Protein 9NTQ (pdb70)

Foldseek 3Di:
DPDFCCDDEDFFDAPHAWQDDNVVLVVLLVVLLVLLLVLLCVLLVVVLVLLVVVLVVVVPVCVVLLVVLLVLLVVCCVVPPVLLPPLLVVLSVVLSVLLVCLLQPHPGDLLCNLLVSQLSRQVSCLCRPLPPDPPLSVLRSVCCVVVVLVPCLSVVLSVLQCVQSVVSSSVVSVLVSVLSVVRSVDDWDVVLSSQSSLQQPRVSRVPDHPFHAELVLLLVSLCVGCVLLLVCLVLLLLLVLLVVLLVDHSSCSSNCPSVSVVVSVSNNVCSVVVVVVSVVSSVVNVVSVVSSVVSVVCSCSSVCSSVSSSVVDDHNPVQAQHRNSHDGDGHDDDYDSSVVSVVSSVVNCSCD/DWAFAKDFADEDEAQAKTKIKTFTDDVVLVCLLQWKKWKWWDAVPGDIDTAKIWGRDPVPDIDIDGDPVQPPFKDWDADSVRRMIMIIGGNDDQVRFGWMWMDTPVDIHPTGGHGHHD

InterPro domains:
  IPR001863 Glypican [PF01153] (14-577)
  IPR001863 Glypican [PTHR10822] (8-572)
  IPR019803 Glypican, conserved site [PS01207] (262-285)

Nearest PDB structures (foldseek):
  7zaw-assembly1_A  TM=8.992E-01  e=9.999E-45  Homo sapiens
  7za1-assembly1_C  TM=9.449E-01  e=6.820E-40  Homo sapiens
  7za3-assembly1_C  TM=9.247E-01  e=2.630E-40  Mus musculus
  3odn-assembly1_A  TM=6.945E-01  e=3.613E-12  Drosophila melanogaster
  4ad7-assembly3_C  TM=7.243E-01  e=3.017E-11  Homo sapiens

Structure (mmCIF, N/CA/C/O backbone):
data_9NTQ
#
_entry.id   9NTQ
#
loop_
_entity.id
_entity.type
_entity.pdbx_description
1 polymer Glypican-3
2 polymer A0226015A08
3 non-polymer 2-acetamido-2-deoxy-beta-D-glucopyranose
#
loop_
_atom_site.group_PDB
_atom_site.id
_atom_site.type_symbol
_atom_site.label_atom_id
_atom_site.label_alt_id
_atom_site.label_comp_id
_atom_site.label_asym_id
_atom_site.label_entity_id
_atom_site.label_seq_id
_atom_site.pdbx_PDB_ins_code
_atom_site.Cartn_x
_atom_site.Cartn_y
_atom_site.Cartn_z
_atom_site.occupancy
_atom_site.B_iso_or_equiv
_atom_site.auth_seq_id
_atom_site.auth_comp_id
_atom_site.auth_asym_id
_atom_site.auth_atom_id
_atom_site.pdbx_PDB_model_num
ATOM 1 N N . CYS A 1 1 ? 188.530 187.443 241.935 1.00 131.10 35 CYS A N 1
ATOM 2 C CA . CYS A 1 1 ? 188.932 187.616 240.549 1.00 141.58 35 CYS A CA 1
ATOM 3 C C . CYS A 1 1 ? 190.439 187.797 240.392 1.00 146.71 35 CYS A C 1
ATOM 4 O O . CYS A 1 1 ? 191.006 188.817 240.788 1.00 150.49 35 CYS A O 1
ATOM 7 N N . HIS A 1 2 ? 191.079 186.777 239.825 1.00 143.39 36 HIS A N 1
ATOM 8 C CA . HIS A 1 2 ? 192.469 186.851 239.391 1.00 133.13 36 HIS A CA 1
ATOM 9 C C . HIS A 1 2 ? 192.506 187.350 237.957 1.00 135.73 36 HIS A C 1
ATOM 10 O O . HIS A 1 2 ? 191.637 188.124 237.542 1.00 149.65 36 HIS A O 1
ATOM 17 N N . GLN A 1 3 ? 193.499 186.903 237.188 1.00 139.80 37 GLN A N 1
ATOM 18 C CA . GLN A 1 3 ? 193.478 187.107 235.749 1.00 146.38 37 GLN A CA 1
ATOM 19 C C . GLN A 1 3 ? 192.170 186.586 235.163 1.00 145.23 37 GLN A C 1
ATOM 20 O O . GLN A 1 3 ? 191.678 185.523 235.550 1.00 129.65 37 GLN A O 1
ATOM 26 N N . VAL A 1 4 ? 191.578 187.368 234.262 1.00 138.31 38 VAL A N 1
ATOM 27 C CA . VAL A 1 4 ? 190.400 186.950 233.514 1.00 146.62 38 VAL A CA 1
ATOM 28 C C . VAL A 1 4 ? 190.654 187.241 232.042 1.00 144.12 38 VAL A C 1
ATOM 29 O O . VAL A 1 4 ? 191.242 188.270 231.695 1.00 152.49 38 VAL A O 1
ATOM 33 N N . ARG A 1 5 ? 190.221 186.327 231.178 1.00 143.41 39 ARG A N 1
ATOM 34 C CA . ARG A 1 5 ? 190.559 186.399 229.759 1.00 142.88 39 ARG A CA 1
ATOM 35 C C . ARG A 1 5 ? 189.418 186.974 228.932 1.00 143.60 39 ARG A C 1
ATOM 36 O O . ARG A 1 5 ? 189.253 188.192 228.842 1.00 137.82 39 ARG A O 1
ATOM 38 N N . GLY A 1 25 ? 177.815 195.011 244.670 1.00 150.75 59 GLY A N 1
ATOM 39 C CA . GLY A 1 25 ? 176.454 194.676 244.306 1.00 142.47 59 GLY A CA 1
ATOM 40 C C . GLY A 1 25 ? 176.327 194.104 242.909 1.00 142.15 59 GLY A C 1
ATOM 41 O O . GLY A 1 25 ? 177.118 193.247 242.508 1.00 139.54 59 GLY A O 1
ATOM 42 N N . SER A 1 26 ? 175.332 194.592 242.165 1.00 159.72 60 SER A N 1
ATOM 43 C CA . SER A 1 26 ? 175.062 194.116 240.813 1.00 136.99 60 SER A CA 1
ATOM 44 C C . SER A 1 26 ? 173.979 194.945 240.136 1.00 139.56 60 SER A C 1
ATOM 45 O O . SER A 1 26 ? 172.880 195.100 240.677 1.00 141.68 60 SER A O 1
ATOM 48 N N . ASP A 1 27 ? 174.276 195.477 238.951 1.00 139.52 61 ASP A N 1
ATOM 49 C CA . ASP A 1 27 ? 173.256 196.119 238.130 1.00 131.71 61 ASP A CA 1
ATOM 50 C C . ASP A 1 27 ? 173.534 195.860 236.654 1.00 141.81 61 ASP A C 1
ATOM 51 O O . ASP A 1 27 ? 173.377 196.745 235.807 1.00 125.47 61 ASP A O 1
ATOM 56 N N . LEU A 1 28 ? 173.942 194.636 236.333 1.00 136.03 62 LEU A N 1
ATOM 57 C CA . LEU A 1 28 ? 174.261 194.271 234.964 1.00 132.99 62 LEU A CA 1
ATOM 58 C C . LEU A 1 28 ? 172.989 194.206 234.119 1.00 128.60 62 LEU A C 1
ATOM 59 O O . LEU A 1 28 ? 171.862 194.295 234.620 1.00 130.91 62 LEU A O 1
ATOM 64 N N . GLN A 1 29 ? 173.180 194.042 232.807 1.00 114.83 63 GLN A N 1
ATOM 65 C CA . GLN A 1 29 ? 172.066 193.968 231.871 1.00 119.54 63 GLN A CA 1
ATOM 66 C C . GLN A 1 29 ? 172.171 192.782 230.917 1.00 120.83 63 GLN A C 1
ATOM 67 O O . GLN A 1 29 ? 171.385 192.698 229.968 1.00 121.77 63 GLN A O 1
ATOM 73 N N . VAL A 1 30 ? 173.117 191.866 231.139 1.00 114.65 64 VAL A N 1
ATOM 74 C CA . VAL A 1 30 ? 173.271 190.684 230.294 1.00 116.61 64 VAL A CA 1
ATOM 75 C C . VAL A 1 30 ? 173.492 189.449 231.160 1.00 119.53 64 VAL A C 1
ATOM 76 O O . VAL A 1 30 ? 172.697 188.503 231.128 1.00 122.70 64 VAL A O 1
ATOM 80 N N . CYS A 1 31 ? 174.579 189.443 231.929 1.00 105.08 65 CYS A N 1
ATOM 81 C CA . CYS A 1 31 ? 174.918 188.293 232.761 1.00 118.86 65 CYS A CA 1
ATOM 82 C C . CYS A 1 31 ? 173.964 188.217 233.950 1.00 130.33 65 CYS A C 1
ATOM 83 O O . CYS A 1 31 ? 173.926 189.134 234.777 1.00 120.11 65 CYS A O 1
ATOM 86 N N . LEU A 1 32 ? 173.208 187.129 234.041 1.00 132.31 66 LEU A N 1
ATOM 87 C CA . LEU A 1 32 ? 172.308 186.904 235.169 1.00 128.47 66 LEU A CA 1
ATOM 88 C C . LEU A 1 32 ? 173.122 186.659 236.436 1.00 135.85 66 LEU A C 1
ATOM 89 O O . LEU A 1 32 ? 173.740 185.595 236.561 1.00 128.99 66 LEU A O 1
ATOM 94 N N . PRO A 1 33 ? 173.147 187.594 237.387 1.00 139.99 67 PRO A N 1
ATOM 95 C CA . PRO A 1 33 ? 174.051 187.463 238.543 1.00 138.79 67 PRO A CA 1
ATOM 96 C C . PRO A 1 33 ? 173.431 186.626 239.660 1.00 150.91 67 PRO A C 1
ATOM 97 O O . PRO A 1 33 ? 172.527 187.065 240.357 1.00 153.93 67 PRO A O 1
ATOM 101 N N . LYS A 1 34 ? 173.936 185.395 239.804 1.00 146.80 68 LYS A N 1
ATOM 102 C CA . LYS A 1 34 ? 173.458 184.542 240.888 1.00 155.64 68 LYS A CA 1
ATOM 103 C C . LYS A 1 34 ? 173.815 185.126 242.247 1.00 157.00 68 LYS A C 1
ATOM 104 O O . LYS A 1 34 ? 173.069 184.947 243.217 1.00 156.98 68 LYS A O 1
ATOM 110 N N . GLY A 1 35 ? 174.944 185.826 242.339 1.00 151.66 69 GLY A N 1
ATOM 111 C CA . GLY A 1 35 ? 175.346 186.497 243.555 1.00 145.47 69 GLY A CA 1
ATOM 112 C C . GLY A 1 35 ? 176.350 187.588 243.250 1.00 139.63 69 GLY A C 1
ATOM 113 O O . GLY A 1 35 ? 176.056 188.552 242.538 1.00 139.63 69 GLY A O 1
ATOM 114 N N . PRO A 1 36 ? 177.559 187.462 243.795 1.00 143.59 70 PRO A N 1
ATOM 115 C CA . PRO A 1 36 ? 178.649 188.350 243.386 1.00 143.68 70 PRO A CA 1
ATOM 116 C C . PRO A 1 36 ? 178.993 188.149 241.918 1.00 142.08 70 PRO A C 1
ATOM 117 O O . PRO A 1 36 ? 178.592 187.177 241.273 1.00 140.66 70 PRO A O 1
ATOM 121 N N . THR A 1 37 ? 179.756 189.096 241.382 1.00 136.15 71 THR A N 1
ATOM 122 C CA . THR A 1 37 ? 180.207 189.003 240.004 1.00 141.23 71 THR A CA 1
ATOM 123 C C . THR A 1 37 ? 181.573 189.659 239.887 1.00 143.07 71 THR A C 1
ATOM 124 O O . THR A 1 37 ? 181.908 190.572 240.648 1.00 140.10 71 THR A O 1
ATOM 128 N N . CYS A 1 38 ? 182.354 189.185 238.922 1.00 125.80 72 CYS A N 1
ATOM 129 C CA . CYS A 1 38 ? 183.687 189.713 238.691 1.00 126.13 72 CYS A CA 1
ATOM 130 C C . CYS A 1 38 ? 183.700 190.874 237.704 1.00 133.05 72 CYS A C 1
ATOM 131 O O . CYS A 1 38 ? 184.745 191.524 237.555 1.00 132.07 72 CYS A O 1
ATOM 134 N N . CYS A 1 39 ? 182.582 191.159 237.031 1.00 126.52 73 CYS A N 1
ATOM 135 C CA . CYS A 1 39 ? 182.585 192.121 235.938 1.00 126.04 73 CYS A CA 1
ATOM 136 C C . CYS A 1 39 ? 181.501 193.177 236.114 1.00 132.22 73 CYS A C 1
ATOM 137 O O . CYS A 1 39 ? 180.413 192.906 236.636 1.00 129.31 73 CYS A O 1
ATOM 140 N N . SER A 1 40 ? 181.820 194.386 235.657 1.00 125.05 74 SER A N 1
ATOM 141 C CA . SER A 1 40 ? 180.968 195.556 235.761 1.00 125.73 74 SER A CA 1
ATOM 142 C C . SER A 1 40 ? 180.148 195.720 234.481 1.00 127.22 74 SER A C 1
ATOM 143 O O . SER A 1 40 ? 180.204 194.892 233.565 1.00 129.38 74 SER A O 1
ATOM 146 N N . ARG A 1 41 ? 179.368 196.803 234.419 1.00 125.11 75 ARG A N 1
ATOM 147 C CA . ARG A 1 41 ? 178.584 197.103 233.226 1.00 127.70 75 ARG A CA 1
ATOM 148 C C . ARG A 1 41 ? 179.476 197.394 232.025 1.00 113.40 75 ARG A C 1
ATOM 149 O O . ARG A 1 41 ? 179.071 197.165 230.878 1.00 113.51 75 ARG A O 1
ATOM 157 N N . LYS A 1 42 ? 180.696 197.873 232.273 1.00 112.42 76 LYS A N 1
ATOM 158 C CA . LYS A 1 42 ? 181.591 198.276 231.196 1.00 117.35 76 LYS A CA 1
ATOM 159 C C . LYS A 1 42 ? 182.293 197.073 230.584 1.00 111.10 76 LYS A C 1
ATOM 160 O O . LYS A 1 42 ? 182.411 196.972 229.357 1.00 115.27 76 LYS A O 1
ATOM 166 N N . MET A 1 43 ? 182.761 196.149 231.426 1.00 114.86 77 MET A N 1
ATOM 167 C CA . MET A 1 43 ? 183.316 194.903 230.918 1.00 116.32 77 MET A CA 1
ATOM 168 C C . MET A 1 43 ? 182.237 194.042 230.272 1.00 111.96 77 MET A C 1
ATOM 169 O O . MET A 1 43 ? 182.529 193.256 229.362 1.00 107.37 77 MET A O 1
ATOM 174 N N . GLU A 1 44 ? 180.984 194.204 230.703 1.00 113.65 78 GLU A N 1
ATOM 175 C CA . GLU A 1 44 ? 179.875 193.532 230.036 1.00 106.43 78 GLU A CA 1
ATOM 176 C C . GLU A 1 44 ? 179.703 194.041 228.609 1.00 106.09 78 GLU A C 1
ATOM 177 O O . GLU A 1 44 ? 179.417 193.259 227.693 1.00 106.19 78 GLU A O 1
ATOM 183 N N . GLU A 1 45 ? 179.880 195.348 228.397 1.00 112.23 79 GLU A N 1
ATOM 184 C CA . GLU A 1 45 ? 179.772 195.905 227.050 1.00 111.29 79 GLU A CA 1
ATOM 185 C C . GLU A 1 45 ? 180.949 195.482 226.183 1.00 107.60 79 GLU A C 1
ATOM 186 O O . GLU A 1 45 ? 180.792 195.271 224.976 1.00 105.75 79 GLU A O 1
ATOM 192 N N . LYS A 1 46 ? 182.142 195.385 226.776 1.00 118.05 80 LYS A N 1
ATOM 193 C CA . LYS A 1 46 ? 183.273 194.779 226.082 1.00 114.13 80 LYS A CA 1
ATOM 194 C C . LYS A 1 46 ? 182.892 193.399 225.559 1.00 100.21 80 LYS A C 1
ATOM 195 O O . LYS A 1 46 ? 182.950 193.135 224.354 1.00 98.61 80 LYS A O 1
ATOM 197 N N . TYR A 1 47 ? 182.449 192.520 226.466 1.00 97.82 81 TYR A N 1
ATOM 198 C CA . TYR A 1 47 ? 182.066 191.163 226.086 1.00 95.62 81 TYR A CA 1
ATOM 199 C C . TYR A 1 47 ? 180.998 191.149 225.000 1.00 101.86 81 TYR A C 1
ATOM 200 O O . TYR A 1 47 ? 180.934 190.202 224.210 1.00 93.60 81 TYR A O 1
ATOM 209 N N . GLN A 1 48 ? 180.145 192.177 224.946 1.00 95.74 82 GLN A N 1
ATOM 210 C CA . GLN A 1 48 ? 179.094 192.205 223.933 1.00 97.87 82 GLN A CA 1
ATOM 211 C C . GLN A 1 48 ? 179.666 192.470 222.543 1.00 118.73 82 GLN A C 1
ATOM 212 O O . GLN A 1 48 ? 179.295 191.794 221.579 1.00 100.76 82 GLN A O 1
ATOM 218 N N . LEU A 1 49 ? 180.568 193.449 222.419 1.00 114.88 83 LEU A N 1
ATOM 219 C CA . LEU A 1 49 ? 181.135 193.767 221.110 1.00 103.05 83 LEU A CA 1
ATOM 220 C C . LEU A 1 49 ? 182.026 192.645 220.596 1.00 98.39 83 LEU A C 1
ATOM 221 O O . LEU A 1 49 ? 182.047 192.376 219.390 1.00 99.99 83 LEU A O 1
ATOM 226 N N . THR A 1 50 ? 182.778 191.985 221.483 1.00 92.37 84 THR A N 1
ATOM 227 C CA . THR A 1 50 ? 183.617 190.878 221.045 1.00 96.32 84 THR A CA 1
ATOM 228 C C . THR A 1 50 ? 182.794 189.663 220.648 1.00 89.95 84 THR A C 1
ATOM 229 O O . THR A 1 50 ? 183.269 188.844 219.855 1.00 91.80 84 THR A O 1
ATOM 233 N N . ALA A 1 51 ? 181.575 189.527 221.176 1.00 92.22 85 ALA A N 1
ATOM 234 C CA . ALA A 1 51 ? 180.660 188.512 220.670 1.00 90.46 85 ALA A CA 1
ATOM 235 C C . ALA A 1 51 ? 180.260 188.820 219.233 1.00 87.80 85 ALA A C 1
ATOM 236 O O . ALA A 1 51 ? 180.280 187.940 218.365 1.00 83.21 85 ALA A O 1
ATOM 238 N N . ARG A 1 52 ? 179.898 190.080 218.965 1.00 87.65 86 ARG A N 1
ATOM 239 C CA . ARG A 1 52 ? 179.602 190.506 217.598 1.00 90.64 86 ARG A CA 1
ATOM 240 C C . ARG A 1 52 ? 180.779 190.226 216.674 1.00 97.92 86 ARG A C 1
ATOM 241 O O . ARG A 1 52 ? 180.616 189.633 215.602 1.00 85.09 86 ARG A O 1
ATOM 249 N N . LEU A 1 53 ? 181.978 190.655 217.073 1.00 94.00 87 LEU A N 1
ATOM 250 C CA . LEU A 1 53 ? 183.162 190.409 216.260 1.00 85.08 87 LEU A CA 1
ATOM 251 C C . LEU A 1 53 ? 183.397 188.915 216.072 1.00 82.53 87 LEU A C 1
ATOM 252 O O . LEU A 1 53 ? 183.758 188.469 214.979 1.00 86.61 87 LEU A O 1
ATOM 257 N N . ASN A 1 54 ? 183.174 188.123 217.124 1.00 82.72 88 ASN A N 1
ATOM 258 C CA . ASN A 1 54 ? 183.417 186.686 217.031 1.00 81.49 88 ASN A CA 1
ATOM 259 C C . ASN A 1 54 ? 182.432 186.010 216.085 1.00 82.86 88 ASN A C 1
ATOM 260 O O . ASN A 1 54 ? 182.829 185.173 215.268 1.00 81.39 88 ASN A O 1
ATOM 265 N N . MET A 1 55 ? 181.141 186.336 216.196 1.00 82.62 89 MET A N 1
ATOM 266 C CA . MET A 1 55 ? 180.140 185.749 215.307 1.00 82.23 89 MET A CA 1
ATOM 267 C C . MET A 1 55 ? 180.452 186.064 213.854 1.00 80.42 89 MET A C 1
ATOM 268 O O . MET A 1 55 ? 180.333 185.200 212.975 1.00 78.71 89 MET A O 1
ATOM 273 N N . GLU A 1 56 ? 180.844 187.316 213.596 1.00 83.45 90 GLU A N 1
ATOM 274 C CA . GLU A 1 56 ? 181.195 187.771 212.256 1.00 81.29 90 GLU A CA 1
ATOM 275 C C . GLU A 1 56 ? 182.350 186.975 211.678 1.00 81.11 90 GLU A C 1
ATOM 276 O O . GLU A 1 56 ? 182.281 186.499 210.541 1.00 81.93 90 GLU A O 1
ATOM 282 N N . GLN A 1 57 ? 183.435 186.842 212.444 1.00 78.46 91 GLN A N 1
ATOM 283 C CA . GLN A 1 57 ? 184.580 186.066 211.980 1.00 81.82 91 GLN A CA 1
ATOM 284 C C . GLN A 1 57 ? 184.174 184.628 211.680 1.00 77.60 91 GLN A C 1
ATOM 285 O O . GLN A 1 57 ? 184.576 184.055 210.661 1.00 78.54 91 GLN A O 1
ATOM 291 N N . LEU A 1 58 ? 183.354 184.040 212.552 1.00 77.94 92 LEU A N 1
ATOM 292 C CA . LEU A 1 58 ? 182.910 182.668 212.338 1.00 81.60 92 LEU A CA 1
ATOM 293 C C . LEU A 1 58 ? 182.067 182.555 211.077 1.00 83.87 92 LEU A C 1
ATOM 294 O O . LEU A 1 58 ? 182.258 181.632 210.277 1.00 78.87 92 LEU A O 1
ATOM 299 N N . LEU A 1 59 ? 181.127 183.484 210.879 1.00 80.07 93 LEU A N 1
ATOM 300 C CA . LEU A 1 59 ? 180.334 183.495 209.652 1.00 81.85 93 LEU A CA 1
ATOM 301 C C . LEU A 1 59 ? 181.230 183.647 208.428 1.00 97.56 93 LEU A C 1
ATOM 302 O O . LEU A 1 59 ? 181.049 182.956 207.419 1.00 80.75 93 LEU A O 1
ATOM 307 N N . GLN A 1 60 ? 182.197 184.570 208.503 1.00 84.43 94 GLN A N 1
ATOM 308 C CA . GLN A 1 60 ? 183.190 184.731 207.441 1.00 82.53 94 GLN A CA 1
ATOM 309 C C . GLN A 1 60 ? 183.856 183.407 207.093 1.00 82.58 94 GLN A C 1
ATOM 310 O O . GLN A 1 60 ? 183.907 183.009 205.923 1.00 92.03 94 GLN A O 1
ATOM 316 N N . SER A 1 61 ? 184.387 182.719 208.103 1.00 79.78 95 SER A N 1
ATOM 317 C CA . SER A 1 61 ? 185.084 181.461 207.865 1.00 90.52 95 SER A CA 1
ATOM 318 C C . SER A 1 61 ? 184.150 180.416 207.270 1.00 86.27 95 SER A C 1
ATOM 319 O O . SER A 1 61 ? 184.570 179.597 206.444 1.00 96.41 95 SER A O 1
ATOM 322 N N . ALA A 1 62 ? 182.878 180.438 207.669 1.00 86.47 96 ALA A N 1
ATOM 323 C CA . ALA A 1 62 ? 181.920 179.485 207.122 1.00 93.72 96 ALA A CA 1
ATOM 324 C C . ALA A 1 62 ? 181.714 179.704 205.630 1.00 86.23 96 ALA A C 1
ATOM 325 O O . ALA A 1 62 ? 181.590 178.740 204.865 1.00 80.12 96 ALA A O 1
ATOM 327 N N . SER A 1 63 ? 181.694 180.960 205.190 1.00 84.07 97 SER A N 1
ATOM 328 C CA . SER A 1 63 ? 181.347 181.308 203.819 1.00 80.13 97 SER A CA 1
ATOM 329 C C . SER A 1 63 ? 182.551 181.504 202.906 1.00 82.75 97 SER A C 1
ATOM 330 O O . SER A 1 63 ? 182.361 181.720 201.708 1.00 79.98 97 SER A O 1
ATOM 333 N N . MET A 1 64 ? 183.779 181.423 203.429 1.00 83.75 98 MET A N 1
ATOM 334 C CA . MET A 1 64 ? 184.942 181.828 202.641 1.00 80.60 98 MET A CA 1
ATOM 335 C C . MET A 1 64 ? 185.192 180.886 201.470 1.00 83.08 98 MET A C 1
ATOM 336 O O . MET A 1 64 ? 185.388 181.333 200.336 1.00 80.28 98 MET A O 1
ATOM 341 N N . GLU A 1 65 ? 185.203 179.576 201.730 1.00 85.02 99 GLU A N 1
ATOM 342 C CA . GLU A 1 65 ? 185.559 178.621 200.687 1.00 88.88 99 GLU A CA 1
ATOM 343 C C . GLU A 1 65 ? 184.552 178.642 199.547 1.00 85.04 99 GLU A C 1
ATOM 344 O O . GLU A 1 65 ? 184.935 178.607 198.371 1.00 91.79 99 GLU A O 1
ATOM 350 N N . LEU A 1 66 ? 183.259 178.697 199.869 1.00 85.18 100 LEU A N 1
ATOM 351 C CA . LEU A 1 66 ? 182.244 178.790 198.826 1.00 82.68 100 LEU A CA 1
ATOM 352 C C . LEU A 1 66 ? 182.340 180.113 198.081 1.00 78.81 100 LEU A C 1
ATOM 353 O O . LEU A 1 66 ? 182.207 180.153 196.854 1.00 87.62 100 LEU A O 1
ATOM 358 N N . LYS A 1 67 ? 182.589 181.206 198.806 1.00 77.68 101 LYS A N 1
ATOM 359 C CA . LYS A 1 67 ? 182.691 182.513 198.169 1.00 75.61 101 LYS A CA 1
ATOM 360 C C . LYS A 1 67 ? 183.831 182.547 197.160 1.00 75.44 101 LYS A C 1
ATOM 361 O O . LYS A 1 67 ? 183.678 183.075 196.056 1.00 82.16 101 LYS A O 1
ATOM 367 N N . PHE A 1 68 ? 184.982 181.971 197.520 1.00 78.30 102 PHE A N 1
ATOM 368 C CA . PHE A 1 68 ? 186.114 181.944 196.603 1.00 79.63 102 PHE A CA 1
ATOM 369 C C . PHE A 1 68 ? 185.850 181.042 195.407 1.00 80.92 102 PHE A C 1
ATOM 370 O O . PHE A 1 68 ? 186.309 181.343 194.301 1.00 80.66 102 PHE A O 1
ATOM 378 N N . LEU A 1 69 ? 185.122 179.940 195.606 1.00 82.01 103 LEU A N 1
ATOM 379 C CA . LEU A 1 69 ? 184.805 179.046 194.499 1.00 83.83 103 LEU A CA 1
ATOM 380 C C . LEU A 1 69 ? 184.031 179.779 193.410 1.00 80.85 103 LEU A C 1
ATOM 381 O O . LEU A 1 69 ? 184.363 179.685 192.226 1.00 82.77 103 LEU A O 1
ATOM 386 N N . ILE A 1 70 ? 182.993 180.519 193.796 1.00 77.50 104 ILE A N 1
ATOM 387 C CA . ILE A 1 70 ? 182.170 181.194 192.799 1.00 74.48 104 ILE A CA 1
ATOM 388 C C . ILE A 1 70 ? 182.904 182.408 192.234 1.00 85.08 104 ILE A C 1
ATOM 389 O O . ILE A 1 70 ? 182.704 182.773 191.069 1.00 90.14 104 ILE A O 1
ATOM 394 N N . ILE A 1 71 ? 183.766 183.045 193.034 1.00 83.20 105 ILE A N 1
ATOM 395 C CA . ILE A 1 71 ? 184.581 184.147 192.524 1.00 71.12 105 ILE A CA 1
ATOM 396 C C . ILE A 1 71 ? 185.543 183.642 191.459 1.00 73.52 105 ILE A C 1
ATOM 397 O O . ILE A 1 71 ? 185.694 184.251 190.393 1.00 76.42 105 ILE A O 1
ATOM 402 N N . GLN A 1 72 ? 186.207 182.513 191.735 1.00 87.75 106 GLN A N 1
ATOM 403 C CA . GLN A 1 72 ? 187.051 181.848 190.746 1.00 85.65 106 GLN A CA 1
ATOM 404 C C . GLN A 1 72 ? 186.346 181.722 189.402 1.00 99.87 106 GLN A C 1
ATOM 405 O O . GLN A 1 72 ? 186.780 182.291 188.393 1.00 82.11 106 GLN A O 1
ATOM 411 N N . ASN A 1 73 ? 185.239 180.971 189.382 1.00 79.67 107 ASN A N 1
ATOM 412 C CA . ASN A 1 73 ? 184.614 180.581 188.124 1.00 81.87 107 ASN A CA 1
ATOM 413 C C . ASN A 1 73 ? 183.961 181.762 187.426 1.00 76.23 107 ASN A C 1
ATOM 414 O O . ASN A 1 73 ? 183.922 181.804 186.191 1.00 83.52 107 ASN A O 1
ATOM 419 N N . ALA A 1 74 ? 183.443 182.728 188.190 1.00 76.10 108 ALA A N 1
ATOM 420 C CA . ALA A 1 74 ? 182.895 183.937 187.582 1.00 74.45 108 ALA A CA 1
ATOM 421 C C . ALA A 1 74 ? 183.965 184.680 186.793 1.00 74.52 108 ALA A C 1
ATOM 422 O O . ALA A 1 74 ? 183.685 185.230 185.722 1.00 90.64 108 ALA A O 1
ATOM 424 N N . ALA A 1 75 ? 185.201 184.693 187.298 1.00 71.43 109 ALA A N 1
ATOM 425 C CA . ALA A 1 75 ? 186.285 185.368 186.596 1.00 72.70 109 ALA A CA 1
ATOM 426 C C . ALA A 1 75 ? 186.749 184.574 185.380 1.00 77.23 109 ALA A C 1
ATOM 427 O O . ALA A 1 75 ? 187.090 185.164 184.349 1.00 72.92 109 ALA A O 1
ATOM 429 N N . VAL A 1 76 ? 186.782 183.243 185.485 1.00 76.48 110 VAL A N 1
ATOM 430 C CA . VAL A 1 76 ? 187.216 182.417 184.361 1.00 75.90 110 VAL A CA 1
ATOM 431 C C . VAL A 1 76 ? 186.176 182.443 183.250 1.00 82.46 110 VAL A C 1
ATOM 432 O O . VAL A 1 76 ? 186.492 182.729 182.088 1.00 78.44 110 VAL A O 1
ATOM 436 N N . PHE A 1 77 ? 184.917 182.157 183.591 1.00 81.43 111 PHE A N 1
ATOM 437 C CA . PHE A 1 77 ? 183.874 182.058 182.577 1.00 85.91 111 PHE A CA 1
ATOM 438 C C . PHE A 1 77 ? 183.649 183.388 181.869 1.00 82.04 111 PHE A C 1
ATOM 439 O O . PHE A 1 77 ? 183.341 183.416 180.673 1.00 74.32 111 PHE A O 1
ATOM 447 N N . GLN A 1 78 ? 183.807 184.502 182.588 1.00 84.41 112 GLN A N 1
ATOM 448 C CA . GLN A 1 78 ? 183.646 185.812 181.963 1.00 83.05 112 GLN A CA 1
ATOM 449 C C . GLN A 1 78 ? 184.694 186.035 180.880 1.00 86.84 112 GLN A C 1
ATOM 450 O O . GLN A 1 78 ? 184.385 186.552 179.800 1.00 90.98 112 GLN A O 1
ATOM 456 N N . GLU A 1 79 ? 185.941 185.646 181.151 1.00 72.90 113 GLU A N 1
ATOM 457 C CA . GLU A 1 79 ? 186.992 185.800 180.151 1.00 82.54 113 GLU A CA 1
ATOM 458 C C . GLU A 1 79 ? 186.830 184.787 179.027 1.00 77.47 113 GLU A C 1
ATOM 459 O O . GLU A 1 79 ? 187.048 185.115 177.853 1.00 75.90 113 GLU A O 1
ATOM 465 N N . ALA A 1 80 ? 186.446 183.552 179.364 1.00 78.71 114 ALA A N 1
ATOM 466 C CA . ALA A 1 80 ? 186.237 182.541 178.335 1.00 78.64 114 ALA A CA 1
ATOM 467 C C . ALA A 1 80 ? 185.159 182.977 177.353 1.00 74.42 114 ALA A C 1
ATOM 468 O O . ALA A 1 80 ? 185.298 182.785 176.140 1.00 75.95 114 ALA A O 1
ATOM 470 N N . PHE A 1 81 ? 184.536 183.984 175.518 1.00 76.21 115 PHE A N 1
ATOM 471 C CA . PHE A 1 81 ? 183.626 184.325 174.428 1.00 80.54 115 PHE A CA 1
ATOM 472 C C . PHE A 1 81 ? 184.225 185.392 173.525 1.00 76.56 115 PHE A C 1
ATOM 473 O O . PHE A 1 81 ? 184.059 185.345 172.301 1.00 85.36 115 PHE A O 1
ATOM 481 N N . GLU A 1 82 ? 184.922 186.370 174.113 1.00 75.02 116 GLU A N 1
ATOM 482 C CA . GLU A 1 82 ? 185.568 187.407 173.316 1.00 69.93 116 GLU A CA 1
ATOM 483 C C . GLU A 1 82 ? 186.638 186.812 172.411 1.00 69.97 116 GLU A C 1
ATOM 484 O O . GLU A 1 82 ? 186.840 187.279 171.282 1.00 75.32 116 GLU A O 1
ATOM 490 N N . ILE A 1 83 ? 187.332 185.778 172.892 1.00 71.05 117 ILE A N 1
ATOM 491 C CA . ILE A 1 83 ? 188.315 185.082 172.071 1.00 71.91 117 ILE A CA 1
ATOM 492 C C . ILE A 1 83 ? 187.638 184.412 170.882 1.00 76.67 117 ILE A C 1
ATOM 493 O O . ILE A 1 83 ? 188.131 184.476 169.748 1.00 78.18 117 ILE A O 1
ATOM 498 N N . VAL A 1 84 ? 186.493 183.765 171.122 1.00 75.49 118 VAL A N 1
ATOM 499 C CA . VAL A 1 84 ? 185.781 183.066 170.058 1.00 71.32 118 VAL A CA 1
ATOM 500 C C . VAL A 1 84 ? 185.321 184.042 168.978 1.00 70.09 118 VAL A C 1
ATOM 501 O O . VAL A 1 84 ? 185.328 183.707 167.785 1.00 78.82 118 VAL A O 1
ATOM 505 N N . VAL A 1 85 ? 184.937 185.263 169.363 1.00 68.20 119 VAL A N 1
ATOM 506 C CA . VAL A 1 85 ? 184.486 186.243 168.379 1.00 72.01 119 VAL A CA 1
ATOM 507 C C . VAL A 1 85 ? 185.663 186.772 167.571 1.00 77.41 119 VAL A C 1
ATOM 508 O O . VAL A 1 85 ? 185.582 186.904 166.343 1.00 79.15 119 VAL A O 1
ATOM 512 N N . ARG A 1 86 ? 186.778 187.081 168.241 1.00 70.60 120 ARG A N 1
ATOM 513 C CA . ARG A 1 86 ? 187.970 187.530 167.522 1.00 90.81 120 ARG A CA 1
ATOM 514 C C . ARG A 1 86 ? 188.446 186.481 166.523 1.00 79.79 120 ARG A C 1
ATOM 515 O O . ARG A 1 86 ? 188.788 186.809 165.382 1.00 73.67 120 ARG A O 1
ATOM 523 N N . HIS A 1 87 ? 188.471 185.213 166.937 1.00 70.70 121 HIS A N 1
ATOM 524 C CA . HIS A 1 87 ? 188.923 184.146 166.052 1.00 73.75 121 HIS A CA 1
ATOM 525 C C . HIS A 1 87 ? 188.013 184.017 164.840 1.00 78.40 121 HIS A C 1
ATOM 526 O O . HIS A 1 87 ? 188.487 183.868 163.709 1.00 85.53 121 HIS A O 1
ATOM 533 N N . ALA A 1 88 ? 186.699 184.076 165.055 1.00 72.90 122 ALA A N 1
ATOM 534 C CA . ALA A 1 88 ? 185.763 183.981 163.940 1.00 70.57 122 ALA A CA 1
ATOM 535 C C . ALA A 1 88 ? 185.919 185.159 162.989 1.00 82.56 122 ALA A C 1
ATOM 536 O O . ALA A 1 88 ? 185.824 184.992 161.766 1.00 68.93 122 ALA A O 1
ATOM 538 N N . LYS A 1 89 ? 186.157 186.357 163.530 1.00 69.90 123 LYS A N 1
ATOM 539 C CA . LYS A 1 89 ? 186.312 187.537 162.682 1.00 69.69 123 LYS A CA 1
ATOM 540 C C . LYS A 1 89 ? 187.495 187.374 161.741 1.00 76.39 123 LYS A C 1
ATOM 541 O O . LYS A 1 89 ? 187.383 187.613 160.532 1.00 69.06 123 LYS A O 1
ATOM 547 N N . ASN A 1 90 ? 188.642 186.958 162.287 1.00 81.04 124 ASN A N 1
ATOM 548 C CA . ASN A 1 90 ? 189.855 186.825 161.485 1.00 76.91 124 ASN A CA 1
ATOM 549 C C . ASN A 1 90 ? 189.726 185.694 160.476 1.00 82.17 124 ASN A C 1
ATOM 550 O O . ASN A 1 90 ? 190.157 185.831 159.327 1.00 84.55 124 ASN A O 1
ATOM 555 N N . TYR A 1 91 ? 189.130 184.571 160.885 1.00 77.42 125 TYR A N 1
ATOM 556 C CA . TYR A 1 91 ? 188.873 183.489 159.942 1.00 73.66 125 TYR A CA 1
ATOM 557 C C . TYR A 1 91 ? 187.983 183.970 158.802 1.00 71.92 125 TYR A C 1
ATOM 558 O O . TYR A 1 91 ? 188.264 183.719 157.624 1.00 82.62 125 TYR A O 1
ATOM 567 N N . THR A 1 92 ? 186.901 184.676 159.141 1.00 74.69 126 THR A N 1
ATOM 568 C CA . THR A 1 92 ? 186.001 185.202 158.118 1.00 66.27 126 THR A CA 1
ATOM 569 C C . THR A 1 92 ? 186.706 186.227 157.239 1.00 70.27 126 THR A C 1
ATOM 570 O O . THR A 1 92 ? 186.507 186.244 156.018 1.00 72.70 126 THR A O 1
ATOM 574 N N . ASN A 1 93 ? 187.545 187.081 157.834 1.00 68.47 127 ASN A N 1
ATOM 575 C CA . ASN A 1 93 ? 188.324 188.028 157.043 1.00 75.94 127 ASN A CA 1
ATOM 576 C C . ASN A 1 93 ? 189.295 187.306 156.117 1.00 72.28 127 ASN A C 1
ATOM 577 O O . ASN A 1 93 ? 189.440 187.675 154.944 1.00 84.91 127 ASN A O 1
ATOM 582 N N . ALA A 1 94 ? 189.971 186.274 156.629 1.00 74.15 128 ALA A N 1
ATOM 583 C CA . ALA A 1 94 ? 190.944 185.545 155.823 1.00 94.61 128 ALA A CA 1
ATOM 584 C C . ALA A 1 94 ? 190.271 184.802 154.677 1.00 86.13 128 ALA A C 1
ATOM 585 O O . ALA A 1 94 ? 190.800 184.762 153.560 1.00 90.28 128 ALA A O 1
ATOM 587 N N . MET A 1 95 ? 189.106 184.201 154.935 1.00 74.08 129 MET A N 1
ATOM 588 C CA . MET A 1 95 ? 188.401 183.474 153.886 1.00 73.13 129 MET A CA 1
ATOM 589 C C . MET A 1 95 ? 187.980 184.408 152.758 1.00 81.05 129 MET A C 1
ATOM 590 O O . MET A 1 95 ? 188.030 184.032 151.583 1.00 79.55 129 MET A O 1
ATOM 595 N N . PHE A 1 96 ? 187.562 185.631 153.100 1.00 77.93 130 PHE A N 1
ATOM 596 C CA . PHE A 1 96 ? 187.237 186.623 152.080 1.00 68.41 130 PHE A CA 1
ATOM 597 C C . PHE A 1 96 ? 188.482 187.019 151.294 1.00 78.11 130 PHE A C 1
ATOM 598 O O . PHE A 1 96 ? 188.464 187.070 150.057 1.00 67.48 130 PHE A O 1
ATOM 606 N N . LYS A 1 97 ? 189.575 187.308 152.007 1.00 82.81 131 LYS A N 1
ATOM 607 C CA . LYS A 1 97 ? 190.825 187.676 151.350 1.00 70.59 131 LYS A CA 1
ATOM 608 C C . LYS A 1 97 ? 191.272 186.599 150.370 1.00 78.35 131 LYS A C 1
ATOM 609 O O . LYS A 1 97 ? 191.800 186.906 149.295 1.00 91.47 131 LYS A O 1
ATOM 615 N N . ASN A 1 98 ? 191.050 185.335 150.715 1.00 93.41 132 ASN A N 1
ATOM 616 C CA . ASN A 1 98 ? 191.553 184.214 149.932 1.00 89.98 132 ASN A CA 1
ATOM 617 C C . ASN A 1 98 ? 190.635 183.820 148.789 1.00 81.85 132 ASN A C 1
ATOM 618 O O . ASN A 1 98 ? 191.123 183.412 147.727 1.00 103.73 132 ASN A O 1
ATOM 623 N N . ASN A 1 99 ? 189.320 183.926 148.980 1.00 80.86 133 ASN A N 1
ATOM 624 C CA . ASN A 1 99 ? 188.354 183.471 147.994 1.00 75.79 133 ASN A CA 1
ATOM 625 C C . ASN A 1 99 ? 187.675 184.594 147.225 1.00 83.49 133 ASN A C 1
ATOM 626 O O . ASN A 1 99 ? 187.279 184.381 146.076 1.00 76.68 133 ASN A O 1
ATOM 631 N N . TYR A 1 100 ? 187.531 185.778 147.819 1.00 76.62 134 TYR A N 1
ATOM 632 C CA . TYR A 1 100 ? 186.901 186.915 147.138 1.00 81.53 134 TYR A CA 1
ATOM 633 C C . TYR A 1 100 ? 187.787 188.158 147.211 1.00 83.16 134 TYR A C 1
ATOM 634 O O . TYR A 1 100 ? 187.375 189.197 147.728 1.00 76.37 134 TYR A O 1
ATOM 643 N N . PRO A 1 101 ? 189.017 188.094 146.684 1.00 76.66 135 PRO A N 1
ATOM 644 C CA . PRO A 1 101 ? 189.906 189.265 146.783 1.00 81.89 135 PRO A CA 1
ATOM 645 C C . PRO A 1 101 ? 189.343 190.501 146.107 1.00 86.59 135 PRO A C 1
ATOM 646 O O . PRO A 1 101 ? 189.682 191.626 146.496 1.00 84.39 135 PRO A O 1
ATOM 650 N N . SER A 1 102 ? 188.485 190.320 145.100 1.00 77.02 136 SER A N 1
ATOM 651 C CA . SER A 1 102 ? 187.825 191.453 144.463 1.00 80.63 136 SER A CA 1
ATOM 652 C C . SER A 1 102 ? 186.872 192.172 145.408 1.00 76.18 136 SER A C 1
ATOM 653 O O . SER A 1 102 ? 186.506 193.320 145.142 1.00 69.04 136 SER A O 1
ATOM 656 N N . LEU A 1 103 ? 186.458 191.528 146.500 1.00 87.81 137 LEU A N 1
ATOM 657 C CA . LEU A 1 103 ? 185.573 192.158 147.468 1.00 70.48 137 LEU A CA 1
ATOM 658 C C . LEU A 1 103 ? 186.320 192.884 148.580 1.00 94.26 137 LEU A C 1
ATOM 659 O O . LEU A 1 103 ? 185.682 193.561 149.393 1.00 83.54 137 LEU A O 1
ATOM 664 N N . THR A 1 104 ? 187.660 192.762 148.643 1.00 76.58 138 THR A N 1
ATOM 665 C CA . THR A 1 104 ? 188.424 193.514 149.626 1.00 88.81 138 THR A CA 1
ATOM 666 C C . THR A 1 104 ? 188.863 194.855 149.037 1.00 91.14 138 THR A C 1
ATOM 667 O O . THR A 1 104 ? 189.025 194.979 147.818 1.00 82.44 138 THR A O 1
ATOM 671 N N . PRO A 1 105 ? 189.080 195.888 149.869 1.00 81.37 139 PRO A N 1
ATOM 672 C CA . PRO A 1 105 ? 189.038 195.881 151.336 1.00 76.90 139 PRO A CA 1
ATOM 673 C C . PRO A 1 105 ? 187.648 196.076 151.940 1.00 73.73 139 PRO A C 1
ATOM 674 O O . PRO A 1 105 ? 187.522 196.067 153.166 1.00 78.90 139 PRO A O 1
ATOM 678 N N . GLN A 1 106 ? 186.626 196.247 151.096 1.00 73.73 140 GLN A N 1
ATOM 679 C CA . GLN A 1 106 ? 185.279 196.504 151.603 1.00 73.76 140 GLN A CA 1
ATOM 680 C C . GLN A 1 106 ? 184.808 195.386 152.522 1.00 72.28 140 GLN A C 1
ATOM 681 O O . GLN A 1 106 ? 184.130 195.639 153.523 1.00 76.63 140 GLN A O 1
ATOM 687 N N . ALA A 1 107 ? 185.159 194.139 152.195 1.00 75.19 141 ALA A N 1
ATOM 688 C CA . ALA A 1 107 ? 184.760 193.018 153.038 1.00 67.24 141 ALA A CA 1
ATOM 689 C C . ALA A 1 107 ? 185.389 193.118 154.422 1.00 75.02 141 ALA A C 1
ATOM 690 O O . ALA A 1 107 ? 184.732 192.848 155.433 1.00 80.52 141 ALA A O 1
ATOM 692 N N . PHE A 1 108 ? 186.660 193.524 154.485 1.00 80.35 142 PHE A N 1
ATOM 693 C CA . PHE A 1 108 ? 187.334 193.757 155.759 1.00 76.69 142 PHE A CA 1
ATOM 694 C C . PHE A 1 108 ? 186.593 194.768 156.620 1.00 73.77 142 PHE A C 1
ATOM 695 O O . PHE A 1 108 ? 186.768 194.781 157.844 1.00 74.85 142 PHE A O 1
ATOM 703 N N . GLU A 1 109 ? 185.764 195.609 156.007 1.00 73.55 143 GLU A N 1
ATOM 704 C CA . GLU A 1 109 ? 185.025 196.622 156.748 1.00 79.28 143 GLU A CA 1
ATOM 705 C C . GLU A 1 109 ? 183.665 196.128 157.227 1.00 80.60 143 GLU A C 1
ATOM 706 O O . GLU A 1 109 ? 183.317 196.346 158.393 1.00 78.91 143 GLU A O 1
ATOM 712 N N . PHE A 1 110 ? 182.879 195.459 156.374 1.00 80.70 144 PHE A N 1
ATOM 713 C CA . PHE A 1 110 ? 181.570 195.021 156.849 1.00 80.06 144 PHE A CA 1
ATOM 714 C C . PHE A 1 110 ? 181.652 193.746 157.681 1.00 70.38 144 PHE A C 1
ATOM 715 O O . PHE A 1 110 ? 180.752 193.489 158.488 1.00 79.99 144 PHE A O 1
ATOM 723 N N . VAL A 1 111 ? 182.705 192.943 157.509 1.00 66.36 145 VAL A N 1
ATOM 724 C CA . VAL A 1 111 ? 182.936 191.839 158.438 1.00 71.70 145 VAL A CA 1
ATOM 725 C C . VAL A 1 111 ? 183.263 192.387 159.819 1.00 79.80 145 VAL A C 1
ATOM 726 O O . VAL A 1 111 ? 182.742 191.917 160.837 1.00 71.67 145 VAL A O 1
ATOM 730 N N . GLY A 1 112 ? 184.127 193.403 159.868 1.00 78.12 146 GLY A N 1
ATOM 731 C CA . GLY A 1 112 ? 184.432 194.038 161.138 1.00 78.80 146 GLY A CA 1
ATOM 732 C C . GLY A 1 112 ? 183.214 194.666 161.784 1.00 76.88 146 GLY A C 1
ATOM 733 O O . GLY A 1 112 ? 183.015 194.548 162.994 1.00 69.94 146 GLY A O 1
ATOM 734 N N . GLU A 1 113 ? 182.377 195.335 160.983 1.00 71.85 147 GLU A N 1
ATOM 735 C CA . GLU A 1 113 ? 181.149 195.921 161.516 1.00 83.30 147 GLU A CA 1
ATOM 736 C C . GLU A 1 113 ? 180.274 194.858 162.165 1.00 75.05 147 GLU A C 1
ATOM 737 O O . GLU A 1 113 ? 179.681 195.091 163.223 1.00 76.58 147 GLU A O 1
ATOM 743 N N . PHE A 1 114 ? 180.190 193.679 161.546 1.00 68.40 148 PHE A N 1
ATOM 744 C CA . PHE A 1 114 ? 179.271 192.652 162.024 1.00 69.26 148 PHE A CA 1
ATOM 745 C C . PHE A 1 114 ? 179.767 192.026 163.319 1.00 73.75 148 PHE A C 1
ATOM 746 O O . PHE A 1 114 ? 179.009 191.902 164.288 1.00 73.98 148 PHE A O 1
ATOM 754 N N . PHE A 1 115 ? 181.039 191.620 163.358 1.00 75.33 149 PHE A N 1
ATOM 755 C CA . PHE A 1 115 ? 181.558 190.963 164.553 1.00 75.28 149 PHE A CA 1
ATOM 756 C C . PHE A 1 115 ? 181.733 191.941 165.708 1.00 66.69 149 PHE A C 1
ATOM 757 O O . PHE A 1 115 ? 181.698 191.531 166.873 1.00 66.80 149 PHE A O 1
ATOM 765 N N . THR A 1 116 ? 181.935 193.227 165.409 1.00 77.03 150 THR A N 1
ATOM 766 C CA . THR A 1 116 ? 181.882 194.242 166.455 1.00 87.89 150 THR A CA 1
ATOM 767 C C . THR A 1 116 ? 180.532 194.217 167.157 1.00 83.54 150 THR A C 1
ATOM 768 O O . THR A 1 116 ? 180.456 194.178 168.389 1.00 76.80 150 THR A O 1
ATOM 772 N N . ASP A 1 117 ? 179.449 194.218 166.374 1.00 71.32 151 ASP A N 1
ATOM 773 C CA . ASP A 1 117 ? 178.109 194.143 166.949 1.00 83.86 151 ASP A CA 1
ATOM 774 C C . ASP A 1 117 ? 177.864 192.808 167.644 1.00 71.62 151 ASP A C 1
ATOM 775 O O . ASP A 1 117 ? 177.090 192.748 168.605 1.00 71.69 151 ASP A O 1
ATOM 780 N N . VAL A 1 118 ? 178.498 191.732 167.167 1.00 67.68 152 VAL A N 1
ATOM 781 C CA . VAL A 1 118 ? 178.355 190.429 167.816 1.00 68.22 152 VAL A CA 1
ATOM 782 C C . VAL A 1 118 ? 178.800 190.512 169.269 1.00 80.81 152 VAL A C 1
ATOM 783 O O . VAL A 1 118 ? 178.052 190.161 170.187 1.00 70.34 152 VAL A O 1
ATOM 787 N N . SER A 1 119 ? 180.033 190.968 169.495 1.00 68.15 153 SER A N 1
ATOM 788 C CA . SER A 1 119 ? 180.544 191.100 170.855 1.00 85.05 153 SER A CA 1
ATOM 789 C C . SER A 1 119 ? 179.693 192.066 171.669 1.00 75.50 153 SER A C 1
ATOM 790 O O . SER A 1 119 ? 179.360 191.791 172.827 1.00 69.66 153 SER A O 1
ATOM 793 N N . LEU A 1 120 ? 179.329 193.207 171.079 1.00 70.86 154 LEU A N 1
ATOM 794 C CA . LEU A 1 120 ? 178.481 194.172 171.777 1.00 74.98 154 LEU A CA 1
ATOM 795 C C . LEU A 1 120 ? 177.165 193.538 172.211 1.00 90.93 154 LEU A C 1
ATOM 796 O O . LEU A 1 120 ? 176.716 193.722 173.347 1.00 95.23 154 LEU A O 1
ATOM 801 N N . TYR A 1 121 ? 176.529 192.784 171.312 1.00 83.41 155 TYR A N 1
ATOM 802 C CA . TYR A 1 121 ? 175.269 192.130 171.652 1.00 89.62 155 TYR A CA 1
ATOM 803 C C . TYR A 1 121 ? 175.475 191.086 172.739 1.00 80.54 155 TYR A C 1
ATOM 804 O O . TYR A 1 121 ? 174.618 190.912 173.611 1.00 95.30 155 TYR A O 1
ATOM 813 N N . ILE A 1 122 ? 176.605 190.380 172.698 1.00 84.80 156 ILE A N 1
ATOM 814 C CA . ILE A 1 122 ? 176.892 189.369 173.708 1.00 84.29 156 ILE A CA 1
ATOM 815 C C . ILE A 1 122 ? 176.958 190.011 175.083 1.00 101.10 156 ILE A C 1
ATOM 816 O O . ILE A 1 122 ? 176.435 189.472 176.066 1.00 97.17 156 ILE A O 1
ATOM 821 N N . LEU A 1 123 ? 177.568 191.188 175.164 1.00 97.47 157 LEU A N 1
ATOM 822 C CA . LEU A 1 123 ? 177.856 191.842 176.428 1.00 98.98 157 LEU A CA 1
ATOM 823 C C . LEU A 1 123 ? 176.751 192.797 176.871 1.00 95.67 157 LEU A C 1
ATOM 824 O O . LEU A 1 123 ? 176.995 193.662 177.717 1.00 106.06 157 LEU A O 1
ATOM 829 N N . GLY A 1 124 ? 175.545 192.669 176.314 1.00 88.22 158 GLY A N 1
ATOM 830 C CA . GLY A 1 124 ? 174.373 193.334 176.846 1.00 90.53 158 GLY A CA 1
ATOM 831 C C . GLY A 1 124 ? 173.957 194.615 176.153 1.00 93.85 158 GLY A C 1
ATOM 832 O O . GLY A 1 124 ? 172.931 195.191 176.534 1.00 95.02 158 GLY A O 1
ATOM 833 N N . SER A 1 125 ? 174.704 195.079 175.153 1.00 93.99 159 SER A N 1
ATOM 834 C CA . SER A 1 125 ? 174.333 196.303 174.453 1.00 98.57 159 SER A CA 1
ATOM 835 C C . SER A 1 125 ? 173.022 196.114 173.690 1.00 95.91 159 SER A C 1
ATOM 836 O O . SER A 1 125 ? 172.623 194.997 173.354 1.00 104.39 159 SER A O 1
ATOM 839 N N . ASP A 1 126 ? 172.349 197.232 173.416 1.00 98.65 160 ASP A N 1
ATOM 840 C CA . ASP A 1 126 ? 171.095 197.216 172.665 1.00 100.78 160 ASP A CA 1
ATOM 841 C C . ASP A 1 126 ? 171.462 197.062 171.191 1.00 117.83 160 ASP A C 1
ATOM 842 O O . ASP A 1 126 ? 171.640 198.039 170.457 1.00 115.88 160 ASP A O 1
ATOM 847 N N . ILE A 1 127 ? 171.585 195.811 170.757 1.00 108.11 161 ILE A N 1
ATOM 848 C CA . ILE A 1 127 ? 171.914 195.474 169.377 1.00 95.17 161 ILE A CA 1
ATOM 849 C C . ILE A 1 127 ? 170.840 194.527 168.862 1.00 93.06 161 ILE A C 1
ATOM 850 O O . ILE A 1 127 ? 170.489 193.550 169.536 1.00 92.26 161 ILE A O 1
ATOM 855 N N . ASN A 1 128 ? 170.301 194.829 167.683 1.00 101.81 162 ASN A N 1
ATOM 856 C CA . ASN A 1 128 ? 169.263 194.019 167.059 1.00 102.64 162 ASN A CA 1
ATOM 857 C C . ASN A 1 128 ? 169.924 193.105 166.032 1.00 95.21 162 ASN A C 1
ATOM 858 O O . ASN A 1 128 ? 170.530 193.584 165.072 1.00 93.45 162 ASN A O 1
ATOM 863 N N . VAL A 1 129 ? 169.810 191.794 166.246 1.00 94.65 163 VAL A N 1
ATOM 864 C CA . VAL A 1 129 ? 170.537 190.828 165.420 1.00 86.48 163 VAL A CA 1
ATOM 865 C C . VAL A 1 129 ? 170.142 190.963 163.956 1.00 86.93 163 VAL A C 1
ATOM 866 O O . VAL A 1 129 ? 170.991 190.917 163.058 1.00 84.97 163 VAL A O 1
ATOM 870 N N . ASP A 1 130 ? 168.845 191.138 163.692 1.00 90.22 164 ASP A N 1
ATOM 871 C CA . ASP A 1 130 ? 168.371 191.229 162.312 1.00 88.29 164 ASP A CA 1
ATOM 872 C C . ASP A 1 130 ? 169.056 192.361 161.561 1.00 91.66 164 ASP A C 1
ATOM 873 O O . ASP A 1 130 ? 169.149 192.318 160.328 1.00 98.32 164 ASP A O 1
ATOM 878 N N . ASP A 1 131 ? 169.558 193.364 162.294 1.00 94.94 165 ASP A N 1
ATOM 879 C CA . ASP A 1 131 ? 170.334 194.438 161.680 1.00 95.23 165 ASP A CA 1
ATOM 880 C C . ASP A 1 131 ? 171.664 193.913 161.178 1.00 91.60 165 ASP A C 1
ATOM 881 O O . ASP A 1 131 ? 171.927 193.906 159.971 1.00 107.41 165 ASP A O 1
ATOM 886 N N . MET A 1 132 ? 172.520 193.480 162.113 1.00 80.72 166 MET A N 1
ATOM 887 C CA . MET A 1 132 ? 173.855 192.973 161.822 1.00 98.99 166 MET A CA 1
ATOM 888 C C . MET A 1 132 ? 173.862 192.153 160.540 1.00 77.91 166 MET A C 1
ATOM 889 O O . MET A 1 132 ? 174.658 192.397 159.627 1.00 91.42 166 MET A O 1
ATOM 894 N N . VAL A 1 133 ? 172.933 191.199 160.444 1.00 73.63 167 VAL A N 1
ATOM 895 C CA . VAL A 1 133 ? 172.755 190.434 159.215 1.00 79.41 167 VAL A CA 1
ATOM 896 C C . VAL A 1 133 ? 172.334 191.348 158.064 1.00 73.59 167 VAL A C 1
ATOM 897 O O . VAL A 1 133 ? 172.886 191.272 156.962 1.00 82.08 167 VAL A O 1
ATOM 901 N N . ASN A 1 134 ? 171.349 192.224 158.294 1.00 73.84 168 ASN A N 1
ATOM 902 C CA . ASN A 1 134 ? 170.831 193.043 157.193 1.00 78.02 168 ASN A CA 1
ATOM 903 C C . ASN A 1 134 ? 171.838 194.104 156.764 1.00 77.30 168 ASN A C 1
ATOM 904 O O . ASN A 1 134 ? 172.021 194.337 155.563 1.00 85.74 168 ASN A O 1
ATOM 909 N N . GLU A 1 135 ? 172.485 194.773 157.723 1.00 86.90 169 GLU A N 1
ATOM 910 C CA . GLU A 1 135 ? 173.566 195.692 157.378 1.00 78.67 169 GLU A CA 1
ATOM 911 C C . GLU A 1 135 ? 174.680 194.960 156.642 1.00 74.30 169 GLU A C 1
ATOM 912 O O . GLU A 1 135 ? 175.256 195.490 155.686 1.00 75.70 169 GLU A O 1
ATOM 918 N N . LEU A 1 136 ? 174.985 193.733 157.073 1.00 72.62 170 LEU A N 1
ATOM 919 C CA . LEU A 1 136 ? 176.011 192.935 156.416 1.00 68.65 170 LEU A CA 1
ATOM 920 C C . LEU A 1 136 ? 175.675 192.709 154.950 1.00 72.54 170 LEU A C 1
ATOM 921 O O . LEU A 1 136 ? 176.513 192.925 154.067 1.00 78.88 170 LEU A O 1
ATOM 926 N N . PHE A 1 137 ? 174.442 192.280 154.671 1.00 74.37 171 PHE A N 1
ATOM 927 C CA . PHE A 1 137 ? 174.038 192.020 153.298 1.00 71.62 171 PHE A CA 1
ATOM 928 C C . PHE A 1 137 ? 173.757 193.303 152.526 1.00 77.47 171 PHE A C 1
ATOM 929 O O . PHE A 1 137 ? 173.897 193.311 151.297 1.00 77.03 171 PHE A O 1
ATOM 937 N N . ASP A 1 138 ? 173.363 194.378 153.215 1.00 78.92 172 ASP A N 1
ATOM 938 C CA . ASP A 1 138 ? 173.233 195.671 152.551 1.00 90.02 172 ASP A CA 1
ATOM 939 C C . ASP A 1 138 ? 174.585 196.222 152.146 1.00 83.28 172 ASP A C 1
ATOM 940 O O . ASP A 1 138 ? 174.694 196.894 151.116 1.00 84.81 172 ASP A O 1
ATOM 945 N N . SER A 1 139 ? 175.619 195.974 152.955 1.00 80.33 173 SER A N 1
ATOM 946 C CA . SER A 1 139 ? 176.962 196.395 152.589 1.00 77.84 173 SER A CA 1
ATOM 947 C C . SER A 1 139 ? 177.580 195.444 151.578 1.00 75.93 173 SER A C 1
ATOM 948 O O . SER A 1 139 ? 178.420 195.862 150.772 1.00 80.76 173 SER A O 1
ATOM 951 N N . LEU A 1 140 ? 177.159 194.175 151.593 1.00 86.10 174 LEU A N 1
ATOM 952 C CA . LEU A 1 140 ? 177.817 193.175 150.763 1.00 70.71 174 LEU A CA 1
ATOM 953 C C . LEU A 1 140 ? 177.366 193.287 149.314 1.00 80.94 174 LEU A C 1
ATOM 954 O O . LEU A 1 140 ? 178.184 193.174 148.395 1.00 78.68 174 LEU A O 1
ATOM 959 N N . PHE A 1 141 ? 176.069 193.499 149.083 1.00 76.76 175 PHE A N 1
ATOM 960 C CA . PHE A 1 141 ? 175.557 193.405 147.718 1.00 81.98 175 PHE A CA 1
ATOM 961 C C . PHE A 1 141 ? 176.152 194.435 146.765 1.00 76.36 175 PHE A C 1
ATOM 962 O O . PHE A 1 141 ? 176.497 194.054 145.632 1.00 79.35 175 PHE A O 1
ATOM 970 N N . PRO A 1 142 ? 176.275 195.725 147.111 1.00 77.99 176 PRO A N 1
ATOM 971 C CA . PRO A 1 142 ? 176.859 196.667 146.137 1.00 83.42 176 PRO A CA 1
ATOM 972 C C . PRO A 1 142 ? 178.232 196.252 145.638 1.00 83.05 176 PRO A C 1
ATOM 973 O O . PRO A 1 142 ? 178.505 196.376 144.440 1.00 91.55 176 PRO A O 1
ATOM 977 N N . VAL A 1 143 ? 179.098 195.735 146.514 1.00 81.11 177 VAL A N 1
ATOM 978 C CA . VAL A 1 143 ? 180.440 195.379 146.063 1.00 81.40 177 VAL A CA 1
ATOM 979 C C . VAL A 1 143 ? 180.408 194.097 145.232 1.00 83.79 177 VAL A C 1
ATOM 980 O O . VAL A 1 143 ? 181.204 193.941 144.299 1.00 105.95 177 VAL A O 1
ATOM 984 N N . ILE A 1 144 ? 179.479 193.177 145.514 1.00 79.21 178 ILE A N 1
ATOM 985 C CA . ILE A 1 144 ? 179.281 192.038 144.611 1.00 76.15 178 ILE A CA 1
ATOM 986 C C . ILE A 1 144 ? 178.867 192.528 143.234 1.00 79.89 178 ILE A C 1
ATOM 987 O O . ILE A 1 144 ? 179.428 192.120 142.211 1.00 90.36 178 ILE A O 1
ATOM 992 N N . TYR A 1 145 ? 177.856 193.396 143.195 1.00 83.70 179 TYR A N 1
ATOM 993 C CA . TYR A 1 145 ? 177.347 193.897 141.924 1.00 89.55 179 TYR A CA 1
ATOM 994 C C . TYR A 1 145 ? 178.446 194.575 141.124 1.00 89.71 179 TYR A C 1
ATOM 995 O O . TYR A 1 145 ? 178.636 194.287 139.937 1.00 94.98 179 TYR A O 1
ATOM 1004 N N . THR A 1 146 ? 179.196 195.470 141.766 1.00 87.97 180 THR A N 1
ATOM 1005 C CA . THR A 1 146 ? 180.160 196.287 141.036 1.00 100.62 180 THR A CA 1
ATOM 1006 C C . THR A 1 146 ? 181.419 195.493 140.690 1.00 103.28 180 THR A C 1
ATOM 1007 O O . THR A 1 146 ? 182.002 195.687 139.619 1.00 99.40 180 THR A O 1
ATOM 1011 N N . GLN A 1 147 ? 181.856 194.598 141.581 1.00 89.76 181 GLN A N 1
ATOM 1012 C CA . GLN A 1 147 ? 183.140 193.916 141.437 1.00 88.52 181 GLN A CA 1
ATOM 1013 C C . GLN A 1 147 ? 183.052 192.495 140.893 1.00 91.81 181 GLN A C 1
ATOM 1014 O O . GLN A 1 147 ? 183.990 192.050 140.231 1.00 110.76 181 GLN A O 1
ATOM 1020 N N . LEU A 1 148 ? 181.972 191.759 141.164 1.00 94.79 182 LEU A N 1
ATOM 1021 C CA . LEU A 1 148 ? 181.859 190.365 140.740 1.00 81.77 182 LEU A CA 1
ATOM 1022 C C . LEU A 1 148 ? 180.941 190.183 139.535 1.00 106.94 182 LEU A C 1
ATOM 1023 O O . LEU A 1 148 ? 181.309 189.506 138.570 1.00 106.43 182 LEU A O 1
ATOM 1028 N N . MET A 1 149 ? 179.750 190.778 139.578 1.00 102.04 183 MET A N 1
ATOM 1029 C CA . MET A 1 149 ? 178.755 190.560 138.535 1.00 101.19 183 MET A CA 1
ATOM 1030 C C . MET A 1 149 ? 179.028 191.427 137.313 1.00 116.31 183 MET A C 1
ATOM 1031 O O . MET A 1 149 ? 179.077 190.929 136.184 1.00 130.64 183 MET A O 1
ATOM 1036 N N . ASN A 1 150 ? 179.213 192.728 137.518 1.00 104.82 184 ASN A N 1
ATOM 1037 C CA . ASN A 1 150 ? 179.358 193.688 136.425 1.00 97.94 184 ASN A CA 1
ATOM 1038 C C . ASN A 1 150 ? 180.589 194.554 136.667 1.00 108.86 184 ASN A C 1
ATOM 1039 O O . ASN A 1 150 ? 180.475 195.749 136.959 1.00 117.76 184 ASN A O 1
ATOM 1044 N N . PRO A 1 151 ? 181.789 193.981 136.539 1.00 119.63 185 PRO A N 1
ATOM 1045 C CA . PRO A 1 151 ? 183.019 194.761 136.773 1.00 104.29 185 PRO A CA 1
ATOM 1046 C C . PRO A 1 151 ? 183.178 195.852 135.724 1.00 121.07 185 PRO A C 1
ATOM 1047 O O . PRO A 1 151 ? 183.325 195.567 134.533 1.00 120.46 185 PRO A O 1
ATOM 1051 N N . GLY A 1 152 ? 183.159 197.102 136.169 1.00 118.15 186 GLY A N 1
ATOM 1052 C CA . GLY A 1 152 ? 183.259 198.235 135.268 1.00 106.59 186 GLY A CA 1
ATOM 1053 C C . GLY A 1 152 ? 181.962 198.520 134.536 1.00 116.97 186 GLY A C 1
ATOM 1054 O O . GLY A 1 152 ? 181.338 199.561 134.743 1.00 121.65 186 GLY A O 1
ATOM 1055 N N . LEU A 1 158 ? 179.850 204.438 142.693 1.00 119.23 192 LEU A N 1
ATOM 1056 C CA . LEU A 1 158 ? 180.108 205.187 143.915 1.00 144.03 192 LEU A CA 1
ATOM 1057 C C . LEU A 1 158 ? 178.927 206.080 144.268 1.00 153.36 192 LEU A C 1
ATOM 1058 O O . LEU A 1 158 ? 178.521 206.170 145.427 1.00 146.68 192 LEU A O 1
ATOM 1060 N N . ASP A 1 159 ? 178.382 206.757 143.257 1.00 154.92 193 ASP A N 1
ATOM 1061 C CA . ASP A 1 159 ? 177.164 207.528 143.472 1.00 143.31 193 ASP A CA 1
ATOM 1062 C C . ASP A 1 159 ? 175.940 206.621 143.502 1.00 143.37 193 ASP A C 1
ATOM 1063 O O . ASP A 1 159 ? 174.915 206.974 144.093 1.00 144.29 193 ASP A O 1
ATOM 1065 N N . ILE A 1 160 ? 176.046 205.442 142.899 1.00 136.85 194 ILE A N 1
ATOM 1066 C CA . ILE A 1 160 ? 174.922 204.545 142.714 1.00 118.24 194 ILE A CA 1
ATOM 1067 C C . ILE A 1 160 ? 174.846 203.524 143.858 1.00 122.23 194 ILE A C 1
ATOM 1068 O O . ILE A 1 160 ? 174.118 202.537 143.768 1.00 118.65 194 ILE A O 1
ATOM 1073 N N . ASN A 1 161 ? 175.570 203.774 144.958 1.00 130.64 195 ASN A N 1
ATOM 1074 C CA . ASN A 1 161 ? 175.632 202.808 146.057 1.00 109.57 195 ASN A CA 1
ATOM 1075 C C . ASN A 1 161 ? 174.268 202.622 146.716 1.00 104.06 195 ASN A C 1
ATOM 1076 O O . ASN A 1 161 ? 173.851 201.491 146.986 1.00 100.51 195 ASN A O 1
ATOM 1081 N N . GLU A 1 162 ? 173.549 203.721 146.964 1.00 104.05 196 GLU A N 1
ATOM 1082 C CA . GLU A 1 162 ? 172.340 203.643 147.777 1.00 110.40 196 GLU A CA 1
ATOM 1083 C C . GLU A 1 162 ? 171.201 202.939 147.050 1.00 103.20 196 GLU A C 1
ATOM 1084 O O . GLU A 1 162 ? 170.390 202.261 147.688 1.00 113.00 196 GLU A O 1
ATOM 1090 N N . CYS A 1 163 ? 171.112 203.098 145.728 1.00 98.88 197 CYS A N 1
ATOM 1091 C CA . CYS A 1 163 ? 170.139 202.347 144.939 1.00 99.26 197 CYS A CA 1
ATOM 1092 C C . CYS A 1 163 ? 170.334 200.847 145.124 1.00 111.72 197 CYS A C 1
ATOM 1093 O O . CYS A 1 163 ? 169.375 200.103 145.359 1.00 116.24 197 CYS A O 1
ATOM 1096 N N . LEU A 1 164 ? 171.585 200.389 145.032 1.00 112.18 198 LEU A N 1
ATOM 1097 C CA . LEU A 1 164 ? 171.881 198.966 145.144 1.00 94.07 198 LEU A CA 1
ATOM 1098 C C . LEU A 1 164 ? 171.607 198.451 146.552 1.00 91.26 198 LEU A C 1
ATOM 1099 O O . LEU A 1 164 ? 171.203 197.295 146.720 1.00 89.21 198 LEU A O 1
ATOM 1104 N N . ARG A 1 165 ? 171.813 199.292 147.572 1.00 88.18 199 ARG A N 1
ATOM 1105 C CA . ARG A 1 165 ? 171.469 198.903 148.935 1.00 89.27 199 ARG A CA 1
ATOM 1106 C C . ARG A 1 165 ? 169.966 198.713 149.094 1.00 106.55 199 ARG A C 1
ATOM 1107 O O . ARG A 1 165 ? 169.527 197.826 149.835 1.00 93.87 199 ARG A O 1
ATOM 1115 N N . GLY A 1 166 ? 169.168 199.530 148.411 1.00 97.65 200 GLY A N 1
ATOM 1116 C CA . GLY A 1 166 ? 167.724 199.393 148.441 1.00 99.60 200 GLY A CA 1
ATOM 1117 C C . GLY A 1 166 ? 167.225 198.255 147.575 1.00 102.13 200 GLY A C 1
ATOM 1118 O O . GLY A 1 166 ? 166.303 197.530 147.966 1.00 87.49 200 GLY A O 1
ATOM 1119 N N . ALA A 1 167 ? 167.826 198.084 146.395 1.00 92.32 201 ALA A N 1
ATOM 1120 C CA . ALA A 1 167 ? 167.438 196.988 145.514 1.00 86.05 201 ALA A CA 1
ATOM 1121 C C . ALA A 1 167 ? 167.811 195.626 146.092 1.00 91.62 201 ALA A C 1
ATOM 1122 O O . ALA A 1 167 ? 167.211 194.619 145.700 1.00 111.78 201 ALA A O 1
ATOM 1124 N N . ARG A 1 168 ? 168.785 195.575 147.006 1.00 90.92 202 ARG A N 1
ATOM 1125 C CA . ARG A 1 168 ? 169.123 194.325 147.683 1.00 86.70 202 ARG A CA 1
ATOM 1126 C C . ARG A 1 168 ? 167.886 193.705 148.318 1.00 82.51 202 ARG A C 1
ATOM 1127 O O . ARG A 1 168 ? 167.629 192.504 148.179 1.00 82.81 202 ARG A O 1
ATOM 1135 N N . ARG A 1 169 ? 167.110 194.520 149.030 1.00 83.74 203 ARG A N 1
ATOM 1136 C CA . ARG A 1 169 ? 165.945 194.053 149.768 1.00 96.87 203 ARG A CA 1
ATOM 1137 C C . ARG A 1 169 ? 164.675 194.110 148.932 1.00 100.23 203 ARG A C 1
ATOM 1138 O O . ARG A 1 169 ? 163.826 193.218 149.033 1.00 86.04 203 ARG A O 1
ATOM 1146 N N . ASP A 1 170 ? 164.530 195.143 148.098 1.00 90.08 204 ASP A N 1
ATOM 1147 C CA . ASP A 1 170 ? 163.351 195.256 147.248 1.00 98.16 204 ASP A CA 1
ATOM 1148 C C . ASP A 1 170 ? 163.283 194.129 146.226 1.00 100.63 204 ASP A C 1
ATOM 1149 O O . ASP A 1 170 ? 162.188 193.755 145.793 1.00 95.83 204 ASP A O 1
ATOM 1154 N N . LEU A 1 171 ? 164.432 193.576 145.835 1.00 87.62 205 LEU A N 1
ATOM 1155 C CA . LEU A 1 171 ? 164.479 192.513 144.843 1.00 77.20 205 LEU A CA 1
ATOM 1156 C C . LEU A 1 171 ? 164.869 191.164 145.431 1.00 74.64 205 LEU A C 1
ATOM 1157 O O . LEU A 1 171 ? 164.866 190.165 144.704 1.00 74.07 205 LEU A O 1
ATOM 1162 N N . LYS A 1 172 ? 165.206 191.111 146.724 1.00 78.18 206 LYS A N 1
ATOM 1163 C CA . LYS A 1 172 ? 165.394 189.860 147.458 1.00 72.73 206 LYS A CA 1
ATOM 1164 C C . LYS A 1 172 ? 166.508 189.028 146.819 1.00 70.81 206 LYS A C 1
ATOM 1165 O O . LYS A 1 172 ? 166.375 187.822 146.593 1.00 79.54 206 LYS A O 1
ATOM 1171 N N . VAL A 1 173 ? 167.630 189.694 146.527 1.00 70.34 207 VAL A N 1
ATOM 1172 C CA . VAL A 1 173 ? 168.659 189.071 145.695 1.00 78.06 207 VAL A CA 1
ATOM 1173 C C . VAL A 1 173 ? 169.272 187.852 146.382 1.00 70.37 207 VAL A C 1
ATOM 1174 O O . VAL A 1 173 ? 169.650 186.882 145.713 1.00 88.23 207 VAL A O 1
ATOM 1178 N N . PHE A 1 174 ? 169.346 187.853 147.713 1.00 73.30 208 PHE A N 1
ATOM 1179 C CA . PHE A 1 174 ? 169.927 186.738 148.451 1.00 70.77 208 PHE A CA 1
ATOM 1180 C C . PHE A 1 174 ? 168.900 185.690 148.875 1.00 67.42 208 PHE A C 1
ATOM 1181 O O . PHE A 1 174 ? 169.257 184.759 149.601 1.00 67.82 208 PHE A O 1
ATOM 1189 N N . GLY A 1 175 ? 167.650 185.803 148.437 1.00 69.98 209 GLY A N 1
ATOM 1190 C CA . GLY A 1 175 ? 166.655 184.811 148.823 1.00 71.01 209 GLY A CA 1
ATOM 1191 C C . GLY A 1 175 ? 166.447 184.783 150.324 1.00 74.70 209 GLY A C 1
ATOM 1192 O O . GLY A 1 175 ? 166.299 185.821 150.975 1.00 83.59 209 GLY A O 1
ATOM 1193 N N . ASN A 1 176 ? 166.442 183.584 150.897 1.00 74.76 210 ASN A N 1
ATOM 1194 C CA . ASN A 1 176 ? 166.274 183.410 152.337 1.00 71.82 210 ASN A CA 1
ATOM 1195 C C . ASN A 1 176 ? 167.589 183.141 153.061 1.00 73.38 210 ASN A C 1
ATOM 1196 O O . ASN A 1 176 ? 167.568 182.742 154.232 1.00 80.92 210 ASN A O 1
ATOM 1201 N N . PHE A 1 177 ? 168.729 183.332 152.401 1.00 68.64 211 PHE A N 1
ATOM 1202 C CA . PHE A 1 177 ? 170.001 183.238 153.112 1.00 67.52 211 PHE A CA 1
ATOM 1203 C C . PHE A 1 177 ? 170.098 184.206 154.290 1.00 67.14 211 PHE A C 1
ATOM 1204 O O . PHE A 1 177 ? 170.575 183.781 155.357 1.00 78.51 211 PHE A O 1
ATOM 1212 N N . PRO A 1 178 ? 169.682 185.479 154.186 1.00 74.91 212 PRO A N 1
ATOM 1213 C CA . PRO A 1 178 ? 169.727 186.352 155.376 1.00 66.51 212 PRO A CA 1
ATOM 1214 C C . PRO A 1 178 ? 168.878 185.853 156.532 1.00 67.49 212 PRO A C 1
ATOM 1215 O O . PRO A 1 178 ? 169.316 185.916 157.691 1.00 72.17 212 PRO A O 1
ATOM 1219 N N . LYS A 1 179 ? 167.662 185.378 156.255 1.00 68.93 213 LYS A N 1
ATOM 1220 C CA . LYS A 1 179 ? 166.817 184.839 157.314 1.00 73.19 213 LYS A CA 1
ATOM 1221 C C . LYS A 1 179 ? 167.467 183.625 157.962 1.00 70.07 213 LYS A C 1
ATOM 1222 O O . LYS A 1 179 ? 167.461 183.491 159.192 1.00 76.62 213 LYS A O 1
ATOM 1228 N N . LEU A 1 180 ? 168.042 182.739 157.144 1.00 69.54 214 LEU A N 1
ATOM 1229 C CA . LEU A 1 180 ? 168.740 181.564 157.659 1.00 69.74 214 LEU A CA 1
ATOM 1230 C C . LEU A 1 180 ? 169.840 181.961 158.636 1.00 93.37 214 LEU A C 1
ATOM 1231 O O . LEU A 1 180 ? 169.914 181.442 159.756 1.00 78.86 214 LEU A O 1
ATOM 1236 N N . ILE A 1 181 ? 170.712 182.885 158.224 1.00 76.04 215 ILE A N 1
ATOM 1237 C CA . ILE A 1 181 ? 171.767 183.368 159.108 1.00 83.30 215 ILE A CA 1
ATOM 1238 C C . ILE A 1 181 ? 171.161 184.035 160.337 1.00 75.84 215 ILE A C 1
ATOM 1239 O O . ILE A 1 181 ? 171.646 183.856 161.460 1.00 76.22 215 ILE A O 1
ATOM 1244 N N . MET A 1 182 ? 170.075 184.792 160.146 1.00 81.28 216 MET A N 1
ATOM 1245 C CA . MET A 1 182 ? 169.432 185.479 161.263 1.00 71.08 216 MET A CA 1
ATOM 1246 C C . MET A 1 182 ? 169.053 184.505 162.369 1.00 77.00 216 MET A C 1
ATOM 1247 O O . MET A 1 182 ? 169.345 184.746 163.543 1.00 94.42 216 MET A O 1
ATOM 1252 N N . THR A 1 183 ? 168.404 183.398 162.010 1.00 79.51 217 THR A N 1
ATOM 1253 C CA . THR A 1 183 ? 167.987 182.424 163.013 1.00 107.61 217 THR A CA 1
ATOM 1254 C C . THR A 1 183 ? 169.164 181.600 163.514 1.00 75.76 217 THR A C 1
ATOM 1255 O O . THR A 1 183 ? 169.219 181.262 164.702 1.00 105.55 217 THR A O 1
ATOM 1259 N N . GLN A 1 184 ? 170.109 181.268 162.627 1.00 85.15 218 GLN A N 1
ATOM 1260 C CA . GLN A 1 184 ? 171.311 180.557 163.045 1.00 87.82 218 GLN A CA 1
ATOM 1261 C C . GLN A 1 184 ? 172.027 181.299 164.166 1.00 77.31 218 GLN A C 1
ATOM 1262 O O . GLN A 1 184 ? 172.400 180.704 165.180 1.00 82.99 218 GLN A O 1
ATOM 1268 N N . VAL A 1 185 ? 172.225 182.602 163.997 1.00 89.21 219 VAL A N 1
ATOM 1269 C CA . VAL A 1 185 ? 173.044 183.356 164.939 1.00 94.87 219 VAL A CA 1
ATOM 1270 C C . VAL A 1 185 ? 172.235 183.923 166.107 1.00 97.17 219 VAL A C 1
ATOM 1271 O O . VAL A 1 185 ? 172.772 184.057 167.210 1.00 99.01 219 VAL A O 1
ATOM 1275 N N . SER A 1 186 ? 170.954 184.249 165.905 1.00 92.30 220 SER A N 1
ATOM 1276 C CA . SER A 1 186 ? 170.163 184.808 167.000 1.00 105.70 220 SER A CA 1
ATOM 1277 C C . SER A 1 186 ? 169.967 183.785 168.110 1.00 88.81 220 SER A C 1
ATOM 1278 O O . SER A 1 186 ? 169.960 184.137 169.293 1.00 84.20 220 SER A O 1
ATOM 1281 N N . LYS A 1 187 ? 169.805 182.514 167.746 1.00 77.02 221 LYS A N 1
ATOM 1282 C CA . LYS A 1 187 ? 169.634 181.469 168.751 1.00 95.92 221 LYS A CA 1
ATOM 1283 C C . LYS A 1 187 ? 170.906 181.269 169.564 1.00 82.56 221 LYS A C 1
ATOM 1284 O O . LYS A 1 187 ? 170.843 181.072 170.783 1.00 88.24 221 LYS A O 1
ATOM 1286 N N . SER A 1 188 ? 172.068 181.321 168.909 1.00 89.00 222 SER A N 1
ATOM 1287 C CA . SER A 1 188 ? 173.329 181.085 169.600 1.00 91.62 222 SER A CA 1
ATOM 1288 C C . SER A 1 188 ? 173.817 182.324 170.339 1.00 92.51 222 SER A C 1
ATOM 1289 O O . SER A 1 188 ? 174.465 182.209 171.384 1.00 87.89 222 SER A O 1
ATOM 1292 N N . LEU A 1 189 ? 173.529 183.516 169.816 1.00 77.41 223 LEU A N 1
ATOM 1293 C CA . LEU A 1 189 ? 173.992 184.721 170.495 1.00 79.46 223 LEU A CA 1
ATOM 1294 C C . LEU A 1 189 ? 173.086 185.081 171.664 1.00 96.44 223 LEU A C 1
ATOM 1295 O O . LEU A 1 189 ? 173.534 185.732 172.615 1.00 97.13 223 LEU A O 1
ATOM 1300 N N . GLN A 1 190 ? 171.822 184.653 171.619 1.00 81.52 224 GLN A N 1
ATOM 1301 C CA . GLN A 1 190 ? 170.910 184.904 172.729 1.00 88.92 224 GLN A CA 1
ATOM 1302 C C . GLN A 1 190 ? 171.286 184.080 173.955 1.00 97.40 224 GLN A C 1
ATOM 1303 O O . GLN A 1 190 ? 171.306 184.601 175.074 1.00 88.86 224 GLN A O 1
ATOM 1309 N N . VAL A 1 191 ? 171.591 182.793 173.770 1.00 89.10 225 VAL A N 1
ATOM 1310 C CA . VAL A 1 191 ? 171.939 181.955 174.917 1.00 84.59 225 VAL A CA 1
ATOM 1311 C C . VAL A 1 191 ? 173.226 182.447 175.570 1.00 92.82 225 VAL A C 1
ATOM 1312 O O . VAL A 1 191 ? 173.339 182.476 176.800 1.00 103.00 225 VAL A O 1
ATOM 1316 N N . THR A 1 192 ? 174.203 182.873 174.768 1.00 93.72 226 THR A N 1
ATOM 1317 C CA . THR A 1 192 ? 175.462 183.340 175.341 1.00 90.48 226 THR A CA 1
ATOM 1318 C C . THR A 1 192 ? 175.271 184.666 176.069 1.00 90.27 226 THR A C 1
ATOM 1319 O O . THR A 1 192 ? 175.843 184.882 177.143 1.00 86.04 226 THR A O 1
ATOM 1323 N N . ARG A 1 193 ? 174.455 185.560 175.505 1.00 76.20 227 ARG A N 1
ATOM 1324 C CA . ARG A 1 193 ? 174.160 186.823 176.177 1.00 75.72 227 ARG A CA 1
ATOM 1325 C C . ARG A 1 193 ? 173.483 186.579 177.518 1.00 80.70 227 ARG A C 1
ATOM 1326 O O . ARG A 1 193 ? 173.909 187.111 178.548 1.00 89.33 227 ARG A O 1
ATOM 1334 N N . LEU A 1 196 ? 176.021 183.883 183.960 1.00 81.36 230 LEU A N 1
ATOM 1335 C CA . LEU A 1 196 ? 176.883 184.839 184.648 1.00 79.82 230 LEU A CA 1
ATOM 1336 C C . LEU A 1 196 ? 176.116 185.589 185.727 1.00 86.27 230 LEU A C 1
ATOM 1337 O O . LEU A 1 196 ? 176.659 185.869 186.801 1.00 81.56 230 LEU A O 1
ATOM 1342 N N . GLN A 1 197 ? 174.853 185.924 185.451 1.00 81.92 231 GLN A N 1
ATOM 1343 C CA . GLN A 1 197 ? 174.014 186.582 186.447 1.00 76.06 231 GLN A CA 1
ATOM 1344 C C . GLN A 1 197 ? 173.882 185.732 187.704 1.00 88.24 231 GLN A C 1
ATOM 1345 O O . GLN A 1 197 ? 173.973 186.247 188.824 1.00 85.89 231 GLN A O 1
ATOM 1351 N N . ALA A 1 198 ? 173.678 184.421 187.534 1.00 72.11 232 ALA A N 1
ATOM 1352 C CA . ALA A 1 198 ? 173.479 183.543 188.680 1.00 91.47 232 ALA A CA 1
ATOM 1353 C C . ALA A 1 198 ? 174.766 183.368 189.478 1.00 90.69 232 ALA A C 1
ATOM 1354 O O . ALA A 1 198 ? 174.733 183.310 190.712 1.00 77.57 232 ALA A O 1
ATOM 1356 N N . LEU A 1 199 ? 175.910 183.268 188.793 1.00 80.18 233 LEU A N 1
ATOM 1357 C CA . LEU A 1 199 ? 177.188 183.184 189.495 1.00 77.44 233 LEU A CA 1
ATOM 1358 C C . LEU A 1 199 ? 177.421 184.424 190.349 1.00 81.71 233 LEU A C 1
ATOM 1359 O O . LEU A 1 199 ? 177.743 184.325 191.538 1.00 96.03 233 LEU A O 1
ATOM 1364 N N . ASN A 1 200 ? 177.247 185.608 189.754 1.00 69.90 234 ASN A N 1
ATOM 1365 C CA . ASN A 1 200 ? 177.460 186.849 190.490 1.00 75.52 234 ASN A CA 1
ATOM 1366 C C . ASN A 1 200 ? 176.445 187.028 191.611 1.00 86.11 234 ASN A C 1
ATOM 1367 O O . ASN A 1 200 ? 176.763 187.634 192.640 1.00 89.25 234 ASN A O 1
ATOM 1372 N N . LEU A 1 201 ? 175.222 186.516 191.440 1.00 86.95 235 LEU A N 1
ATOM 1373 C CA . LEU A 1 201 ? 174.226 186.654 192.497 1.00 83.18 235 LEU A CA 1
ATOM 1374 C C . LEU A 1 201 ? 174.562 185.762 193.684 1.00 83.46 235 LEU A C 1
ATOM 1375 O O . LEU A 1 201 ? 174.401 186.173 194.841 1.00 75.16 235 LEU A O 1
ATOM 1380 N N . GLY A 1 202 ? 175.022 184.534 193.421 1.00 75.06 236 GLY A N 1
ATOM 1381 C CA . GLY A 1 202 ? 175.456 183.669 194.507 1.00 74.03 236 GLY A CA 1
ATOM 1382 C C . GLY A 1 202 ? 176.571 184.294 195.327 1.00 82.43 236 GLY A C 1
ATOM 1383 O O . GLY A 1 202 ? 176.567 184.219 196.555 1.00 82.84 236 GLY A O 1
ATOM 1384 N N . ILE A 1 203 ? 177.539 184.919 194.653 1.00 71.16 237 ILE A N 1
ATOM 1385 C CA . ILE A 1 203 ? 178.564 185.691 195.348 1.00 71.08 237 ILE A CA 1
ATOM 1386 C C . ILE A 1 203 ? 177.919 186.741 196.243 1.00 78.55 237 ILE A C 1
ATOM 1387 O O . ILE A 1 203 ? 178.342 186.954 197.383 1.00 79.97 237 ILE A O 1
ATOM 1392 N N . GLU A 1 204 ? 176.870 187.398 195.746 1.00 74.81 238 GLU A N 1
ATOM 1393 C CA . GLU A 1 204 ? 176.300 188.534 196.458 1.00 74.84 238 GLU A CA 1
ATOM 1394 C C . GLU A 1 204 ? 175.496 188.102 197.676 1.00 77.81 238 GLU A C 1
ATOM 1395 O O . GLU A 1 204 ? 175.505 188.801 198.696 1.00 78.74 238 GLU A O 1
ATOM 1401 N N . VAL A 1 205 ? 174.805 186.965 197.604 1.00 74.46 239 VAL A N 1
ATOM 1402 C CA . VAL A 1 205 ? 174.055 186.498 198.767 1.00 79.65 239 VAL A CA 1
ATOM 1403 C C . VAL A 1 205 ? 174.994 185.891 199.806 1.00 81.19 239 VAL A C 1
ATOM 1404 O O . VAL A 1 205 ? 174.847 186.142 201.007 1.00 78.39 239 VAL A O 1
ATOM 1408 N N . ILE A 1 206 ? 175.987 185.114 199.363 1.00 77.50 240 ILE A N 1
ATOM 1409 C CA . ILE A 1 206 ? 176.913 184.470 200.294 1.00 77.36 240 ILE A CA 1
ATOM 1410 C C . ILE A 1 206 ? 177.763 185.516 200.998 1.00 87.39 240 ILE A C 1
ATOM 1411 O O . ILE A 1 206 ? 178.073 185.396 202.190 1.00 89.56 240 ILE A O 1
ATOM 1416 N N . ASN A 1 207 ? 178.148 186.562 200.271 1.00 78.27 241 ASN A N 1
ATOM 1417 C CA . ASN A 1 207 ? 178.890 187.656 200.883 1.00 80.05 241 ASN A CA 1
ATOM 1418 C C . ASN A 1 207 ? 178.025 188.439 201.860 1.00 81.25 241 ASN A C 1
ATOM 1419 O O . ASN A 1 207 ? 178.545 188.993 202.833 1.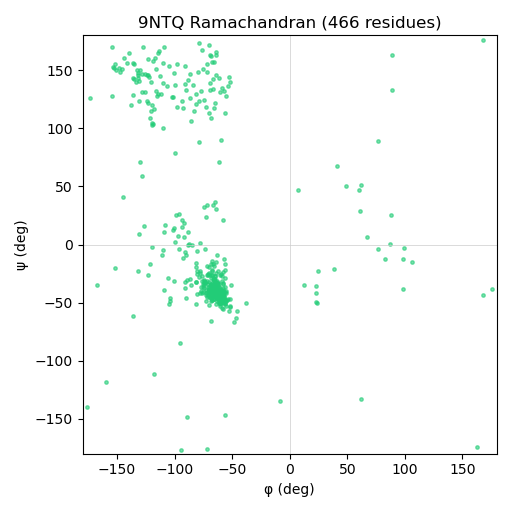00 84.74 241 ASN A O 1
ATOM 1424 N N . THR A 1 208 ? 176.708 188.486 201.633 1.00 80.67 242 THR A N 1
ATOM 1425 C CA . THR A 1 208 ? 175.800 189.104 202.593 1.00 83.08 242 THR A CA 1
ATOM 1426 C C . THR A 1 208 ? 175.739 188.331 203.909 1.00 93.17 242 THR A C 1
ATOM 1427 O O . THR A 1 208 ? 175.550 188.943 204.964 1.00 97.24 242 THR A O 1
ATOM 1431 N N . THR A 1 209 ? 175.952 187.009 203.871 1.00 90.03 243 THR A N 1
ATOM 1432 C CA . THR A 1 209 ? 175.771 186.174 205.056 1.00 94.04 243 THR A CA 1
ATOM 1433 C C . THR A 1 209 ? 176.687 186.589 206.204 1.00 99.65 243 THR A C 1
ATOM 1434 O O . THR A 1 209 ? 176.247 186.654 207.358 1.00 98.62 243 THR A O 1
ATOM 1438 N N . ASP A 1 210 ? 177.961 186.865 205.924 1.00 96.69 244 ASP A N 1
ATOM 1439 C CA . ASP A 1 210 ? 178.862 187.211 207.018 1.00 99.71 244 ASP A CA 1
ATOM 1440 C C . ASP A 1 210 ? 178.599 188.606 207.565 1.00 101.19 244 ASP A C 1
ATOM 1441 O O . ASP A 1 210 ? 179.232 188.994 208.555 1.00 94.28 244 ASP A O 1
ATOM 1446 N N . HIS A 1 211 ? 177.679 189.360 206.958 1.00 90.29 245 HIS A N 1
ATOM 1447 C CA . HIS A 1 211 ? 177.311 190.679 207.447 1.00 92.21 245 HIS A CA 1
ATOM 1448 C C . HIS A 1 211 ? 175.916 190.701 208.059 1.00 91.45 245 HIS A C 1
ATOM 1449 O O . HIS A 1 211 ? 175.388 191.783 208.328 1.00 86.84 245 HIS A O 1
ATOM 1456 N N . LEU A 1 212 ? 175.303 189.540 208.278 1.00 91.19 246 LEU A N 1
ATOM 1457 C CA . LEU A 1 212 ? 173.944 189.496 208.804 1.00 94.29 246 LEU A CA 1
ATOM 1458 C C . LEU A 1 212 ? 173.894 190.059 210.216 1.00 97.48 246 LEU A C 1
ATOM 1459 O O . LEU A 1 212 ? 174.585 189.569 211.115 1.00 95.43 246 LEU A O 1
ATOM 1464 N N . LYS A 1 213 ? 173.077 191.090 210.409 1.00 92.15 247 LYS A N 1
ATOM 1465 C CA . LYS A 1 213 ? 172.830 191.615 211.742 1.00 98.42 247 LYS A CA 1
ATOM 1466 C C . LYS A 1 213 ? 171.743 190.795 212.424 1.00 101.56 247 LYS A C 1
ATOM 1467 O O . LYS A 1 213 ? 170.732 190.436 211.807 1.00 101.88 247 LYS A O 1
ATOM 1469 N N . PHE A 1 214 ? 171.961 190.485 213.696 1.00 97.94 248 PHE A N 1
ATOM 1470 C CA . PHE A 1 214 ? 171.037 189.671 214.469 1.00 96.34 248 PHE A CA 1
ATOM 1471 C C . PHE A 1 214 ? 170.322 190.537 215.501 1.00 101.61 248 PHE A C 1
ATOM 1472 O O . PHE A 1 214 ? 170.666 191.702 215.717 1.00 103.16 248 PHE A O 1
ATOM 1480 N N . SER A 1 215 ? 169.305 189.951 216.129 1.00 102.44 249 SER A N 1
ATOM 1481 C CA . SER A 1 215 ? 168.498 190.684 217.093 1.00 107.09 249 SER A CA 1
ATOM 1482 C C . SER A 1 215 ? 169.314 190.984 218.341 1.00 106.09 249 SER A C 1
ATOM 1483 O O . SER A 1 215 ? 170.362 190.378 218.589 1.00 105.34 249 SER A O 1
ATOM 1486 N N . LYS A 1 216 ? 168.833 191.936 219.143 1.00 106.81 250 LYS A N 1
ATOM 1487 C CA . LYS A 1 216 ? 169.611 192.298 220.320 1.00 107.60 250 LYS A CA 1
ATOM 1488 C C . LYS A 1 216 ? 169.540 191.191 221.363 1.00 112.71 250 LYS A C 1
ATOM 1489 O O . LYS A 1 216 ? 170.502 190.964 222.103 1.00 113.54 250 LYS A O 1
ATOM 1495 N N . ASP A 1 217 ? 168.416 190.472 221.406 1.00 109.48 251 ASP A N 1
ATOM 1496 C CA . ASP A 1 217 ? 168.294 189.329 222.301 1.00 107.37 251 ASP A CA 1
ATOM 1497 C C . ASP A 1 217 ? 169.309 188.249 221.953 1.00 110.19 251 ASP A C 1
ATOM 1498 O O . ASP A 1 217 ? 169.926 187.654 222.843 1.00 102.94 251 ASP A O 1
ATOM 1503 N N . CYS A 1 218 ? 169.488 187.982 220.659 1.00 116.02 252 CYS A N 1
ATOM 1504 C CA . CYS A 1 218 ? 170.497 187.015 220.243 1.00 115.92 252 CYS A CA 1
ATOM 1505 C C . CYS A 1 218 ? 171.884 187.449 220.691 1.00 99.66 252 CYS A C 1
ATOM 1506 O O . CYS A 1 218 ? 172.689 186.622 221.133 1.00 97.73 252 CYS A O 1
ATOM 1509 N N . GLY A 1 219 ? 172.178 188.748 220.601 1.00 101.06 253 GLY A N 1
ATOM 1510 C CA . GLY A 1 219 ? 173.473 189.239 221.044 1.00 107.63 253 GLY A CA 1
ATOM 1511 C C . GLY A 1 219 ? 173.673 189.088 222.543 1.00 98.14 253 GLY A C 1
ATOM 1512 O O . GLY A 1 219 ? 174.768 188.749 222.998 1.00 94.14 253 GLY A O 1
ATOM 1513 N N . ARG A 1 220 ? 172.623 189.347 223.326 1.00 93.77 254 ARG A N 1
ATOM 1514 C CA . ARG A 1 220 ? 172.716 189.150 224.769 1.00 97.43 254 ARG A CA 1
ATOM 1515 C C . ARG A 1 220 ? 172.889 187.675 225.109 1.00 98.86 254 ARG A C 1
ATOM 1516 O O . ARG A 1 220 ? 173.626 187.321 226.036 1.00 94.90 254 ARG A O 1
ATOM 1524 N N . MET A 1 221 ? 172.213 186.796 224.365 1.00 99.78 255 MET A N 1
ATOM 1525 C CA . MET A 1 221 ? 172.354 185.363 224.603 1.00 97.94 255 MET A CA 1
ATOM 1526 C C . MET A 1 221 ? 173.730 184.868 224.178 1.00 95.15 255 MET A C 1
ATOM 1527 O O . MET A 1 221 ? 174.336 184.039 224.866 1.00 96.79 255 MET A O 1
ATOM 1532 N N . LEU A 1 222 ? 174.239 185.359 223.045 1.00 94.93 256 LEU A N 1
ATOM 1533 C CA . LEU A 1 222 ? 175.587 184.993 222.621 1.00 93.98 256 LEU A CA 1
ATOM 1534 C C . LEU A 1 222 ? 176.617 185.407 223.663 1.00 91.08 256 LEU A C 1
ATOM 1535 O O . LEU A 1 222 ? 177.565 184.664 223.943 1.00 87.53 256 LEU A O 1
ATOM 1540 N N . THR A 1 223 ? 176.442 186.592 224.254 1.00 90.38 257 THR A N 1
ATOM 1541 C CA . THR A 1 223 ? 177.354 187.053 225.299 1.00 93.23 257 THR A CA 1
ATOM 1542 C C . THR A 1 223 ? 177.294 186.143 226.518 1.00 92.50 257 THR A C 1
ATOM 1543 O O . THR A 1 223 ? 178.330 185.746 227.062 1.00 89.55 257 THR A O 1
ATOM 1547 N N . ARG A 1 224 ? 176.080 185.802 226.961 1.00 91.91 258 ARG A N 1
ATOM 1548 C CA . ARG A 1 224 ? 175.928 184.882 228.083 1.00 90.91 258 ARG A CA 1
ATOM 1549 C C . ARG A 1 224 ? 176.579 183.536 227.786 1.00 89.89 258 ARG A C 1
ATOM 1550 O O . ARG A 1 224 ? 177.223 182.944 228.658 1.00 89.34 258 ARG A O 1
ATOM 1558 N N . MET A 1 225 ? 176.429 183.043 226.554 1.00 88.84 259 MET A N 1
ATOM 1559 C CA . MET A 1 225 ? 176.961 181.727 226.214 1.00 99.95 259 MET A CA 1
ATOM 1560 C C . MET A 1 225 ? 178.485 181.724 226.199 1.00 87.46 259 MET A C 1
ATOM 1561 O O . MET A 1 225 ? 179.113 180.798 226.728 1.00 84.67 259 MET A O 1
ATOM 1566 N N . TRP A 1 226 ? 179.098 182.753 225.614 1.00 90.84 260 TRP A N 1
ATOM 1567 C CA . TRP A 1 226 ? 180.531 182.729 225.352 1.00 88.18 260 TRP A CA 1
ATOM 1568 C C . TRP A 1 226 ? 181.372 183.312 226.481 1.00 88.08 260 TRP A C 1
ATOM 1569 O O . TRP A 1 226 ? 182.498 182.848 226.701 1.00 86.41 260 TRP A O 1
ATOM 1580 N N . TYR A 1 227 ? 180.863 184.305 227.212 1.00 88.32 261 TYR A N 1
ATOM 1581 C CA . TYR A 1 227 ? 181.724 185.154 228.027 1.00 88.61 261 TYR A CA 1
ATOM 1582 C C . TYR A 1 227 ? 181.256 185.378 229.461 1.00 90.62 261 TYR A C 1
ATOM 1583 O O . TYR A 1 227 ? 182.093 185.720 230.303 1.00 90.78 261 TYR A O 1
ATOM 1592 N N . CYS A 1 228 ? 179.966 185.216 229.769 1.00 90.57 262 CYS A N 1
ATOM 1593 C CA . CYS A 1 228 ? 179.486 185.536 231.112 1.00 89.96 262 CYS A CA 1
ATOM 1594 C C . CYS A 1 228 ? 180.019 184.581 232.175 1.00 88.54 262 CYS A C 1
ATOM 1595 O O . CYS A 1 228 ? 179.939 184.901 233.367 1.00 95.46 262 CYS A O 1
ATOM 1598 N N . SER A 1 229 ? 180.543 183.415 231.784 1.00 88.41 263 SER A N 1
ATOM 1599 C CA . SER A 1 229 ? 181.150 182.521 232.764 1.00 90.48 263 SER A CA 1
ATOM 1600 C C . SER A 1 229 ? 182.389 183.146 233.390 1.00 95.46 263 SER A C 1
ATOM 1601 O O . SER A 1 229 ? 182.675 182.917 234.573 1.00 88.49 263 SER A O 1
ATOM 1604 N N . TYR A 1 230 ? 183.138 183.933 232.613 1.00 89.98 264 TYR A N 1
ATOM 1605 C CA . TYR A 1 230 ? 184.273 184.661 233.166 1.00 90.72 264 TYR A CA 1
ATOM 1606 C C . TYR A 1 230 ? 183.828 185.677 234.208 1.00 90.39 264 TYR A C 1
ATOM 1607 O O . TYR A 1 230 ? 184.571 185.967 235.151 1.00 98.07 264 TYR A O 1
ATOM 1616 N N . CYS A 1 231 ? 182.616 186.221 234.056 1.00 92.95 265 CYS A N 1
ATOM 1617 C CA . CYS A 1 231 ? 182.092 187.162 235.042 1.00 96.42 265 CYS A CA 1
ATOM 1618 C C . CYS A 1 231 ? 181.811 186.484 236.374 1.00 97.65 265 CYS A C 1
ATOM 1619 O O . CYS A 1 231 ? 181.822 187.146 237.417 1.00 101.47 265 CYS A O 1
ATOM 1622 N N . GLN A 1 232 ? 181.544 185.178 236.364 1.00 93.16 266 GLN A N 1
ATOM 1623 C CA . GLN A 1 232 ? 181.393 184.411 237.593 1.00 103.31 266 GLN A CA 1
ATOM 1624 C C . GLN A 1 232 ? 182.715 183.849 238.100 1.00 97.82 266 GLN A C 1
ATOM 1625 O O . GLN A 1 232 ? 182.734 183.180 239.139 1.00 94.66 266 GLN A O 1
ATOM 1631 N N . GLY A 1 233 ? 183.816 184.103 237.398 1.00 92.05 267 GLY A N 1
ATOM 1632 C CA . GLY A 1 233 ? 185.122 183.725 237.896 1.00 91.76 267 GLY A CA 1
ATOM 1633 C C . GLY A 1 233 ? 185.573 182.323 237.551 1.00 90.98 267 GLY A C 1
ATOM 1634 O O . GLY A 1 233 ? 186.384 181.746 238.281 1.00 91.77 267 GLY A O 1
ATOM 1635 N N . LEU A 1 234 ? 185.063 181.750 236.465 1.00 88.28 268 LEU A N 1
ATOM 1636 C CA . LEU A 1 234 ? 185.503 180.447 235.991 1.00 88.56 268 LEU A CA 1
ATOM 1637 C C . LEU A 1 234 ? 186.481 180.634 234.834 1.00 88.69 268 LEU A C 1
ATOM 1638 O O . LEU A 1 234 ? 186.371 181.586 234.057 1.00 93.86 268 LEU A O 1
ATOM 1643 N N . MET A 1 235 ? 187.445 179.722 234.727 1.00 88.41 269 MET A N 1
ATOM 1644 C CA . MET A 1 235 ? 188.526 179.845 233.753 1.00 92.11 269 MET A CA 1
ATOM 1645 C C . MET A 1 235 ? 188.385 178.940 232.538 1.00 87.85 269 MET A C 1
ATOM 1646 O O . MET A 1 235 ? 188.566 179.408 231.413 1.00 85.63 269 MET A O 1
ATOM 1651 N N . MET A 1 236 ? 188.064 177.655 232.717 1.00 88.55 270 MET A N 1
ATOM 1652 C CA . MET A 1 236 ? 188.064 176.711 231.604 1.00 89.63 270 MET A CA 1
ATOM 1653 C C . MET A 1 236 ? 186.682 176.219 231.195 1.00 89.82 270 MET A C 1
ATOM 1654 O O . MET A 1 236 ? 186.565 175.582 230.142 1.00 90.46 270 MET A O 1
ATOM 1659 N N . VAL A 1 237 ? 185.634 176.517 231.969 1.00 87.75 271 VAL A N 1
ATOM 1660 C CA . VAL A 1 237 ? 184.305 175.988 231.672 1.00 90.03 271 VAL A CA 1
ATOM 1661 C C . VAL A 1 237 ? 183.861 176.432 230.286 1.00 87.74 271 VAL A C 1
ATOM 1662 O O . VAL A 1 237 ? 184.008 177.602 229.914 1.00 87.69 271 VAL A O 1
ATOM 1666 N N . LYS A 1 238 ? 183.319 175.493 229.513 1.00 90.93 272 LYS A N 1
ATOM 1667 C CA . LYS A 1 238 ? 182.803 175.755 228.179 1.00 99.94 272 LYS A CA 1
ATOM 1668 C C . LYS A 1 238 ? 181.283 175.656 228.162 1.00 92.32 272 LYS A C 1
ATOM 1669 O O . LYS A 1 238 ? 180.682 174.982 229.007 1.00 92.49 272 LYS A O 1
ATOM 1675 N N . PRO A 1 239 ? 180.625 176.318 227.213 1.00 93.83 273 PRO A N 1
ATOM 1676 C CA . PRO A 1 239 ? 179.162 176.220 227.131 1.00 91.63 273 PRO A CA 1
ATOM 1677 C C . PRO A 1 239 ? 178.707 174.859 226.631 1.00 96.00 273 PRO A C 1
ATOM 1678 O O . PRO A 1 239 ? 179.383 174.202 225.836 1.00 95.67 273 PRO A O 1
ATOM 1682 N N . CYS A 1 240 ? 177.536 174.438 227.112 1.00 92.69 274 CYS A N 1
ATOM 1683 C CA . CYS A 1 240 ? 176.962 173.172 226.677 1.00 100.37 274 CYS A CA 1
ATOM 1684 C C . CYS A 1 240 ? 176.578 173.237 225.205 1.00 97.22 274 CYS A C 1
ATOM 1685 O O . CYS A 1 240 ? 176.096 174.260 224.713 1.00 90.90 274 CYS A O 1
ATOM 1688 N N . GLY A 1 241 ? 176.788 172.123 224.500 1.00 100.09 275 GLY A N 1
ATOM 1689 C CA . GLY A 1 241 ? 176.382 172.058 223.106 1.00 98.62 275 GLY A CA 1
ATOM 1690 C C . GLY A 1 241 ? 174.886 172.225 222.934 1.00 100.51 275 GLY A C 1
ATOM 1691 O O . GLY A 1 241 ? 174.427 172.928 222.031 1.00 106.29 275 GLY A O 1
ATOM 1692 N N . GLY A 1 242 ? 174.106 171.579 223.802 1.00 100.44 276 GLY A N 1
ATOM 1693 C CA . GLY A 1 242 ? 172.663 171.750 223.755 1.00 104.43 276 GLY A CA 1
ATOM 1694 C C . GLY A 1 242 ? 172.247 173.187 223.971 1.00 101.67 276 GLY A C 1
ATOM 1695 O O . GLY A 1 242 ? 171.357 173.703 223.285 1.00 115.90 276 GLY A O 1
ATOM 1696 N N . TYR A 1 243 ? 172.888 173.864 224.928 1.00 95.97 277 TYR A N 1
ATOM 1697 C CA . TYR A 1 243 ? 172.640 175.287 225.120 1.00 97.92 277 TYR A CA 1
ATOM 1698 C C . TYR A 1 243 ? 173.052 176.086 223.889 1.00 99.89 277 TYR A C 1
ATOM 1699 O O . TYR A 1 243 ? 172.417 177.089 223.546 1.00 110.47 277 TYR A O 1
ATOM 1708 N N . CYS A 1 244 ? 174.118 175.651 223.209 1.00 92.93 278 CYS A N 1
ATOM 1709 C CA . CYS A 1 244 ? 174.553 176.340 221.997 1.00 102.58 278 CYS A CA 1
ATOM 1710 C C . CYS A 1 244 ? 173.530 176.182 220.878 1.00 101.05 278 CYS A C 1
ATOM 1711 O O . CYS A 1 244 ? 173.273 177.130 220.130 1.00 101.11 278 CYS A O 1
ATOM 1714 N N . ASN A 1 245 ? 172.933 174.996 220.762 1.00 97.02 279 ASN A N 1
ATOM 1715 C CA . ASN A 1 245 ? 171.955 174.762 219.702 1.00 94.19 279 ASN A CA 1
ATOM 1716 C C . ASN A 1 245 ? 170.674 175.558 219.941 1.00 97.90 279 ASN A C 1
ATOM 1717 O O . ASN A 1 245 ? 170.147 176.178 219.012 1.00 106.91 279 ASN A O 1
ATOM 1722 N N . VAL A 1 246 ? 170.161 175.556 221.171 1.00 98.36 280 VAL A N 1
ATOM 1723 C CA . VAL A 1 246 ? 168.980 176.357 221.492 1.00 103.81 280 VAL A CA 1
ATOM 1724 C C . VAL A 1 246 ? 169.257 177.834 221.230 1.00 101.88 280 VAL A C 1
ATOM 1725 O O . VAL A 1 246 ? 168.403 178.560 220.705 1.00 100.80 280 VAL A O 1
ATOM 1729 N N . VAL A 1 247 ? 170.460 178.294 221.576 1.00 103.47 281 VAL A N 1
ATOM 1730 C CA . VAL A 1 247 ? 170.836 179.679 221.309 1.00 96.46 281 VAL A CA 1
ATOM 1731 C C . VAL A 1 247 ? 170.969 179.912 219.806 1.00 108.95 281 VAL A C 1
ATOM 1732 O O . VAL A 1 247 ? 170.429 180.882 219.260 1.00 107.99 281 VAL A O 1
ATOM 1736 N N . MET A 1 248 ? 171.678 179.013 219.115 1.00 110.67 282 MET A N 1
ATOM 1737 C CA . MET A 1 248 ? 171.938 179.223 217.695 1.00 95.62 282 MET A CA 1
ATOM 1738 C C . MET A 1 248 ? 170.665 179.076 216.872 1.00 109.86 282 MET A C 1
ATOM 1739 O O . MET A 1 248 ? 170.401 179.898 215.986 1.00 106.46 282 MET A O 1
ATOM 1744 N N . GLN A 1 249 ? 169.849 178.057 217.157 1.00 101.22 283 GLN A N 1
ATOM 1745 C CA . GLN A 1 249 ? 168.574 177.936 216.457 1.00 103.99 283 GLN A CA 1
ATOM 1746 C C . GLN A 1 249 ? 167.705 179.166 216.677 1.00 110.71 283 GLN A C 1
ATOM 1747 O O . GLN A 1 249 ? 166.925 179.539 215.793 1.00 121.39 283 GLN A O 1
ATOM 1753 N N . GLY A 1 250 ? 167.829 179.813 217.838 1.00 105.50 284 GLY A N 1
ATOM 1754 C CA . GLY A 1 250 ? 167.108 181.052 218.065 1.00 104.97 284 GLY A CA 1
ATOM 1755 C C . GLY A 1 250 ? 167.700 182.230 217.320 1.00 105.04 284 GLY A C 1
ATOM 1756 O O . GLY A 1 250 ? 166.969 183.128 216.890 1.00 118.98 284 GLY A O 1
ATOM 1757 N N . CYS A 1 251 ? 169.024 182.249 217.148 1.00 104.24 285 CYS A N 1
ATOM 1758 C CA . CYS A 1 251 ? 169.668 183.347 216.437 1.00 116.67 285 CYS A CA 1
ATOM 1759 C C . CYS A 1 251 ? 169.463 183.243 214.931 1.00 103.66 285 CYS A C 1
ATOM 1760 O O . CYS A 1 251 ? 169.220 184.252 214.263 1.00 101.03 285 CYS A O 1
ATOM 1763 N N . MET A 1 252 ? 169.553 182.032 214.383 1.00 95.99 286 MET A N 1
ATOM 1764 C CA . MET A 1 252 ? 169.507 181.809 212.945 1.00 99.31 286 MET A CA 1
ATOM 1765 C C . MET A 1 252 ? 168.112 181.433 212.455 1.00 97.93 286 MET A C 1
ATOM 1766 O O . MET A 1 252 ? 167.986 180.777 211.417 1.00 95.77 286 MET A O 1
ATOM 1771 N N . ALA A 1 253 ? 167.063 181.845 213.175 1.00 98.07 287 ALA A N 1
ATOM 1772 C CA . ALA A 1 253 ? 165.707 181.408 212.854 1.00 100.53 287 ALA A CA 1
ATOM 1773 C C . ALA A 1 253 ? 165.285 181.863 211.461 1.00 102.16 287 ALA A C 1
ATOM 1774 O O . ALA A 1 253 ? 164.710 181.089 210.689 1.00 115.86 287 ALA A O 1
ATOM 1776 N N . GLY A 1 254 ? 165.549 183.127 211.127 1.00 109.39 288 GLY A N 1
ATOM 1777 C CA . GLY A 1 254 ? 165.251 183.588 209.783 1.00 109.08 288 GLY A CA 1
ATOM 1778 C C . GLY A 1 254 ? 166.236 183.056 208.758 1.00 98.91 288 GLY A C 1
ATOM 1779 O O . GLY A 1 254 ? 165.877 182.799 207.608 1.00 123.69 288 GLY A O 1
ATOM 1780 N N . VAL A 1 255 ? 167.488 182.860 209.174 1.00 95.49 289 VAL A N 1
ATOM 1781 C CA . VAL A 1 255 ? 168.544 182.466 208.245 1.00 99.05 289 VAL A CA 1
ATOM 1782 C C . VAL A 1 255 ? 168.292 181.065 207.700 1.00 95.72 289 VAL A C 1
ATOM 1783 O O . VAL A 1 255 ? 168.594 180.775 206.537 1.00 96.76 289 VAL A O 1
ATOM 1787 N N . VAL A 1 256 ? 167.730 180.172 208.520 1.00 99.52 290 VAL A N 1
ATOM 1788 C CA . VAL A 1 256 ? 167.558 178.795 208.064 1.00 96.87 290 VAL A CA 1
ATOM 1789 C C . VAL A 1 256 ? 166.475 178.711 206.994 1.00 100.41 290 VAL A C 1
ATOM 1790 O O . VAL A 1 256 ? 166.498 177.804 206.152 1.00 109.57 290 VAL A O 1
ATOM 1794 N N . GLU A 1 257 ? 165.521 179.650 206.991 1.00 99.05 291 GLU A N 1
ATOM 1795 C CA . GLU A 1 257 ? 164.487 179.670 205.959 1.00 102.48 291 GLU A CA 1
ATOM 1796 C C . GLU A 1 257 ? 165.077 179.817 204.562 1.00 100.51 291 GLU A C 1
ATOM 1797 O O . GLU A 1 257 ? 164.453 179.387 203.586 1.00 101.59 291 GLU A O 1
ATOM 1803 N N . ILE A 1 258 ? 166.272 180.401 204.455 1.00 94.64 292 ILE A N 1
ATOM 1804 C CA . ILE A 1 258 ? 166.951 180.563 203.175 1.00 91.43 292 ILE A CA 1
ATOM 1805 C C . ILE A 1 258 ? 167.381 179.234 202.564 1.00 90.22 292 ILE A C 1
ATOM 1806 O O . ILE A 1 258 ? 167.655 179.177 201.359 1.00 99.66 292 ILE A O 1
ATOM 1811 N N . ASP A 1 259 ? 167.420 178.158 203.359 1.00 89.67 293 ASP A N 1
ATOM 1812 C CA . ASP A 1 259 ? 167.960 176.887 202.881 1.00 101.97 293 ASP A CA 1
ATOM 1813 C C . ASP A 1 259 ? 167.212 176.385 201.651 1.00 96.72 293 ASP A C 1
ATOM 1814 O O . ASP A 1 259 ? 167.829 176.027 200.643 1.00 97.64 293 ASP A O 1
ATOM 1819 N N . LYS A 1 260 ? 165.877 176.348 201.715 1.00 94.33 294 LYS A N 1
ATOM 1820 C CA . LYS A 1 260 ? 165.106 175.796 200.604 1.00 107.63 294 LYS A CA 1
ATOM 1821 C C . LYS A 1 260 ? 165.332 176.587 199.321 1.00 105.70 294 LYS A C 1
ATOM 1822 O O . LYS A 1 260 ? 165.396 176.008 198.232 1.00 105.39 294 LYS A O 1
ATOM 1828 N N . TYR A 1 261 ? 165.486 177.909 199.432 1.00 93.09 295 TYR A N 1
ATOM 1829 C CA . TYR A 1 261 ? 165.728 178.715 198.239 1.00 94.06 295 TYR A CA 1
ATOM 1830 C C . TYR A 1 261 ? 167.147 178.532 197.722 1.00 98.75 295 TYR A C 1
ATOM 1831 O O . TYR A 1 261 ? 167.376 178.597 196.509 1.00 103.57 295 TYR A O 1
ATOM 1840 N N . TRP A 1 262 ? 168.110 178.319 198.621 1.00 89.55 296 TRP A N 1
ATOM 1841 C CA . TRP A 1 262 ? 169.480 178.074 198.187 1.00 88.74 296 TRP A CA 1
ATOM 1842 C C . TRP A 1 262 ? 169.608 176.715 197.510 1.00 83.41 296 TRP A C 1
ATOM 1843 O O . TRP A 1 262 ? 170.339 176.576 196.522 1.00 81.79 296 TRP A O 1
ATOM 1854 N N . ARG A 1 263 ? 168.898 175.705 198.020 1.00 85.15 297 ARG A N 1
ATOM 1855 C CA . ARG A 1 263 ? 168.934 174.390 197.392 1.00 99.24 297 ARG A CA 1
ATOM 1856 C C . ARG A 1 263 ? 168.325 174.436 195.996 1.00 101.04 297 ARG A C 1
ATOM 1857 O O . ARG A 1 263 ? 168.848 173.814 195.063 1.00 87.47 297 ARG A O 1
ATOM 1865 N N . GLU A 1 264 ? 167.227 175.178 195.830 1.00 94.00 298 GLU A N 1
ATOM 1866 C CA . GLU A 1 264 ? 166.625 175.317 194.508 1.00 111.17 298 GLU A CA 1
ATOM 1867 C C . GLU A 1 264 ? 167.531 176.092 193.560 1.00 105.19 298 GLU A C 1
ATOM 1868 O O . GLU A 1 264 ? 167.526 175.833 192.354 1.00 97.20 298 GLU A O 1
ATOM 1874 N N . ILE A 1 266 ? 170.881 175.973 193.608 1.00 92.40 300 ILE A N 1
ATOM 1875 C CA . ILE A 1 266 ? 171.877 174.983 193.193 1.00 87.82 300 ILE A CA 1
ATOM 1876 C C . ILE A 1 266 ? 171.291 174.053 192.133 1.00 101.64 300 ILE A C 1
ATOM 1877 O O . ILE A 1 266 ? 171.890 173.831 191.076 1.00 102.24 300 ILE A O 1
ATOM 1882 N N . LEU A 1 267 ? 170.109 173.492 192.409 1.00 101.41 301 LEU A N 1
ATOM 1883 C CA . LEU A 1 267 ? 169.510 172.521 191.497 1.00 103.75 301 LEU A CA 1
ATOM 1884 C C . LEU A 1 267 ? 169.128 173.167 190.172 1.00 107.98 301 LEU A C 1
ATOM 1885 O O . LEU A 1 267 ? 169.329 172.575 189.106 1.00 110.13 301 LEU A O 1
ATOM 1890 N N . SER A 1 268 ? 168.566 174.379 190.221 1.00 105.98 302 SER A N 1
ATOM 1891 C CA . SER A 1 268 ? 168.257 175.100 188.989 1.00 108.76 302 SER A CA 1
ATOM 1892 C C . SER A 1 268 ? 169.519 175.379 188.187 1.00 106.17 302 SER A C 1
ATOM 1893 O O . SER A 1 268 ? 169.514 175.287 186.955 1.00 121.88 302 SER A O 1
ATOM 1896 N N . LEU A 1 269 ? 170.615 175.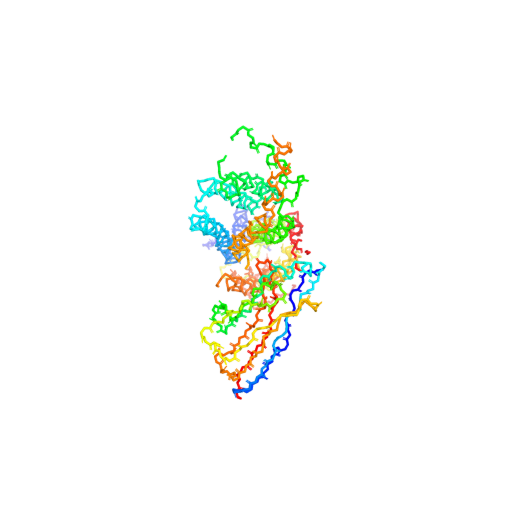723 188.869 1.00 113.06 303 LEU A N 1
ATOM 1897 C CA . LEU A 1 269 ? 171.892 175.892 188.180 1.00 107.19 303 LEU A CA 1
ATOM 1898 C C . LEU A 1 269 ? 172.335 174.583 187.541 1.00 103.42 303 LEU A C 1
ATOM 1899 O O . LEU A 1 269 ? 172.758 174.553 186.381 1.00 108.10 303 LEU A O 1
ATOM 1904 N N . GLU A 1 270 ? 172.237 173.481 188.291 1.00 106.79 304 GLU A N 1
ATOM 1905 C CA . GLU A 1 270 ? 172.608 172.171 187.761 1.00 114.33 304 GLU A CA 1
ATOM 1906 C C . GLU A 1 270 ? 171.729 171.786 186.582 1.00 124.44 304 GLU A C 1
ATOM 1907 O O . GLU A 1 270 ? 172.171 171.080 185.665 1.00 115.42 304 GLU A O 1
ATOM 1913 N N . GLU A 1 271 ? 170.469 172.226 186.591 1.00 120.29 305 GLU A N 1
ATOM 1914 C CA . GLU A 1 271 ? 169.618 171.994 185.432 1.00 121.83 305 GLU A CA 1
ATOM 1915 C C . GLU A 1 271 ? 170.168 172.709 184.207 1.00 122.66 305 GLU A C 1
ATOM 1916 O O . GLU A 1 271 ? 170.299 172.111 183.133 1.00 138.47 305 GLU A O 1
ATOM 1922 N N . LEU A 1 272 ? 170.507 173.995 184.353 1.00 123.27 306 LEU A N 1
ATOM 1923 C CA . LEU A 1 272 ? 171.010 174.758 183.216 1.00 123.92 306 LEU A CA 1
ATOM 1924 C C . LEU A 1 272 ? 172.257 174.116 182.625 1.00 133.35 306 LEU A C 1
ATOM 1925 O O . LEU A 1 272 ? 172.373 173.991 181.404 1.00 141.84 306 LEU A O 1
ATOM 1930 N N . VAL A 1 273 ? 173.189 173.671 183.472 1.00 133.54 307 VAL A N 1
ATOM 1931 C CA . VAL A 1 273 ? 174.453 173.158 182.954 1.00 124.84 307 VAL A CA 1
ATOM 1932 C C . VAL A 1 273 ? 174.260 171.804 182.278 1.00 124.42 307 VAL A C 1
ATOM 1933 O O . VAL A 1 273 ? 174.813 171.550 181.203 1.00 123.14 307 VAL A O 1
ATOM 1937 N N . GLY A 1 275 ? 171.835 170.863 180.717 1.00 135.24 309 GLY A N 1
ATOM 1938 C CA . GLY A 1 275 ? 171.136 171.084 179.463 1.00 124.63 309 GLY A CA 1
ATOM 1939 C C . GLY A 1 275 ? 171.991 171.627 178.339 1.00 137.27 309 GLY A C 1
ATOM 1940 O O . GLY A 1 275 ? 171.625 171.469 177.172 1.00 146.40 309 GLY A O 1
ATOM 1941 N N . MET A 1 276 ? 173.108 172.277 178.654 1.00 134.92 310 MET A N 1
ATOM 1942 C CA . MET A 1 276 ? 174.019 172.757 177.613 1.00 128.23 310 MET A CA 1
ATOM 1943 C C . MET A 1 276 ? 174.845 171.618 177.016 1.00 132.45 310 MET A C 1
ATOM 1944 O O . MET A 1 276 ? 174.643 171.231 175.863 1.00 113.56 310 MET A O 1
ATOM 1949 N N . ASP A 1 281 ? 179.112 174.949 169.088 1.00 109.24 315 ASP A N 1
ATOM 1950 C CA . ASP A 1 281 ? 178.364 175.962 169.825 1.00 99.89 315 ASP A CA 1
ATOM 1951 C C . ASP A 1 281 ? 178.387 177.291 169.078 1.00 97.72 315 ASP A C 1
ATOM 1952 O O . ASP A 1 281 ? 178.265 177.330 167.854 1.00 90.38 315 ASP A O 1
ATOM 1957 N N . MET A 1 282 ? 178.536 178.381 169.833 1.00 95.64 316 MET A N 1
ATOM 1958 C CA . MET A 1 282 ? 178.707 179.698 169.231 1.00 84.83 316 MET A CA 1
ATOM 1959 C C . MET A 1 282 ? 179.929 179.759 168.326 1.00 84.25 316 MET A C 1
ATOM 1960 O O . MET A 1 282 ? 179.953 180.554 167.379 1.00 82.25 316 MET A O 1
ATOM 1965 N N . GLU A 1 283 ? 180.937 178.925 168.584 1.00 85.00 317 GLU A N 1
ATOM 1966 C CA . GLU A 1 283 ? 182.105 178.885 167.713 1.00 86.68 317 GLU A CA 1
ATOM 1967 C C . GLU A 1 283 ? 181.749 178.331 166.339 1.00 98.18 317 GLU A C 1
ATOM 1968 O O . GLU A 1 283 ? 182.115 178.921 165.318 1.00 90.48 317 GLU A O 1
ATOM 1974 N N . ASN A 1 284 ? 181.026 177.205 166.301 1.00 97.13 318 ASN A N 1
ATOM 1975 C CA . ASN A 1 284 ? 180.664 176.587 165.028 1.00 91.41 318 ASN A CA 1
ATOM 1976 C C . ASN A 1 284 ? 179.785 177.511 164.192 1.00 87.26 318 ASN A C 1
ATOM 1977 O O . ASN A 1 284 ? 179.984 177.632 162.978 1.00 86.35 318 ASN A O 1
ATOM 1982 N N . VAL A 1 285 ? 178.802 178.156 164.824 1.00 81.71 319 VAL A N 1
ATOM 1983 C CA . VAL A 1 285 ? 177.912 179.068 164.105 1.00 79.75 319 VAL A CA 1
ATOM 1984 C C . VAL A 1 285 ? 178.711 180.214 163.495 1.00 77.62 319 VAL A C 1
ATOM 1985 O O . VAL A 1 285 ? 178.618 180.489 162.293 1.00 82.09 319 VAL A O 1
ATOM 1989 N N . LEU A 1 286 ? 179.515 180.891 164.318 1.00 81.63 320 LEU A N 1
ATOM 1990 C CA . LEU A 1 286 ? 180.285 182.025 163.826 1.00 73.38 320 LEU A CA 1
ATOM 1991 C C . LEU A 1 286 ? 181.376 181.592 162.857 1.00 74.16 320 LEU A C 1
ATOM 1992 O O . LEU A 1 286 ? 181.664 182.309 161.893 1.00 77.12 320 LEU A O 1
ATOM 1997 N N . LEU A 1 287 ? 181.985 180.424 163.084 1.00 76.46 321 LEU A N 1
ATOM 1998 C CA . LEU A 1 287 ? 182.955 179.915 162.120 1.00 79.84 321 LEU A CA 1
ATOM 1999 C C . LEU A 1 287 ? 182.283 179.514 160.814 1.00 80.14 321 LEU A C 1
ATOM 2000 O O . LEU A 1 287 ? 182.883 179.660 159.742 1.00 89.75 321 LEU A O 1
ATOM 2005 N N . GLY A 1 288 ? 181.053 179.013 160.877 1.00 80.18 322 GLY A N 1
ATOM 2006 C CA . GLY A 1 288 ? 180.326 178.615 159.690 1.00 75.38 322 GLY A CA 1
ATOM 2007 C C . GLY A 1 288 ? 179.719 179.736 158.882 1.00 76.99 322 GLY A C 1
ATOM 2008 O O . GLY A 1 288 ? 179.080 179.467 157.859 1.00 76.20 322 GLY A O 1
ATOM 2009 N N . LEU A 1 289 ? 179.908 180.995 159.290 1.00 73.06 323 LEU A N 1
ATOM 2010 C CA . LEU A 1 289 ? 179.230 182.097 158.614 1.00 70.69 323 LEU A CA 1
ATOM 2011 C C . LEU A 1 289 ? 179.735 182.282 157.189 1.00 71.20 323 LEU A C 1
ATOM 2012 O O . LEU A 1 289 ? 178.939 182.524 156.276 1.00 82.19 323 LEU A O 1
ATOM 2017 N N . PHE A 1 290 ? 181.050 182.191 156.977 1.00 81.24 324 PHE A N 1
ATOM 2018 C CA . PHE A 1 290 ? 181.573 182.433 155.635 1.00 72.69 324 PHE A CA 1
ATOM 2019 C C . PHE A 1 290 ? 181.038 181.412 154.644 1.00 71.99 324 PHE A C 1
ATOM 2020 O O . PHE A 1 290 ? 180.712 181.759 153.503 1.00 73.87 324 PHE A O 1
ATOM 2028 N N . SER A 1 291 ? 180.964 180.140 155.052 1.00 86.17 325 SER A N 1
ATOM 2029 C CA . SER A 1 291 ? 180.431 179.109 154.172 1.00 75.46 325 SER A CA 1
ATOM 2030 C C . SER A 1 291 ? 179.025 179.466 153.707 1.00 75.15 325 SER A C 1
ATOM 2031 O O . SER A 1 291 ? 178.722 179.421 152.512 1.00 78.93 325 SER A O 1
ATOM 2034 N N . THR A 1 292 ? 178.158 179.850 154.649 1.00 72.30 326 THR A N 1
ATOM 2035 C CA . THR A 1 292 ? 176.790 180.226 154.302 1.00 73.53 326 THR A CA 1
ATOM 2036 C C . THR A 1 292 ? 176.765 181.480 153.437 1.00 73.87 326 THR A C 1
ATOM 2037 O O . THR A 1 292 ? 175.987 181.568 152.477 1.00 72.53 326 THR A O 1
ATOM 2041 N N . ILE A 1 293 ? 177.610 182.462 153.760 1.00 71.19 327 ILE A N 1
ATOM 2042 C CA . ILE A 1 293 ? 177.687 183.678 152.955 1.00 68.93 327 ILE A CA 1
ATOM 2043 C C . ILE A 1 293 ? 178.175 183.354 151.549 1.00 68.64 327 ILE A C 1
ATOM 2044 O O . ILE A 1 293 ? 177.640 183.868 150.560 1.00 69.90 327 ILE A O 1
ATOM 2049 N N . HIS A 1 294 ? 179.191 182.494 151.437 1.00 71.66 328 HIS A N 1
ATOM 2050 C CA . HIS A 1 294 ? 179.724 182.131 150.126 1.00 71.97 328 HIS A CA 1
ATOM 2051 C C . HIS A 1 294 ? 178.643 181.499 149.255 1.00 81.93 328 HIS A C 1
ATOM 2052 O O . HIS A 1 294 ? 178.503 181.842 148.076 1.00 81.80 328 HIS A O 1
ATOM 2059 N N . ASP A 1 295 ? 177.860 180.574 149.826 1.00 78.46 329 ASP A N 1
ATOM 2060 C CA . ASP A 1 295 ? 176.749 179.993 149.074 1.00 87.34 329 ASP A CA 1
ATOM 2061 C C . ASP A 1 295 ? 175.691 181.034 148.749 1.00 86.53 329 ASP A C 1
ATOM 2062 O O . ASP A 1 295 ? 174.994 180.907 147.733 1.00 82.98 329 ASP A O 1
ATOM 2067 N N . ILE A 1 297 ? 176.457 184.135 147.980 1.00 71.64 331 ILE A N 1
ATOM 2068 C CA . ILE A 1 297 ? 177.030 184.821 146.824 1.00 72.21 331 ILE A CA 1
ATOM 2069 C C . ILE A 1 297 ? 176.816 183.995 145.562 1.00 76.43 331 ILE A C 1
ATOM 2070 O O . ILE A 1 297 ? 176.481 184.534 144.500 1.00 90.02 331 ILE A O 1
ATOM 2075 N N . GLN A 1 298 ? 176.997 182.676 145.660 1.00 78.47 332 GLN A N 1
ATOM 2076 C CA . GLN A 1 298 ? 176.773 181.798 144.514 1.00 80.73 332 GLN A CA 1
ATOM 2077 C C . GLN A 1 298 ? 175.324 181.864 144.048 1.00 92.69 332 GLN A C 1
ATOM 2078 O O . GLN A 1 298 ? 175.054 181.900 142.839 1.00 102.15 332 GLN A O 1
ATOM 2084 N N . TYR A 1 299 ? 174.377 181.882 144.991 1.00 80.47 333 TYR A N 1
ATOM 2085 C CA . TYR A 1 299 ? 172.965 182.014 144.639 1.00 80.47 333 TYR A CA 1
ATOM 2086 C C . TYR A 1 299 ? 172.730 183.271 143.810 1.00 79.31 333 TYR A C 1
ATOM 2087 O O . TYR A 1 299 ? 172.065 183.226 142.768 1.00 94.81 333 TYR A O 1
ATOM 2096 N N . VAL A 1 300 ? 173.270 184.404 144.265 1.00 87.79 334 VAL A N 1
ATOM 2097 C CA . VAL A 1 300 ? 173.038 185.677 143.586 1.00 75.67 334 VAL A CA 1
ATOM 2098 C C . VAL A 1 300 ? 173.561 185.621 142.157 1.00 96.34 334 VAL A C 1
ATOM 2099 O O . VAL A 1 300 ? 172.874 186.023 141.210 1.00 95.76 334 VAL A O 1
ATOM 2103 N N . GLN A 1 301 ? 174.778 185.106 141.979 1.00 96.26 335 GLN A N 1
ATOM 2104 C CA . GLN A 1 301 ? 175.396 185.093 140.661 1.00 88.76 335 GLN A CA 1
ATOM 2105 C C . GLN A 1 301 ? 174.720 184.111 139.714 1.00 89.01 335 GLN A C 1
ATOM 2106 O O . GLN A 1 301 ? 174.867 184.249 138.494 1.00 84.68 335 GLN A O 1
ATOM 2112 N N . LYS A 1 302 ? 173.969 183.140 140.237 1.00 84.84 336 LYS A N 1
ATOM 2113 C CA . LYS A 1 302 ? 173.156 182.287 139.378 1.00 87.53 336 LYS A CA 1
ATOM 2114 C C . LYS A 1 302 ? 172.083 183.072 138.636 1.00 115.17 336 LYS A C 1
ATOM 2115 O O . LYS A 1 302 ? 171.440 182.516 137.737 1.00 112.04 336 LYS A O 1
ATOM 2117 N N . ASN A 1 303 ? 171.885 184.350 138.976 1.00 108.52 337 ASN A N 1
ATOM 2118 C CA . ASN A 1 303 ? 170.862 185.185 138.359 1.00 102.59 337 ASN A CA 1
ATOM 2119 C C . ASN A 1 303 ? 171.445 186.487 137.820 1.00 96.49 337 ASN A C 1
ATOM 2120 O O . ASN A 1 303 ? 170.688 187.414 137.525 1.00 106.91 337 ASN A O 1
ATOM 2125 N N . ALA A 1 304 ? 172.772 186.560 137.666 1.00 88.29 338 ALA A N 1
ATOM 2126 C CA . ALA A 1 304 ? 173.421 187.809 137.269 1.00 106.97 338 ALA A CA 1
ATOM 2127 C C . ALA A 1 304 ? 172.879 188.330 135.943 1.00 110.65 338 ALA A C 1
ATOM 2128 O O . ALA A 1 304 ? 172.658 189.537 135.789 1.00 104.57 338 ALA A O 1
ATOM 2130 N N . GLY A 1 305 ? 172.666 187.439 134.976 1.00 112.07 339 GLY A N 1
ATOM 2131 C CA . GLY A 1 305 ? 172.140 187.808 133.672 1.00 93.43 339 GLY A CA 1
ATOM 2132 C C . GLY A 1 305 ? 170.914 188.692 133.727 1.00 108.10 339 GLY A C 1
ATOM 2133 O O . GLY A 1 305 ? 170.976 189.859 133.335 1.00 119.06 339 GLY A O 1
ATOM 2134 N N . LYS A 1 306 ? 169.793 188.160 134.218 1.00 93.51 340 LYS A N 1
ATOM 2135 C CA . LYS A 1 306 ? 168.577 188.966 134.266 1.00 105.14 340 LYS A CA 1
ATOM 2136 C C . LYS A 1 306 ? 168.647 190.027 135.359 1.00 108.04 340 LYS A C 1
ATOM 2137 O O . LYS A 1 306 ? 168.105 191.123 135.180 1.00 127.38 340 LYS A O 1
ATOM 2143 N N . LEU A 1 307 ? 169.333 189.744 136.474 1.00 108.81 341 LEU A N 1
ATOM 2144 C CA . LEU A 1 307 ? 169.343 190.678 137.599 1.00 100.95 341 LEU A CA 1
ATOM 2145 C C . LEU A 1 307 ? 170.048 191.980 137.239 1.00 103.48 341 LEU A C 1
ATOM 2146 O O . LEU A 1 307 ? 169.619 193.058 137.664 1.00 99.10 341 LEU A O 1
ATOM 2151 N N . THR A 1 308 ? 171.135 191.900 136.468 1.00 108.08 342 THR A N 1
ATOM 2152 C CA . THR A 1 308 ? 171.811 193.111 136.009 1.00 98.62 342 THR A CA 1
ATOM 2153 C C . THR A 1 308 ? 170.858 194.008 135.234 1.00 113.30 342 THR A C 1
ATOM 2154 O O . THR A 1 308 ? 170.780 195.216 135.484 1.00 117.00 342 THR A O 1
ATOM 2158 N N . THR A 1 309 ? 170.099 193.422 134.304 1.00 105.87 343 THR A N 1
ATOM 2159 C CA . THR A 1 309 ? 169.230 194.207 133.435 1.00 119.79 343 THR A CA 1
ATOM 2160 C C . THR A 1 309 ? 168.173 194.963 134.235 1.00 113.41 343 THR A C 1
ATOM 2161 O O . THR A 1 309 ? 167.961 196.160 134.016 1.00 124.56 343 THR A O 1
ATOM 2165 N N . THR A 1 310 ? 167.495 194.285 135.166 1.00 111.76 344 THR A N 1
ATOM 2166 C CA . THR A 1 310 ? 166.460 194.969 135.938 1.00 113.98 344 THR A CA 1
ATOM 2167 C C . THR A 1 310 ? 167.062 196.052 136.825 1.00 113.74 344 THR A C 1
ATOM 2168 O O . THR A 1 310 ? 166.496 197.142 136.949 1.00 116.34 344 THR A O 1
ATOM 2172 N N . ILE A 1 311 ? 168.209 195.771 137.454 1.00 111.34 345 ILE A N 1
ATOM 2173 C CA . ILE A 1 311 ? 168.879 196.799 138.244 1.00 113.96 345 ILE A CA 1
ATOM 2174 C C . ILE A 1 311 ? 169.328 197.942 137.345 1.00 117.73 345 ILE A C 1
ATOM 2175 O O . ILE A 1 311 ? 169.292 199.113 137.739 1.00 112.08 345 ILE A O 1
ATOM 2180 N N . GLY A 1 312 ? 169.744 197.622 136.120 1.00 115.87 346 GLY A N 1
ATOM 2181 C CA . GLY A 1 312 ? 170.024 198.638 135.125 1.00 126.95 346 GLY A CA 1
ATOM 2182 C C . GLY A 1 312 ? 168.863 199.599 134.967 1.00 127.19 346 GLY A C 1
ATOM 2183 O O . GLY A 1 312 ? 169.033 200.817 135.101 1.00 128.63 346 GLY A O 1
ATOM 2184 N N . LYS A 1 313 ? 167.670 199.057 134.706 1.00 123.21 347 LYS A N 1
ATOM 2185 C CA . LYS A 1 313 ? 166.472 199.887 134.631 1.00 111.61 347 LYS A CA 1
ATOM 2186 C C . LYS A 1 313 ? 166.202 200.580 135.965 1.00 117.51 347 LYS A C 1
ATOM 2187 O O . LYS A 1 313 ? 166.007 201.799 136.017 1.00 123.30 347 LYS A O 1
ATOM 2189 N N . LEU A 1 314 ? 166.193 199.810 137.059 1.00 115.26 348 LEU A N 1
ATOM 2190 C CA . LEU A 1 314 ? 165.893 200.375 138.372 1.00 125.66 348 LEU A CA 1
ATOM 2191 C C . LEU A 1 314 ? 166.863 201.492 138.734 1.00 126.46 348 LEU A C 1
ATOM 2192 O O . LEU A 1 314 ? 166.467 202.506 139.318 1.00 132.88 348 LEU A O 1
ATOM 2197 N N . CYS A 1 315 ? 168.137 201.327 138.394 1.00 122.29 349 CYS A N 1
ATOM 2198 C CA . CYS A 1 315 ? 169.139 202.323 138.740 1.00 123.11 349 CYS A CA 1
ATOM 2199 C C . CYS A 1 315 ? 169.759 202.913 137.473 1.00 131.76 349 CYS A C 1
ATOM 2200 O O . CYS A 1 315 ? 170.136 204.083 137.435 1.00 129.84 349 CYS A O 1
ATOM 2203 N N . THR A 1 349 ? 186.836 171.139 177.333 1.00 125.62 383 THR A N 1
ATOM 2204 C CA . THR A 1 349 ? 187.307 171.478 178.671 1.00 135.30 383 THR A CA 1
ATOM 2205 C C . THR A 1 349 ? 186.485 172.628 179.244 1.00 134.11 383 THR A C 1
ATOM 2206 O O . THR A 1 349 ? 186.434 172.820 180.458 1.00 131.03 383 THR A O 1
ATOM 2210 N N . LEU A 1 350 ? 185.841 173.393 178.359 1.00 125.56 384 LEU A N 1
ATOM 2211 C CA . LEU A 1 350 ? 184.868 174.383 178.803 1.00 129.38 384 LEU A CA 1
ATOM 2212 C C . LEU A 1 350 ? 183.691 173.700 179.483 1.00 137.11 384 LEU A C 1
ATOM 2213 O O . LEU A 1 350 ? 183.303 174.063 180.600 1.00 137.03 384 LEU A O 1
ATOM 2218 N N . SER A 1 351 ? 183.110 172.696 178.817 1.00 135.23 385 SER A N 1
ATOM 2219 C CA . SER A 1 351 ? 182.062 171.896 179.440 1.00 134.41 385 SER A CA 1
ATOM 2220 C C . SER A 1 351 ? 182.583 171.148 180.659 1.00 132.56 385 SER A C 1
ATOM 2221 O O . SER A 1 351 ? 181.840 170.937 181.623 1.00 145.83 385 SER A O 1
ATOM 2224 N N . SER A 1 352 ? 183.857 170.740 180.636 1.00 121.80 386 SER A N 1
ATOM 2225 C CA . SER A 1 352 ? 184.445 170.081 181.796 1.00 124.80 386 SER A CA 1
ATOM 2226 C C . SER A 1 352 ? 184.518 171.017 182.995 1.00 141.34 386 SER A C 1
ATOM 2227 O O . SER A 1 352 ? 184.372 170.572 184.140 1.00 144.51 386 SER A O 1
ATOM 2230 N N . ARG A 1 353 ? 184.748 172.312 182.755 1.00 135.64 387 ARG A N 1
ATOM 2231 C CA . ARG A 1 353 ? 184.767 173.273 183.855 1.00 136.34 387 ARG A CA 1
ATOM 2232 C C . ARG A 1 353 ? 183.384 173.427 184.471 1.00 127.84 387 ARG A C 1
ATOM 2233 O O . ARG A 1 353 ? 183.250 173.514 185.697 1.00 130.12 387 ARG A O 1
ATOM 2241 N N . ARG A 1 354 ? 182.346 173.473 183.633 1.00 133.88 388 ARG A N 1
ATOM 2242 C CA . ARG A 1 354 ? 180.976 173.530 184.131 1.00 135.05 388 ARG A CA 1
ATOM 2243 C C . ARG A 1 354 ? 180.678 172.350 185.044 1.00 134.39 388 ARG A C 1
ATOM 2244 O O . ARG A 1 354 ? 180.095 172.511 186.122 1.00 135.88 388 ARG A O 1
ATOM 2252 N N . ARG A 1 355 ? 181.076 171.149 184.622 1.00 126.93 389 ARG A N 1
ATOM 2253 C CA . ARG A 1 355 ? 180.838 169.954 185.426 1.00 128.57 389 ARG A CA 1
ATOM 2254 C C . ARG A 1 355 ? 181.531 170.059 186.778 1.00 123.30 389 ARG A C 1
ATOM 2255 O O . ARG A 1 355 ? 180.905 169.860 187.825 1.00 124.16 389 ARG A O 1
ATOM 2257 N N . GLU A 1 356 ? 182.827 170.389 186.775 1.00 119.69 390 GLU A N 1
ATOM 2258 C CA . GLU A 1 356 ? 183.573 170.468 188.026 1.00 136.47 390 GLU A CA 1
ATOM 2259 C C . GLU A 1 356 ? 183.003 171.531 188.956 1.00 124.26 390 GLU A C 1
ATOM 2260 O O . GLU A 1 356 ? 183.020 171.357 190.180 1.00 115.94 390 GLU A O 1
ATOM 2266 N N . LEU A 1 357 ? 182.491 172.632 188.402 1.00 113.00 391 LEU A N 1
ATOM 2267 C CA . LEU A 1 357 ? 181.874 173.658 189.237 1.00 120.78 391 LEU A CA 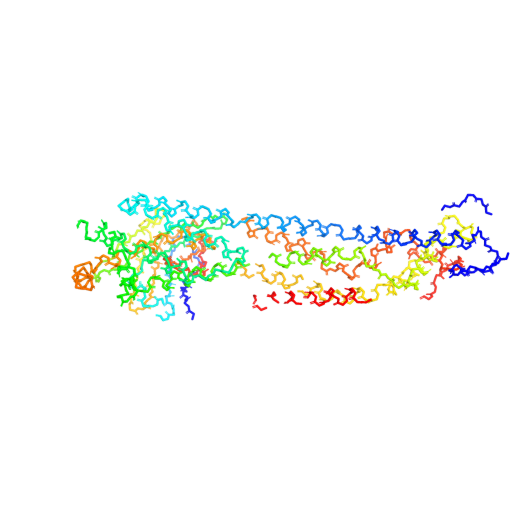1
ATOM 2268 C C . LEU A 1 357 ? 180.614 173.126 189.909 1.00 111.68 391 LEU A C 1
ATOM 2269 O O . LEU A 1 357 ? 180.399 173.338 191.107 1.00 115.14 391 LEU A O 1
ATOM 2274 N N . ILE A 1 358 ? 179.774 172.423 189.147 1.00 116.93 392 ILE A N 1
ATOM 2275 C CA . ILE A 1 358 ? 178.536 171.883 189.702 1.00 116.37 392 ILE A CA 1
ATOM 2276 C C . ILE A 1 358 ? 178.840 170.822 190.751 1.00 116.80 392 ILE A C 1
ATOM 2277 O O . ILE A 1 358 ? 178.150 170.718 191.771 1.00 117.69 392 ILE A O 1
ATOM 2282 N N . GLN A 1 359 ? 179.887 170.027 190.520 1.00 121.51 393 GLN A N 1
ATOM 2283 C CA . GLN A 1 359 ? 180.308 169.037 191.505 1.00 123.06 393 GLN A CA 1
ATOM 2284 C C . GLN A 1 359 ? 180.664 169.712 192.826 1.00 110.65 393 GLN A C 1
ATOM 2285 O O . GLN A 1 359 ? 180.120 169.370 193.881 1.00 110.36 393 GLN A O 1
ATOM 2291 N N . LYS A 1 360 ? 181.572 170.692 192.780 1.00 114.28 394 LYS A N 1
ATOM 2292 C CA . LYS A 1 360 ? 181.965 171.400 193.992 1.00 116.41 394 LYS A CA 1
ATOM 2293 C C . LYS A 1 360 ? 180.790 172.162 194.597 1.00 105.82 394 LYS A C 1
ATOM 2294 O O . LYS A 1 360 ? 180.694 172.278 195.823 1.00 101.05 394 LYS A O 1
ATOM 2300 N N . LEU A 1 361 ? 179.884 172.669 193.757 1.00 108.41 395 LEU A N 1
ATOM 2301 C CA . LEU A 1 361 ? 178.764 173.460 194.261 1.00 104.78 395 LEU A CA 1
ATOM 2302 C C . LEU A 1 361 ? 177.767 172.603 195.032 1.00 104.00 395 LEU A C 1
ATOM 2303 O O . LEU A 1 361 ? 177.196 173.066 196.023 1.00 101.57 395 LEU A O 1
ATOM 2308 N N . LYS A 1 362 ? 177.546 171.360 194.596 1.00 115.62 396 LYS A N 1
ATOM 2309 C CA . LYS A 1 362 ? 176.590 170.494 195.279 1.00 105.93 396 LYS A CA 1
ATOM 2310 C C . LYS A 1 362 ? 177.065 170.126 196.679 1.00 104.06 396 LYS A C 1
ATOM 2311 O O . LYS A 1 362 ? 176.238 169.896 197.567 1.00 102.47 396 LYS A O 1
ATOM 2317 N N . SER A 1 363 ? 178.380 170.070 196.895 1.00 117.98 397 SER A N 1
ATOM 2318 C CA . SER A 1 363 ? 178.910 169.812 198.227 1.00 103.98 397 SER A CA 1
ATOM 2319 C C . SER A 1 363 ? 178.561 170.914 199.221 1.00 102.18 397 SER A C 1
ATOM 2320 O O . SER A 1 363 ? 178.696 170.699 200.431 1.00 120.31 397 SER A O 1
ATOM 2323 N N . PHE A 1 364 ? 178.116 172.076 198.741 1.00 99.81 398 PHE A N 1
ATOM 2324 C CA . PHE A 1 364 ? 177.729 173.190 199.594 1.00 92.04 398 PHE A CA 1
ATOM 2325 C C . PHE A 1 364 ? 176.218 173.415 199.604 1.00 94.08 398 PHE A C 1
ATOM 2326 O O . PHE A 1 364 ? 175.758 174.483 200.020 1.00 91.93 398 PHE A O 1
ATOM 2334 N N . ILE A 1 365 ? 175.438 172.428 199.156 1.00 107.07 399 ILE A N 1
ATOM 2335 C CA . ILE A 1 365 ? 173.997 172.615 199.019 1.00 97.14 399 ILE A CA 1
ATOM 2336 C C . ILE A 1 365 ? 173.313 172.776 200.371 1.00 99.21 399 ILE A C 1
ATOM 2337 O O . ILE A 1 365 ? 172.226 173.361 200.448 1.00 107.24 399 ILE A O 1
ATOM 2342 N N . SER A 1 366 ? 173.927 172.281 201.449 1.00 93.49 400 SER A N 1
ATOM 2343 C CA . SER A 1 366 ? 173.375 172.400 202.793 1.00 90.19 400 SER A CA 1
ATOM 2344 C C . SER A 1 366 ? 173.998 173.549 203.575 1.00 92.73 400 SER A C 1
ATOM 2345 O O . SER A 1 366 ? 174.010 173.516 204.811 1.00 100.88 400 SER A O 1
ATOM 2348 N N . PHE A 1 367 ? 174.504 174.569 202.877 1.00 90.06 401 PHE A N 1
ATOM 2349 C CA . PHE A 1 367 ? 175.260 175.637 203.530 1.00 88.73 401 PHE A CA 1
ATOM 2350 C C . PHE A 1 367 ? 174.445 176.312 204.630 1.00 86.77 401 PHE A C 1
ATOM 2351 O O . PHE A 1 367 ? 174.921 176.478 205.758 1.00 90.45 401 PHE A O 1
ATOM 2359 N N . TYR A 1 368 ? 173.205 176.700 204.323 1.00 89.40 402 TYR A N 1
ATOM 2360 C CA . TYR A 1 368 ? 172.388 177.434 205.283 1.00 97.97 402 TYR A CA 1
ATOM 2361 C C . TYR A 1 368 ? 171.787 176.538 206.360 1.00 94.43 402 TYR A C 1
ATOM 2362 O O . TYR A 1 368 ? 171.482 177.031 207.452 1.00 92.95 402 TYR A O 1
ATOM 2371 N N . SER A 1 369 ? 171.619 175.242 206.085 1.00 94.25 403 SER A N 1
ATOM 2372 C CA . SER A 1 369 ? 171.103 174.327 207.096 1.00 113.83 403 SER A CA 1
ATOM 2373 C C . SER A 1 369 ? 172.192 173.865 208.054 1.00 114.00 403 SER A C 1
ATOM 2374 O O . SER A 1 369 ? 171.910 173.616 209.233 1.00 89.15 403 SER A O 1
ATOM 2377 N N . ALA A 1 370 ? 173.429 173.747 207.580 1.00 91.60 404 ALA A N 1
ATOM 2378 C CA . ALA A 1 370 ? 174.553 173.346 208.414 1.00 95.17 404 ALA A CA 1
ATOM 2379 C C . ALA A 1 370 ? 175.220 174.525 209.109 1.00 94.49 404 ALA A C 1
ATOM 2380 O O . ALA A 1 370 ? 176.178 174.324 209.862 1.00 93.76 404 ALA A O 1
ATOM 2382 N N . LEU A 1 371 ? 174.726 175.751 208.894 1.00 91.23 405 LEU A N 1
ATOM 2383 C CA . LEU A 1 371 ? 175.405 176.921 209.424 1.00 89.33 405 LEU A CA 1
ATOM 2384 C C . LEU A 1 371 ? 175.349 177.010 210.950 1.00 91.32 405 LEU A C 1
ATOM 2385 O O . LEU A 1 371 ? 176.389 177.291 211.569 1.00 89.26 405 LEU A O 1
ATOM 2390 N N . PRO A 1 372 ? 174.202 176.801 211.617 1.00 95.42 406 PRO A N 1
ATOM 2391 C CA . PRO A 1 372 ? 174.226 176.870 213.093 1.00 97.96 406 PRO A CA 1
ATOM 2392 C C . PRO A 1 372 ? 175.125 175.824 213.724 1.00 92.35 406 PRO A C 1
ATOM 2393 O O . PRO A 1 372 ? 175.789 176.105 214.729 1.00 93.81 406 PRO A O 1
ATOM 2397 N N . GLY A 1 373 ? 175.158 174.619 213.155 1.00 89.61 407 GLY A N 1
ATOM 2398 C CA . GLY A 1 373 ? 176.090 173.618 213.639 1.00 91.79 407 GLY A CA 1
ATOM 2399 C C . GLY A 1 373 ? 177.532 174.035 213.435 1.00 100.77 407 GLY A C 1
ATOM 2400 O O . GLY A 1 373 ? 178.403 173.721 214.253 1.00 97.23 407 GLY A O 1
ATOM 2401 N N . TYR A 1 374 ? 177.805 174.771 212.352 1.00 92.65 408 TYR A N 1
ATOM 2402 C CA . TYR A 1 374 ? 179.160 175.253 212.120 1.00 93.28 408 TYR A CA 1
ATOM 2403 C C . TYR A 1 374 ? 179.605 176.206 213.223 1.00 96.39 408 TYR A C 1
ATOM 2404 O O . TYR A 1 374 ? 180.735 176.105 213.716 1.00 103.01 408 TYR A O 1
ATOM 2413 N N . ILE A 1 375 ? 178.741 177.149 213.614 1.00 89.08 409 ILE A N 1
ATOM 2414 C CA . ILE A 1 375 ? 179.124 178.115 214.644 1.00 95.05 409 ILE A CA 1
ATOM 2415 C C . ILE A 1 375 ? 179.370 177.396 215.963 1.00 100.08 409 ILE A C 1
ATOM 2416 O O . ILE A 1 375 ? 180.333 177.693 216.682 1.00 114.18 409 ILE A O 1
ATOM 2421 N N . CYS A 1 376 ? 178.519 176.424 216.289 1.00 92.98 410 CYS A N 1
ATOM 2422 C CA . CYS A 1 376 ? 178.664 175.704 217.548 1.00 94.28 410 CYS A CA 1
ATOM 2423 C C . CYS A 1 376 ? 179.899 174.809 217.532 1.00 95.98 410 CYS A C 1
ATOM 2424 O O . CYS A 1 376 ? 180.628 174.735 218.526 1.00 110.67 410 CYS A O 1
ATOM 2427 N N . SER A 1 377 ? 180.165 174.138 216.409 1.00 96.25 411 SER A N 1
ATOM 2428 C CA . SER A 1 377 ? 181.286 173.204 216.372 1.00 96.75 411 SER A CA 1
ATOM 2429 C C . SER A 1 377 ? 182.631 173.913 216.2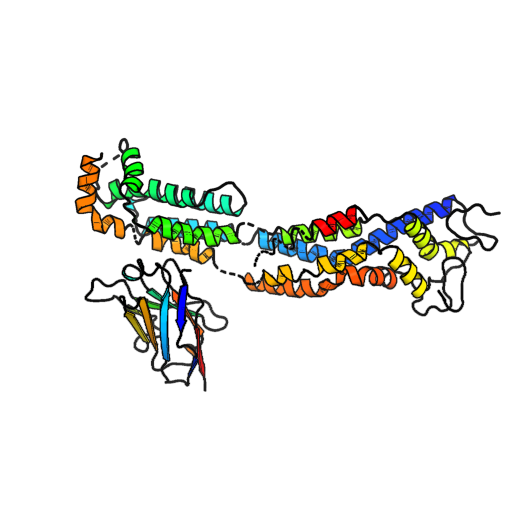65 1.00 97.20 411 SER A C 1
ATOM 2430 O O . SER A 1 377 ? 183.633 173.405 216.784 1.00 127.90 411 SER A O 1
ATOM 2433 N N . HIS A 1 378 ? 182.683 175.070 215.607 1.00 100.70 412 HIS A N 1
ATOM 2434 C CA . HIS A 1 378 ? 183.924 175.815 215.450 1.00 107.18 412 HIS A CA 1
ATOM 2435 C C . HIS A 1 378 ? 184.111 176.873 216.533 1.00 98.98 412 HIS A C 1
ATOM 2436 O O . HIS A 1 378 ? 184.865 177.830 216.331 1.00 116.44 412 HIS A O 1
ATOM 2443 N N . SER A 1 379 ? 183.438 176.723 217.669 1.00 93.55 413 SER A N 1
ATOM 2444 C CA . SER A 1 379 ? 183.683 177.465 218.881 1.00 98.82 413 SER A CA 1
ATOM 2445 C C . SER A 1 379 ? 183.794 176.484 220.056 1.00 103.17 413 SER A C 1
ATOM 2446 O O . SER A 1 379 ? 183.198 175.401 220.001 1.00 117.38 413 SER A O 1
ATOM 2449 N N . PRO A 1 380 ? 184.567 176.819 221.066 1.00 96.95 414 PRO A N 1
ATOM 2450 C CA . PRO A 1 380 ? 184.705 175.937 222.242 1.00 103.55 414 PRO A CA 1
ATOM 2451 C C . PRO A 1 380 ? 183.344 175.628 222.863 1.00 99.09 414 PRO A C 1
ATOM 2452 O O . PRO A 1 380 ? 182.687 176.517 223.398 1.00 96.14 414 PRO A O 1
ATOM 2456 N N . VAL A 1 381 ? 182.923 174.364 222.784 1.00 98.52 415 VAL A N 1
ATOM 2457 C CA . VAL A 1 381 ? 181.692 173.911 223.428 1.00 109.09 415 VAL A CA 1
ATOM 2458 C C . VAL A 1 381 ? 181.923 172.576 224.123 1.00 99.44 415 VAL A C 1
ATOM 2459 O O . VAL A 1 381 ? 182.825 171.812 223.769 1.00 99.67 415 VAL A O 1
ATOM 2463 N N . ALA A 1 382 ? 181.080 172.304 225.121 1.00 109.68 416 ALA A N 1
ATOM 2464 C CA . ALA A 1 382 ? 180.999 170.981 225.736 1.00 117.72 416 ALA A CA 1
ATOM 2465 C C . ALA A 1 382 ? 179.792 170.273 225.129 1.00 124.30 416 ALA A C 1
ATOM 2466 O O . ALA A 1 382 ? 178.714 170.192 225.720 1.00 125.19 416 ALA A O 1
ATOM 2468 N N . GLU A 1 383 ? 179.989 169.757 223.910 1.00 132.17 417 GLU A N 1
ATOM 2469 C CA . GLU A 1 383 ? 178.951 168.983 223.234 1.00 138.90 417 GLU A CA 1
ATOM 2470 C C . GLU A 1 383 ? 178.490 167.798 224.070 1.00 132.05 417 GLU A C 1
ATOM 2471 O O . GLU A 1 383 ? 177.424 167.231 223.799 1.00 131.71 417 GLU A O 1
ATOM 2477 N N . ASN A 1 384 ? 179.275 167.421 225.082 1.00 132.04 418 ASN A N 1
ATOM 2478 C CA . ASN A 1 384 ? 178.907 166.349 225.996 1.00 135.69 418 ASN A CA 1
ATOM 2479 C C . ASN A 1 384 ? 177.777 166.760 226.935 1.00 133.89 418 ASN A C 1
ATOM 2480 O O . ASN A 1 384 ? 177.111 165.886 227.500 1.00 115.94 418 ASN A O 1
ATOM 2485 N N . ASP A 1 385 ? 177.542 168.067 227.090 1.00 132.97 419 ASP A N 1
ATOM 2486 C CA . ASP A 1 385 ? 176.520 168.618 227.988 1.00 128.28 419 ASP A CA 1
ATOM 2487 C C . ASP A 1 385 ? 176.762 168.233 229.443 1.00 125.40 419 ASP A C 1
ATOM 2488 O O . ASP A 1 385 ? 175.822 168.118 230.233 1.00 117.89 419 ASP A O 1
ATOM 2493 N N . THR A 1 386 ? 178.022 168.032 229.808 1.00 120.37 420 THR A N 1
ATOM 2494 C CA . THR A 1 386 ? 178.411 167.801 231.191 1.00 110.93 420 THR A CA 1
ATOM 2495 C C . THR A 1 386 ? 179.441 168.831 231.628 1.00 105.23 420 THR A C 1
ATOM 2496 O O . THR A 1 386 ? 180.305 169.240 230.846 1.00 101.95 420 THR A O 1
ATOM 2500 N N . LEU A 1 387 ? 179.356 169.206 232.910 1.00 103.75 421 LEU A N 1
ATOM 2501 C CA . LEU A 1 387 ? 180.183 170.241 233.521 1.00 112.20 421 LEU A CA 1
ATOM 2502 C C . LEU A 1 387 ? 180.341 171.406 232.559 1.00 106.12 421 LEU A C 1
ATOM 2503 O O . LEU A 1 387 ? 181.436 171.658 232.049 1.00 117.56 421 LEU A O 1
ATOM 2508 N N . CYS A 1 388 ? 179.242 172.107 232.296 1.00 99.91 422 CYS A N 1
ATOM 2509 C CA . CYS A 1 388 ? 179.202 173.081 231.222 1.00 95.99 422 CYS A CA 1
ATOM 2510 C C . CYS A 1 388 ? 178.433 174.312 231.672 1.00 93.21 422 CYS A C 1
ATOM 2511 O O . CYS A 1 388 ? 177.701 174.288 232.664 1.00 95.10 422 CYS A O 1
ATOM 2514 N N . TRP A 1 389 ? 178.601 175.389 230.910 1.00 92.55 423 TRP A N 1
ATOM 2515 C CA . TRP A 1 389 ? 177.976 176.668 231.214 1.00 91.45 423 TRP A CA 1
ATOM 2516 C C . TRP A 1 389 ? 176.646 176.774 230.471 1.00 91.64 423 TRP A C 1
ATOM 2517 O O . TRP A 1 389 ? 176.604 176.650 229.241 1.00 93.80 423 TRP A O 1
ATOM 2528 N N . ASN A 1 390 ? 175.564 177.008 231.213 1.00 90.15 424 ASN A N 1
ATOM 2529 C CA . ASN A 1 390 ? 174.223 177.079 230.643 1.00 93.67 424 ASN A CA 1
ATOM 2530 C C . ASN A 1 390 ? 173.776 178.509 230.362 1.00 90.22 424 ASN A C 1
ATOM 2531 O O . ASN A 1 390 ? 172.616 178.728 230.000 1.00 92.84 424 ASN A O 1
ATOM 2536 N N . GLY A 1 391 ? 174.665 179.485 230.516 1.00 96.20 425 GLY A N 1
ATOM 2537 C CA . GLY A 1 391 ? 174.319 180.882 230.346 1.00 93.78 425 GLY A CA 1
ATOM 2538 C C . GLY A 1 391 ? 174.229 181.663 231.636 1.00 90.90 425 GLY A C 1
ATOM 2539 O O . GLY A 1 391 ? 174.222 182.898 231.589 1.00 91.64 425 GLY A O 1
ATOM 2540 N N . GLN A 1 392 ? 174.169 180.991 232.787 1.00 90.25 426 GLN A N 1
ATOM 2541 C CA . GLN A 1 392 ? 174.056 181.693 234.062 1.00 98.76 426 GLN A CA 1
ATOM 2542 C C . GLN A 1 392 ? 174.672 180.911 235.217 1.00 98.15 426 GLN A C 1
ATOM 2543 O O . GLN A 1 392 ? 174.985 181.494 236.261 1.00 98.50 426 GLN A O 1
ATOM 2549 N N . GLU A 1 393 ? 174.850 179.603 235.055 1.00 94.11 427 GLU A N 1
ATOM 2550 C CA . GLU A 1 393 ? 175.497 178.816 236.095 1.00 94.98 427 GLU A CA 1
ATOM 2551 C C . GLU A 1 393 ? 176.163 177.592 235.482 1.00 96.99 427 GLU A C 1
ATOM 2552 O O . GLU A 1 393 ? 175.758 177.094 234.427 1.00 92.94 427 GLU A O 1
ATOM 2558 N N . LEU A 1 394 ? 177.207 177.121 236.161 1.00 104.00 428 LEU A N 1
ATOM 2559 C CA . LEU A 1 394 ? 177.841 175.858 235.814 1.00 104.08 428 LEU A CA 1
ATOM 2560 C C . LEU A 1 394 ? 176.950 174.702 236.256 1.00 95.37 428 LEU A C 1
ATOM 2561 O O . LEU A 1 394 ? 176.571 174.613 237.428 1.00 95.55 428 LEU A O 1
ATOM 2566 N N . VAL A 1 395 ? 176.601 173.818 235.319 1.00 101.05 429 VAL A N 1
ATOM 2567 C CA . VAL A 1 395 ? 175.682 172.721 235.596 1.00 101.05 429 VAL A CA 1
ATOM 2568 C C . VAL A 1 395 ? 176.335 171.388 235.263 1.00 104.12 429 VAL A C 1
ATOM 2569 O O . VAL A 1 395 ? 177.296 171.306 234.493 1.00 104.11 429 VAL A O 1
ATOM 2573 N N . GLU A 1 396 ? 175.776 170.332 235.853 1.00 108.33 430 GLU A N 1
ATOM 2574 C CA . GLU A 1 396 ? 176.299 168.981 235.718 1.00 109.37 430 GLU A CA 1
ATOM 2575 C C . GLU A 1 396 ? 175.757 168.280 234.478 1.00 117.34 430 GLU A C 1
ATOM 2576 O O . GLU A 1 396 ? 176.442 167.423 233.905 1.00 114.82 430 GLU A O 1
ATOM 2582 N N . ARG A 1 397 ? 174.541 168.628 234.058 1.00 131.68 431 ARG A N 1
ATOM 2583 C CA . ARG A 1 397 ? 173.945 168.125 232.827 1.00 113.35 431 ARG A CA 1
ATOM 2584 C C . ARG A 1 397 ? 172.928 169.154 232.367 1.00 121.97 431 ARG A C 1
ATOM 2585 O O . ARG A 1 397 ? 172.073 169.570 233.154 1.00 117.78 431 ARG A O 1
ATOM 2587 N N . TYR A 1 398 ? 173.035 169.579 231.112 1.00 130.69 432 TYR A N 1
ATOM 2588 C CA . TYR A 1 398 ? 172.142 170.604 230.593 1.00 121.44 432 TYR A CA 1
ATOM 2589 C C . TYR A 1 398 ? 170.778 169.999 230.283 1.00 129.26 432 TYR A C 1
ATOM 2590 O O . TYR A 1 398 ? 170.684 168.947 229.643 1.00 129.97 432 TYR A O 1
ATOM 2599 N N . SER A 1 399 ? 169.720 170.671 230.738 1.00 133.94 433 SER A N 1
ATOM 2600 C CA . SER A 1 399 ? 168.361 170.167 230.570 1.00 158.23 433 SER A CA 1
ATOM 2601 C C . SER A 1 399 ? 167.687 170.765 229.341 1.00 151.01 433 SER A C 1
ATOM 2602 O O . SER A 1 399 ? 167.694 170.157 228.266 1.00 156.37 433 SER A O 1
ATOM 2605 N N . GLN A 1 400 ? 167.105 171.952 229.495 1.00 149.13 434 GLN A N 1
ATOM 2606 C CA . GLN A 1 400 ? 166.294 172.575 228.449 1.00 153.00 434 GLN A CA 1
ATOM 2607 C C . GLN A 1 400 ? 167.033 172.742 227.124 1.00 141.17 434 GLN A C 1
ATOM 2608 O O . GLN A 1 400 ? 166.412 172.789 226.062 1.00 132.30 434 GLN A O 1
ATOM 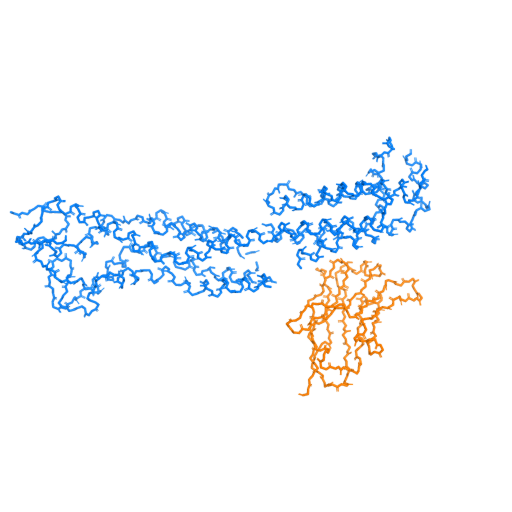2614 N N . GLU A 1 422 ? 165.283 190.349 209.879 1.00 114.88 456 GLU A N 1
ATOM 2615 C CA . GLU A 1 422 ? 164.600 189.664 208.787 1.00 114.21 456 GLU A CA 1
ATOM 2616 C C . GLU A 1 422 ? 164.596 190.402 207.428 1.00 114.45 456 GLU A C 1
ATOM 2617 O O . GLU A 1 422 ? 164.653 189.734 206.396 1.00 122.91 456 GLU A O 1
ATOM 2623 N N . PRO A 1 423 ? 164.512 191.773 207.402 1.00 119.03 457 PRO A N 1
ATOM 2624 C CA . PRO A 1 423 ? 164.543 192.466 206.101 1.00 118.31 457 PRO A CA 1
ATOM 2625 C C . PRO A 1 423 ? 165.631 191.957 205.173 1.00 118.48 457 PRO A C 1
ATOM 2626 O O . PRO A 1 423 ? 165.335 191.497 204.067 1.00 125.57 457 PRO A O 1
ATOM 2630 N N . VAL A 1 424 ? 166.887 192.009 205.626 1.00 109.74 458 VAL A N 1
ATOM 2631 C CA . VAL A 1 424 ? 168.002 191.540 204.807 1.00 103.68 458 VAL A CA 1
ATOM 2632 C C . VAL A 1 424 ? 167.779 190.093 204.380 1.00 104.81 458 VAL A C 1
ATOM 2633 O O . VAL A 1 424 ? 168.026 189.726 203.225 1.00 102.65 458 VAL A O 1
ATOM 2637 N N . VAL A 1 425 ? 167.275 189.258 205.292 1.00 115.08 459 VAL A N 1
ATOM 2638 C CA . VAL A 1 425 ? 166.996 187.861 204.968 1.00 109.93 459 VAL A CA 1
ATOM 2639 C C . VAL A 1 425 ? 165.972 187.772 203.844 1.00 98.55 459 VAL A C 1
ATOM 2640 O O . VAL A 1 425 ? 166.141 187.008 202.887 1.00 97.22 459 VAL A O 1
ATOM 2644 N N . SER A 1 426 ? 164.900 188.564 203.936 1.00 99.84 460 SER A N 1
ATOM 2645 C CA . SER A 1 426 ? 163.856 188.524 202.917 1.00 117.08 460 SER A CA 1
ATOM 2646 C C . SER A 1 426 ? 164.359 189.021 201.568 1.00 112.10 460 SER A C 1
ATOM 2647 O O . SER A 1 426 ? 163.860 188.582 200.525 1.00 121.77 460 SER A O 1
ATOM 2650 N N . GLN A 1 427 ? 165.332 189.936 201.559 1.00 96.76 461 GLN A N 1
ATOM 2651 C CA . GLN A 1 427 ? 165.930 190.346 200.290 1.00 103.07 461 GLN A CA 1
ATOM 2652 C C . GLN A 1 427 ? 166.715 189.206 199.658 1.00 102.08 461 GLN A C 1
ATOM 2653 O O . GLN A 1 427 ? 166.704 189.047 198.431 1.00 92.36 461 GLN A O 1
ATOM 2659 N N . ILE A 1 428 ? 167.408 188.403 200.472 1.00 96.03 462 ILE A N 1
ATOM 2660 C CA . ILE A 1 428 ? 168.106 187.238 199.936 1.00 93.69 462 ILE A CA 1
ATOM 2661 C C . ILE A 1 428 ? 167.101 186.264 199.332 1.00 93.76 462 ILE A C 1
ATOM 2662 O O . ILE A 1 428 ? 167.306 185.728 198.237 1.00 90.05 462 ILE A O 1
ATOM 2667 N N . ILE A 1 429 ? 165.990 186.039 200.042 1.00 91.46 463 ILE A N 1
ATOM 2668 C CA . ILE A 1 429 ? 164.918 185.184 19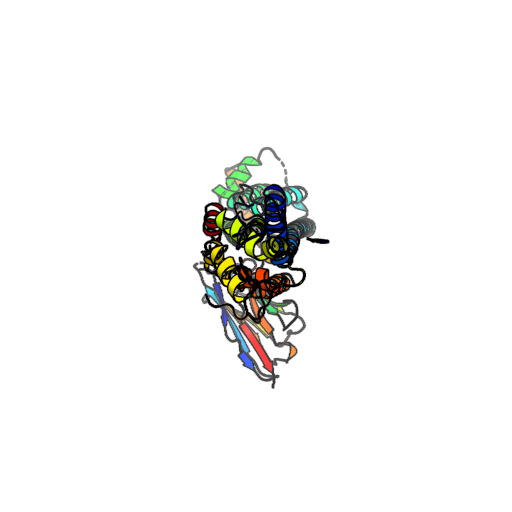9.536 1.00 95.71 463 ILE A CA 1
ATOM 2669 C C . ILE A 1 429 ? 164.444 185.685 198.182 1.00 94.33 463 ILE A C 1
ATOM 2670 O O . ILE A 1 429 ? 164.385 184.933 197.201 1.00 90.98 463 ILE A O 1
ATOM 2675 N N . ASP A 1 430 ? 164.094 186.973 198.118 1.00 91.80 464 ASP A N 1
ATOM 2676 C CA . ASP A 1 430 ? 163.553 187.557 196.897 1.00 104.19 464 ASP A CA 1
ATOM 2677 C C . ASP A 1 430 ? 164.523 187.411 195.734 1.00 89.81 464 ASP A C 1
ATOM 2678 O O . ASP A 1 430 ? 164.120 187.054 194.624 1.00 105.67 464 ASP A O 1
ATOM 2683 N N . LYS A 1 431 ? 165.807 187.689 195.972 1.00 90.43 465 LYS A N 1
ATOM 2684 C CA . LYS A 1 431 ? 166.804 187.555 194.915 1.00 95.98 465 LYS A CA 1
ATOM 2685 C C . LYS A 1 431 ? 166.927 186.110 194.457 1.00 88.80 465 LYS A C 1
ATOM 2686 O O . LYS A 1 431 ? 167.011 185.838 193.254 1.00 84.71 465 LYS A O 1
ATOM 2692 N N . LEU A 1 432 ? 166.938 185.169 195.403 1.00 85.63 466 LEU A N 1
ATOM 2693 C CA . LEU A 1 432 ? 166.996 183.759 195.035 1.00 90.54 466 LEU A CA 1
ATOM 2694 C C . LEU A 1 432 ? 165.746 183.340 194.273 1.00 110.13 466 LEU A C 1
ATOM 2695 O O . LEU A 1 432 ? 165.836 182.588 193.297 1.00 103.65 466 LEU A O 1
ATOM 2700 N N . HIS A 1 434 ? 163.945 185.262 192.337 1.00 93.78 468 HIS A N 1
ATOM 2701 C CA . HIS A 1 434 ? 163.999 185.866 191.007 1.00 105.77 468 HIS A CA 1
ATOM 2702 C C . HIS A 1 434 ? 164.935 185.093 190.088 1.00 99.67 468 HIS A C 1
ATOM 2703 O O . HIS A 1 434 ? 164.568 184.745 188.962 1.00 113.27 468 HIS A O 1
ATOM 2710 N N . ILE A 1 435 ? 166.153 184.814 190.555 1.00 90.54 469 ILE A N 1
ATOM 2711 C CA . ILE A 1 435 ? 167.107 184.100 189.715 1.00 95.16 469 ILE A CA 1
ATOM 2712 C C . ILE A 1 435 ? 166.670 182.655 189.500 1.00 88.87 469 ILE A C 1
ATOM 2713 O O . ILE A 1 435 ? 167.013 182.045 188.482 1.00 91.29 469 ILE A O 1
ATOM 2718 N N . ASN A 1 436 ? 165.896 182.086 190.426 1.00 86.61 470 ASN A N 1
ATOM 2719 C CA . ASN A 1 436 ? 165.461 180.702 190.264 1.00 103.11 470 ASN A CA 1
ATOM 2720 C C . ASN A 1 436 ? 164.366 180.588 189.213 1.00 108.10 470 ASN A C 1
ATOM 2721 O O . ASN A 1 436 ? 164.288 179.579 188.500 1.00 104.82 470 ASN A O 1
ATOM 2726 N N . LEU A 1 438 ? 164.285 182.672 186.569 1.00 106.50 472 LEU A N 1
ATOM 2727 C CA . LEU A 1 438 ? 165.053 182.855 185.341 1.00 97.55 472 LEU A CA 1
ATOM 2728 C C . LEU A 1 438 ? 165.784 181.580 184.944 1.00 92.11 472 LEU A C 1
ATOM 2729 O O . LEU A 1 438 ? 165.919 181.278 183.753 1.00 106.26 472 LEU A O 1
ATOM 2734 N N . LEU A 1 439 ? 166.263 180.818 185.927 1.00 110.25 473 LEU A N 1
ATOM 2735 C CA . LEU A 1 439 ? 166.964 179.572 185.629 1.00 108.03 473 LEU A CA 1
ATOM 2736 C C . LEU A 1 439 ? 165.988 178.502 185.155 1.00 118.39 473 LEU A C 1
ATOM 2737 O O . LEU A 1 439 ? 166.256 177.792 184.179 1.00 118.09 473 LEU A O 1
ATOM 2742 N N . THR A 1 441 ? 162.846 178.779 183.706 1.00 121.99 475 THR A N 1
ATOM 2743 C CA . THR A 1 441 ? 162.269 179.072 182.397 1.00 127.15 475 THR A CA 1
ATOM 2744 C C . THR A 1 441 ? 163.303 179.161 181.283 1.00 115.71 475 THR A C 1
ATOM 2745 O O . THR A 1 441 ? 162.923 179.451 180.142 1.00 119.69 475 THR A O 1
ATOM 2749 N N . SER A 1 443 ? 165.981 176.440 181.001 1.00 132.17 477 SER A N 1
ATOM 2750 C CA . SER A 1 443 ? 166.141 175.023 180.699 1.00 127.26 477 SER A CA 1
ATOM 2751 C C . SER A 1 443 ? 165.002 174.202 181.287 1.00 122.60 477 SER A C 1
ATOM 2752 O O . SER A 1 443 ? 163.941 174.061 180.675 1.00 140.25 477 SER A O 1
ATOM 2755 N N . ASP B 2 1 ? 159.544 173.183 164.398 1.00 56.79 1 ASP B N 1
ATOM 2756 C CA . ASP B 2 1 ? 160.961 173.074 164.764 1.00 56.79 1 ASP B CA 1
ATOM 2757 C C . ASP B 2 1 ? 161.739 172.548 163.563 1.00 56.79 1 ASP B C 1
ATOM 2758 O O . ASP B 2 1 ? 161.177 171.754 162.813 1.00 56.79 1 ASP B O 1
ATOM 2769 N N . VAL B 2 2 ? 162.941 173.061 163.305 1.00 58.80 2 VAL B N 1
ATOM 2770 C CA . VAL B 2 2 ? 163.828 172.550 162.245 1.00 58.80 2 VAL B CA 1
ATOM 2771 C C . VAL B 2 2 ? 164.737 171.529 162.897 1.00 58.80 2 VAL B C 1
ATOM 2772 O O . VAL B 2 2 ? 165.511 171.894 163.774 1.00 58.80 2 VAL B O 1
ATOM 2785 N N . GLN B 2 3 ? 164.661 170.270 162.480 1.00 80.51 3 GLN B N 1
ATOM 2786 C CA . GLN B 2 3 ? 165.543 169.245 163.029 1.00 80.51 3 GLN B CA 1
ATOM 2787 C C . GLN B 2 3 ? 166.095 168.362 161.919 1.00 80.51 3 GLN B C 1
ATOM 2788 O O . GLN B 2 3 ? 165.351 167.831 161.091 1.00 80.51 3 GLN B O 1
ATOM 2802 N N . LEU B 2 4 ? 167.414 168.217 161.925 1.00 91.31 4 LEU B N 1
ATOM 2803 C CA . LEU B 2 4 ? 168.101 167.087 161.328 1.00 91.31 4 LEU B CA 1
ATOM 2804 C C . LEU B 2 4 ? 168.041 165.947 162.345 1.00 91.31 4 LEU B C 1
ATOM 2805 O O . LEU B 2 4 ? 168.478 166.125 163.479 1.00 91.31 4 LEU B O 1
ATOM 2821 N N . VAL B 2 5 ? 167.445 164.824 161.962 1.00 94.44 5 VAL B N 1
ATOM 2822 C CA . VAL B 2 5 ? 167.213 163.704 162.883 1.00 94.44 5 VAL B CA 1
ATOM 2823 C C . VAL B 2 5 ? 167.901 162.457 162.356 1.00 94.44 5 VAL B C 1
ATOM 2824 O O . VAL B 2 5 ? 167.468 161.888 161.354 1.00 94.44 5 VAL B O 1
ATOM 2837 N N . GLU B 2 6 ? 168.971 162.048 163.031 1.00 97.02 6 GLU B N 1
ATOM 2838 C CA . GLU B 2 6 ? 169.718 160.829 162.743 1.00 97.02 6 GLU B CA 1
ATOM 2839 C C . GLU B 2 6 ? 169.054 159.571 163.313 1.00 97.02 6 GLU B C 1
ATOM 2840 O O . GLU B 2 6 ? 168.432 159.571 164.373 1.00 97.02 6 GLU B O 1
ATOM 2852 N N . SER B 2 7 ? 169.243 158.455 162.618 1.00 97.84 7 SER B N 1
ATOM 2853 C CA . SER B 2 7 ? 168.756 157.129 162.993 1.00 97.84 7 SER B CA 1
ATOM 2854 C C . SER B 2 7 ? 169.638 156.041 162.373 1.00 97.84 7 SER B C 1
ATOM 2855 O O . SER B 2 7 ? 170.488 156.331 161.529 1.00 97.84 7 SER B O 1
ATOM 2863 N N . GLY B 2 8 ? 169.444 154.786 162.791 1.00 97.58 8 GLY B N 1
ATOM 2864 C CA . GLY B 2 8 ? 170.170 153.625 162.257 1.00 97.58 8 GLY B CA 1
ATOM 2865 C C . GLY B 2 8 ? 171.513 153.328 162.934 1.00 97.58 8 GLY B C 1
ATOM 2866 O O . GLY B 2 8 ? 172.179 152.365 162.559 1.00 97.58 8 GLY B O 1
ATOM 2870 N N . GLY B 2 9 ? 171.903 154.122 163.937 1.00 97.67 9 GLY B N 1
ATOM 2871 C CA . GLY B 2 9 ? 173.006 153.779 164.831 1.00 97.67 9 GLY B CA 1
ATOM 2872 C C . GLY B 2 9 ? 172.709 152.521 165.651 1.00 97.67 9 GLY B C 1
ATOM 2873 O O . GLY B 2 9 ? 171.563 152.080 165.767 1.00 97.67 9 GLY B O 1
ATOM 2877 N N . GLY B 2 10 ? 173.752 151.933 166.227 1.00 97.85 10 GLY B N 1
ATOM 2878 C CA . GLY B 2 10 ? 173.646 150.711 167.010 1.00 97.85 10 GLY B CA 1
ATOM 2879 C C . GLY B 2 10 ? 174.981 150.004 167.207 1.00 97.85 10 GLY B C 1
ATOM 2880 O O . GLY B 2 10 ? 176.043 150.510 166.833 1.00 97.85 10 GLY B O 1
ATOM 2884 N N . LEU B 2 11 ? 174.894 148.821 167.813 1.00 98.25 11 LEU B N 1
ATOM 2885 C CA . LEU B 2 11 ? 176.013 147.909 168.019 1.00 98.25 11 LEU B CA 1
ATOM 2886 C C . LEU B 2 11 ? 176.141 146.956 166.828 1.00 98.25 11 LEU B C 1
ATOM 2887 O O . LEU B 2 11 ? 175.158 146.347 166.406 1.00 98.25 11 LEU B O 1
ATOM 2903 N N . VAL B 2 12 ? 177.356 146.791 166.321 1.00 98.00 12 VAL B N 1
ATOM 2904 C CA . VAL B 2 12 ? 177.668 145.861 165.236 1.00 98.00 12 VAL B CA 1
ATOM 2905 C C . VAL B 2 12 ? 179.058 145.265 165.423 1.00 98.00 12 VAL B C 1
ATOM 2906 O O . VAL B 2 12 ? 179.951 145.880 166.000 1.00 98.00 12 VAL B O 1
ATOM 2919 N N . GLN B 2 13 ? 179.241 144.050 164.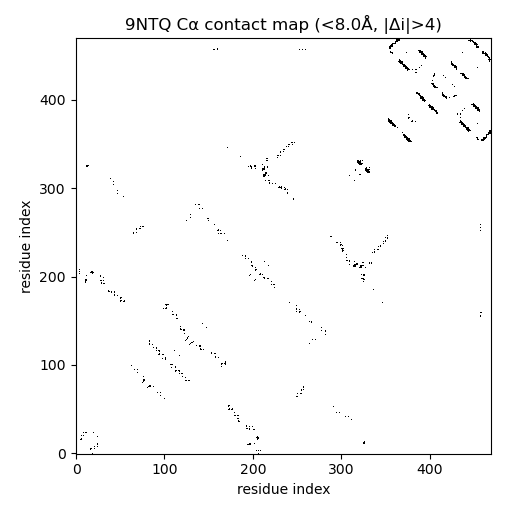925 1.00 97.96 13 GLN B N 1
ATOM 2920 C CA . GLN B 2 13 ? 180.530 143.369 164.942 1.00 97.96 13 GLN B CA 1
ATOM 2921 C C . GLN B 2 13 ? 181.479 143.955 163.879 1.00 97.96 13 GLN B C 1
ATOM 2922 O O . GLN B 2 13 ? 181.011 144.421 162.829 1.00 97.96 13 GLN B O 1
ATOM 2936 N N . PRO B 2 14 ? 182.809 143.915 164.091 1.00 98.45 14 PRO B N 1
ATOM 2937 C CA . PRO B 2 14 ? 183.782 144.258 163.058 1.00 98.45 14 PRO B CA 1
ATOM 2938 C C . PRO B 2 14 ? 183.540 143.481 161.755 1.00 98.45 14 PRO B C 1
ATOM 2939 O O . PRO B 2 14 ? 183.209 142.300 161.768 1.00 98.45 14 PRO B O 1
ATOM 2950 N N . GLY B 2 15 ? 183.692 144.153 160.616 1.00 98.09 15 GLY B N 1
ATOM 2951 C CA . GLY B 2 15 ? 183.372 143.621 159.289 1.00 98.09 15 GLY B CA 1
ATOM 2952 C C . GLY B 2 15 ? 181.893 143.725 158.903 1.00 98.09 15 GLY B C 1
ATOM 2953 O O . GLY B 2 15 ? 181.576 143.578 157.725 1.00 98.09 15 GLY B O 1
ATOM 2957 N N . GLY B 2 16 ? 181.002 144.028 159.852 1.00 97.84 16 GLY B N 1
ATOM 2958 C CA . GLY B 2 16 ? 179.586 144.257 159.583 1.00 97.84 16 GLY B CA 1
ATOM 2959 C C . GLY B 2 16 ? 179.298 145.575 158.859 1.00 97.84 16 GLY B C 1
ATOM 2960 O O . GLY B 2 16 ? 180.201 146.342 158.503 1.00 97.84 16 GLY B O 1
ATOM 2964 N N . SER B 2 17 ? 178.005 145.842 158.680 1.00 98.43 17 SER B N 1
ATOM 2965 C CA . SER B 2 17 ? 177.499 147.040 158.011 1.00 98.43 17 SER B CA 1
ATOM 2966 C C . SER B 2 17 ? 176.376 147.696 158.807 1.00 98.43 17 SER B C 1
ATOM 2967 O O . SER B 2 17 ? 175.591 147.019 159.467 1.00 98.43 17 SER B O 1
ATOM 2975 N N . LEU B 2 18 ? 176.265 149.017 158.681 1.00 98.29 18 LEU B N 1
ATOM 2976 C CA . LEU B 2 18 ? 175.144 149.812 159.176 1.00 98.29 18 LEU B CA 1
ATOM 2977 C C . LEU B 2 18 ? 174.714 150.814 158.110 1.00 98.29 18 LEU B C 1
ATOM 2978 O O . LEU B 2 18 ? 175.503 151.215 157.255 1.00 98.29 18 LEU B O 1
ATOM 2994 N N . ARG B 2 19 ? 173.456 151.242 158.183 1.00 98.62 19 ARG B N 1
ATOM 2995 C CA . ARG B 2 19 ? 172.950 152.365 157.399 1.00 98.62 19 ARG B CA 1
ATOM 2996 C C . ARG B 2 19 ? 172.449 153.424 158.356 1.00 98.62 19 ARG B C 1
ATOM 2997 O O . ARG B 2 19 ? 171.468 153.196 159.058 1.00 98.62 19 ARG B O 1
ATOM 3018 N N . LEU B 2 20 ? 173.109 154.573 158.347 1.00 98.72 20 LEU B N 1
ATOM 3019 C CA . LEU B 2 20 ? 172.607 155.744 159.044 1.00 98.72 20 LEU B CA 1
ATOM 3020 C C . LEU B 2 20 ? 171.698 156.528 158.110 1.00 98.72 20 LEU B C 1
ATOM 3021 O O . LEU B 2 20 ? 171.998 156.670 156.922 1.00 98.72 20 LEU B O 1
ATOM 3037 N N . SER B 2 21 ? 170.620 157.060 158.663 1.00 98.30 21 SER B N 1
ATOM 3038 C CA . SER B 2 21 ? 169.671 157.900 157.946 1.00 98.30 21 SER B CA 1
ATOM 3039 C C . SER B 2 21 ? 169.443 159.182 158.713 1.00 98.30 21 SER B C 1
ATOM 3040 O O . SER B 2 21 ? 169.181 159.148 159.913 1.00 98.30 21 SER B O 1
ATOM 3048 N N . CYS B 2 22 ? 169.528 160.310 158.016 1.00 96.54 22 CYS B N 1
ATOM 3049 C CA . CYS B 2 22 ? 169.245 161.620 158.570 1.00 96.54 22 CYS B CA 1
ATOM 3050 C C . CYS B 2 22 ? 168.096 162.270 157.810 1.00 96.54 22 CYS B C 1
ATOM 3051 O O . CYS B 2 22 ? 168.184 162.484 156.600 1.00 96.54 22 CYS B O 1
ATOM 3058 N N . VAL B 2 23 ? 167.020 162.582 158.529 1.00 93.97 23 VAL B N 1
ATOM 3059 C CA . VAL B 2 23 ? 165.824 163.211 157.967 1.00 93.97 23 VAL B CA 1
ATOM 3060 C C . VAL B 2 23 ? 165.833 164.696 158.286 1.00 93.97 23 VAL B C 1
ATOM 3061 O O . VAL B 2 23 ? 165.931 165.099 159.443 1.00 93.97 23 VAL B O 1
ATOM 3074 N N . ALA B 2 24 ? 165.692 165.512 157.249 1.00 90.32 24 ALA B N 1
ATOM 3075 C CA . ALA B 2 24 ? 165.482 166.941 157.359 1.00 90.32 24 ALA B CA 1
ATOM 3076 C C . ALA B 2 24 ? 163.995 167.236 157.597 1.00 90.32 24 ALA B C 1
ATOM 3077 O O . ALA B 2 24 ? 163.143 167.001 156.736 1.00 90.32 24 ALA B O 1
ATOM 3084 N N . SER B 2 25 ? 163.688 167.783 158.769 1.00 84.17 25 SER B N 1
ATOM 3085 C CA . SER B 2 25 ? 162.342 168.188 159.172 1.00 84.17 25 SER B CA 1
ATOM 3086 C C . SER B 2 25 ? 162.234 169.707 159.357 1.00 84.17 25 SER B C 1
ATOM 3087 O O . SER B 2 25 ? 163.233 170.425 159.430 1.00 84.17 25 SER B O 1
ATOM 3095 N N . GLY B 2 26 ? 160.998 170.206 159.407 1.00 80.83 26 GLY B N 1
ATOM 3096 C CA . GLY B 2 26 ? 160.691 171.636 159.475 1.00 80.83 26 GLY B CA 1
ATOM 3097 C C . GLY B 2 26 ? 160.568 172.279 158.093 1.00 80.83 26 GLY B C 1
ATOM 3098 O O . GLY B 2 26 ? 161.403 172.084 157.210 1.00 80.83 26 GLY B O 1
ATOM 3102 N N . SER B 2 27 ? 159.509 173.068 157.899 1.00 78.00 27 SER B N 1
ATOM 3103 C CA . SER B 2 27 ? 159.099 173.582 156.584 1.00 78.00 27 SER B CA 1
ATOM 3104 C C . SER B 2 27 ? 160.181 174.407 155.881 1.00 78.00 27 SER B C 1
ATOM 3105 O O . SER B 2 27 ? 160.383 174.254 154.680 1.00 78.00 27 SER B O 1
ATOM 3113 N N . PHE B 2 29 ? 163.608 174.291 156.519 1.00 72.68 29 PHE B N 1
ATOM 3114 C CA . PHE B 2 29 ? 164.791 173.503 156.191 1.00 72.68 29 PHE B CA 1
ATOM 3115 C C . PHE B 2 29 ? 164.523 172.530 155.037 1.00 72.68 29 PHE B C 1
ATOM 3116 O O . PHE B 2 29 ? 165.354 172.353 154.149 1.00 72.68 29 PHE B O 1
ATOM 3133 N N . ARG B 2 30 ? 163.301 171.993 154.966 1.00 75.01 30 ARG B N 1
ATOM 3134 C CA . ARG B 2 30 ? 162.816 171.202 153.829 1.00 75.01 30 ARG B CA 1
ATOM 3135 C C . ARG B 2 30 ? 162.872 171.968 152.502 1.00 75.01 30 ARG B C 1
ATOM 3136 O O . ARG B 2 30 ? 163.134 171.332 151.479 1.00 75.01 30 ARG B O 1
ATOM 3157 N N . SER B 2 31 ? 162.654 173.287 152.489 1.00 76.46 31 SER B N 1
ATOM 3158 C CA . SER B 2 31 ? 162.725 174.078 151.252 1.00 76.46 31 SER B CA 1
ATOM 3159 C C . SER B 2 31 ? 164.162 174.328 150.783 1.00 76.46 31 SER B C 1
ATOM 3160 O O . SER B 2 31 ? 164.406 174.304 149.580 1.00 76.46 31 SER B O 1
ATOM 3168 N N . VAL B 2 32 ? 165.123 174.483 151.702 1.00 82.01 32 VAL B N 1
ATOM 3169 C CA . VAL B 2 32 ? 166.543 174.725 151.363 1.00 82.01 32 VAL B CA 1
ATOM 3170 C C . VAL B 2 32 ? 167.396 173.458 151.274 1.00 82.01 32 VAL B C 1
ATOM 3171 O O . VAL B 2 32 ? 168.519 173.510 150.783 1.00 82.01 32 VAL B O 1
ATOM 3184 N N . PHE B 2 33 ? 166.894 172.301 151.715 1.00 83.79 33 PHE B N 1
ATOM 3185 C CA . PHE B 2 33 ? 167.641 171.038 151.699 1.00 83.79 33 PHE B CA 1
ATOM 3186 C C . PHE B 2 33 ? 168.229 170.727 150.318 1.00 83.79 33 PHE B C 1
ATOM 3187 O O . PHE B 2 33 ? 169.411 170.409 150.200 1.00 83.79 33 PHE B O 1
ATOM 3204 N N . SER B 2 34 ? 167.420 170.862 149.262 1.00 84.85 34 SER B N 1
ATOM 3205 C CA . SER B 2 34 ? 167.819 170.549 147.881 1.00 84.85 34 SER B CA 1
ATOM 3206 C C . SER B 2 34 ? 168.939 171.444 147.349 1.00 84.85 34 SER B C 1
ATOM 3207 O O . SER B 2 34 ? 169.694 171.010 146.491 1.00 84.85 34 SER B O 1
ATOM 3215 N N . SER B 2 35 ? 169.102 172.653 147.892 1.00 85.68 35 SER B N 1
ATOM 3216 C CA . SER B 2 35 ? 170.203 173.567 147.564 1.00 85.68 35 SER B CA 1
ATOM 3217 C C . SER B 2 35 ? 171.340 173.548 148.595 1.00 85.68 35 SER B C 1
ATOM 3218 O O . SER B 2 35 ? 172.321 174.274 148.443 1.00 85.68 35 SER B O 1
ATOM 3226 N N . SER B 2 36 ? 171.250 172.703 149.627 1.00 88.40 36 SER B N 1
ATOM 3227 C CA . SER B 2 36 ? 172.239 172.609 150.703 1.00 88.40 36 SER B CA 1
ATOM 3228 C C . SER B 2 36 ? 173.202 171.445 150.495 1.00 88.40 36 SER B C 1
ATOM 3229 O O . SER B 2 36 ? 172.805 170.334 150.140 1.00 88.40 36 SER B O 1
ATOM 3237 N N . THR B 2 37 ? 174.488 171.691 150.747 1.00 92.19 37 THR B N 1
ATOM 3238 C CA . THR B 2 37 ? 175.449 170.602 150.953 1.00 92.19 37 THR B CA 1
ATOM 3239 C C . THR B 2 37 ? 175.083 169.878 152.244 1.00 92.19 37 THR B C 1
ATOM 3240 O O . THR B 2 37 ? 174.867 170.529 153.267 1.00 92.19 37 THR B O 1
ATOM 3251 N N . MET B 2 38 ? 175.064 168.548 152.190 1.00 94.76 38 MET B N 1
ATOM 3252 C CA . MET B 2 38 ? 174.845 167.699 153.354 1.00 94.76 38 MET B CA 1
ATOM 3253 C C . MET B 2 38 ? 176.125 166.960 153.719 1.00 94.76 38 MET B C 1
ATOM 3254 O O . MET B 2 38 ? 176.854 166.475 152.851 1.00 94.76 38 MET B O 1
ATOM 3268 N N . GLU B 2 39 ? 176.394 166.876 155.012 1.00 96.75 39 GLU B N 1
ATOM 3269 C CA . GLU B 2 39 ? 177.633 166.330 155.550 1.00 96.75 39 GLU B CA 1
ATOM 3270 C C . GLU B 2 39 ? 177.325 165.336 156.663 1.00 96.75 39 GLU B C 1
ATOM 3271 O O . GLU B 2 39 ? 176.377 165.506 157.426 1.00 96.75 39 GLU B O 1
ATOM 3283 N N . TRP B 2 40 ? 178.151 164.299 156.755 1.00 98.41 40 TRP B N 1
ATOM 3284 C CA . TRP B 2 40 ? 178.214 163.395 157.890 1.00 98.41 40 TRP B CA 1
ATOM 3285 C C . TRP B 2 40 ? 179.546 163.591 158.595 1.00 98.41 40 TRP B C 1
ATOM 3286 O O . TRP B 2 40 ? 180.612 163.539 157.977 1.00 98.41 40 TRP B O 1
ATOM 3307 N N . TYR B 2 41 ? 179.475 163.770 159.902 1.00 98.52 41 TYR B N 1
ATOM 3308 C CA . TYR B 2 41 ? 180.605 163.880 160.805 1.00 98.52 41 TYR B CA 1
ATOM 3309 C C . TYR B 2 41 ? 180.600 162.717 161.788 1.00 98.52 41 TYR B C 1
ATOM 3310 O O . TYR B 2 41 ? 179.541 162.227 162.166 1.00 98.52 41 TYR B O 1
ATOM 3328 N N . ARG B 2 42 ? 181.781 162.323 162.259 1.00 98.53 42 ARG B N 1
ATOM 3329 C CA . ARG B 2 42 ? 181.964 161.357 163.345 1.00 98.53 42 ARG B CA 1
ATOM 3330 C C . ARG B 2 42 ? 182.716 162.016 164.481 1.00 98.53 42 ARG B C 1
ATOM 3331 O O . ARG B 2 42 ? 183.673 162.744 164.255 1.00 98.53 42 ARG B O 1
ATOM 3352 N N . GLN B 2 43 ? 182.324 161.730 165.710 1.00 98.45 43 GLN B N 1
ATOM 3353 C CA . GLN B 2 43 ? 183.090 162.064 166.899 1.00 98.45 43 GLN B CA 1
ATOM 3354 C C . GLN B 2 43 ? 183.429 160.775 167.651 1.00 98.45 43 GLN B C 1
ATOM 3355 O O . GLN B 2 43 ? 182.555 160.212 168.318 1.00 98.45 43 GLN B O 1
ATOM 3369 N N . PRO B 2 44 ? 184.675 160.286 167.545 1.00 97.74 44 PRO B N 1
ATOM 3370 C CA . PRO B 2 44 ? 185.112 159.144 168.334 1.00 97.74 44 PRO B CA 1
ATOM 3371 C C . PRO B 2 44 ? 185.185 159.492 169.834 1.00 97.74 44 PRO B C 1
ATOM 3372 O O . PRO B 2 44 ? 185.367 160.666 170.185 1.00 97.74 44 PRO B O 1
ATOM 3383 N N . PRO B 2 45 ? 185.106 158.497 170.736 1.00 95.72 45 PRO B N 1
ATOM 3384 C CA . PRO B 2 45 ? 185.207 158.720 172.177 1.00 95.72 45 PRO B CA 1
ATOM 3385 C C . PRO B 2 45 ? 186.502 159.448 172.558 1.00 95.72 45 PRO B C 1
ATOM 3386 O O . PRO B 2 45 ? 187.593 159.052 172.148 1.00 95.72 45 PRO B O 1
ATOM 3397 N N . GLY B 2 46 ? 186.383 160.538 173.320 1.00 95.74 46 GLY B N 1
ATOM 3398 C CA . GLY B 2 46 ? 187.526 161.348 173.762 1.00 95.74 46 GLY B CA 1
ATOM 3399 C C . GLY B 2 46 ? 188.267 162.098 172.648 1.00 95.74 46 GLY B C 1
ATOM 3400 O O . GLY B 2 46 ? 189.308 162.696 172.909 1.00 95.74 46 GLY B O 1
ATOM 3404 N N . LYS B 2 47 ? 187.760 162.085 171.408 1.00 96.44 47 LYS B N 1
ATOM 3405 C CA . LYS B 2 47 ? 188.378 162.757 170.260 1.00 96.44 47 LYS B CA 1
ATOM 3406 C C . LYS B 2 47 ? 187.516 163.904 169.746 1.00 96.44 47 LYS B C 1
ATOM 3407 O O . LYS B 2 47 ? 186.347 164.071 170.097 1.00 96.44 47 LYS B O 1
ATOM 3426 N N . LYS B 2 48 ? 188.136 164.720 168.895 1.00 96.20 48 LYS B N 1
ATOM 3427 C CA . LYS B 2 48 ? 187.455 165.787 168.163 1.00 96.20 48 LYS B CA 1
ATOM 3428 C C . LYS B 2 48 ? 186.560 165.187 167.081 1.00 96.20 48 LYS B C 1
ATOM 3429 O O . LYS B 2 48 ? 186.803 164.087 166.592 1.00 96.20 48 LYS B O 1
ATOM 3448 N N . ARG B 2 49 ? 185.537 165.948 166.710 1.00 96.65 49 ARG B N 1
ATOM 3449 C CA . ARG B 2 49 ? 184.666 165.637 165.581 1.00 96.65 49 ARG B CA 1
ATOM 3450 C C . ARG B 2 49 ? 185.426 165.803 164.262 1.00 96.65 49 ARG B C 1
ATOM 3451 O O . ARG B 2 49 ? 186.162 166.774 164.101 1.00 96.65 49 ARG B O 1
ATOM 3472 N N . GLU B 2 50 ? 185.221 164.887 163.326 1.00 97.08 50 GLU B N 1
ATOM 3473 C CA . GLU B 2 50 ? 185.863 164.854 162.012 1.00 97.08 50 GLU B CA 1
ATOM 3474 C C . GLU B 2 50 ? 184.834 164.630 160.898 1.00 97.08 50 GLU B C 1
ATOM 3475 O O . GLU B 2 50 ? 183.809 163.976 161.109 1.00 97.08 50 GLU B O 1
ATOM 3487 N N . LEU B 2 51 ? 185.090 165.202 159.719 1.00 97.89 51 LEU B N 1
ATOM 3488 C CA . LEU B 2 51 ? 184.257 164.989 158.535 1.00 97.89 51 LEU B CA 1
ATOM 3489 C C . LEU B 2 51 ? 184.433 163.544 158.054 1.00 97.89 51 LEU B C 1
ATOM 3490 O O . LEU B 2 51 ? 185.559 163.072 157.930 1.00 97.89 51 LEU B O 1
ATOM 3506 N N . VAL B 2 52 ? 183.331 162.858 157.758 1.00 98.41 52 VAL B N 1
ATOM 3507 C CA . VAL B 2 52 ? 183.317 161.480 157.237 1.00 98.41 52 VAL B CA 1
ATOM 3508 C C . VAL B 2 52 ? 182.990 161.475 155.755 1.00 98.41 52 VAL B C 1
ATOM 3509 O O . VAL B 2 52 ? 183.702 160.863 154.959 1.00 98.41 52 VAL B O 1
ATOM 3522 N N . ALA B 2 53 ? 181.904 162.147 155.387 1.00 98.22 53 ALA B N 1
ATOM 3523 C CA . ALA B 2 53 ? 181.448 162.231 154.014 1.00 98.22 53 ALA B CA 1
ATOM 3524 C C . ALA B 2 53 ? 180.666 163.521 153.781 1.00 98.22 53 ALA B C 1
ATOM 3525 O O . ALA B 2 53 ? 180.024 164.050 154.686 1.00 98.22 53 ALA B O 1
ATOM 3532 N N . ARG B 2 54 ? 180.694 164.004 152.545 1.00 95.79 54 ARG B N 1
ATOM 3533 C CA . ARG B 2 54 ? 179.958 165.181 152.089 1.00 95.79 54 ARG B CA 1
ATOM 3534 C C . ARG B 2 54 ? 179.304 164.868 150.760 1.00 95.79 54 ARG B C 1
ATOM 3535 O O . ARG B 2 54 ? 179.920 164.225 149.915 1.00 95.79 54 ARG B O 1
ATOM 3556 N N . ILE B 2 55 ? 178.099 165.382 150.556 1.00 94.42 55 ILE B N 1
ATOM 3557 C CA . ILE B 2 55 ? 177.395 165.332 149.281 1.00 94.42 55 ILE B CA 1
ATOM 3558 C C . ILE B 2 55 ? 176.870 166.725 148.923 1.00 94.42 55 ILE B C 1
ATOM 3559 O O . ILE B 2 55 ? 176.170 167.378 149.703 1.00 94.42 55 ILE B O 1
ATOM 3575 N N . ALA B 2 56 ? 177.267 167.213 147.751 1.00 91.03 56 ALA B N 1
ATOM 3576 C CA . ALA B 2 56 ? 176.808 168.495 147.231 1.00 91.03 56 ALA B CA 1
ATOM 3577 C C . ALA B 2 56 ? 175.305 168.449 146.868 1.00 91.03 56 ALA B C 1
ATOM 3578 O O . ALA B 2 56 ? 174.735 167.365 146.724 1.00 91.03 56 ALA B O 1
ATOM 3585 N N . PRO B 2 57 ? 174.641 169.609 146.719 1.00 87.45 57 PRO B N 1
ATOM 3586 C CA . PRO B 2 57 ? 173.407 169.716 145.943 1.00 87.45 57 PRO B CA 1
ATOM 3587 C C . PRO B 2 57 ? 173.610 169.138 144.541 1.00 87.45 57 PRO B C 1
ATOM 3588 O O . PRO B 2 57 ? 174.698 169.266 143.978 1.00 87.45 57 PRO B O 1
ATOM 3599 N N . GLY B 2 58 ? 172.583 168.502 143.992 1.00 76.40 58 GLY B N 1
ATOM 3600 C CA . GLY B 2 58 ? 172.621 167.974 142.630 1.00 76.40 58 GLY B CA 1
ATOM 3601 C C . GLY B 2 58 ? 171.957 168.935 141.657 1.00 76.40 58 GLY B C 1
ATOM 3602 O O . GLY B 2 58 ? 171.067 169.690 142.037 1.00 76.40 58 GLY B O 1
ATOM 3606 N N . ASP B 2 59 ? 172.347 168.857 140.392 1.00 66.93 59 ASP B N 1
ATOM 3607 C CA . ASP B 2 59 ? 171.650 169.497 139.266 1.00 66.93 59 ASP B CA 1
ATOM 3608 C C . ASP B 2 59 ? 170.546 168.606 138.659 1.00 66.93 59 ASP B C 1
ATOM 3609 O O . ASP B 2 59 ? 170.002 168.902 137.598 1.00 66.93 59 ASP B O 1
ATOM 3618 N N . GLY B 2 60 ? 170.213 167.501 139.331 1.00 60.85 60 GLY B N 1
ATOM 3619 C CA . GLY B 2 60 ? 169.275 166.483 138.858 1.00 60.85 60 GLY B CA 1
ATOM 3620 C C . GLY B 2 60 ? 169.941 165.263 138.218 1.00 60.85 60 GLY B C 1
ATOM 3621 O O . GLY B 2 60 ? 169.265 164.250 138.060 1.00 60.85 60 GLY B O 1
ATOM 3625 N N . THR B 2 61 ? 171.244 165.304 137.905 1.00 56.69 61 THR B N 1
ATOM 3626 C CA . THR B 2 61 ? 171.929 164.174 137.240 1.00 56.69 61 THR B CA 1
ATOM 3627 C C . THR B 2 61 ? 173.128 163.619 137.991 1.00 56.69 61 THR B C 1
ATOM 3628 O O . THR B 2 61 ? 173.424 162.433 137.853 1.00 56.69 61 THR B O 1
ATOM 3639 N N . ASN B 2 62 ? 173.804 164.419 138.820 1.00 63.02 62 ASN B N 1
ATOM 3640 C CA . ASN B 2 62 ? 174.924 163.930 139.619 1.00 63.02 62 ASN B CA 1
ATOM 3641 C C . ASN B 2 62 ? 175.086 164.697 140.931 1.00 63.02 62 ASN B C 1
ATOM 3642 O O . ASN B 2 62 ? 174.799 165.889 141.020 1.00 63.02 62 ASN B O 1
ATOM 3653 N N . TYR B 2 63 ? 175.610 164.007 141.943 1.00 72.92 63 TYR B N 1
ATOM 3654 C CA . TYR B 2 63 ? 176.059 164.630 143.182 1.00 72.92 63 TYR B CA 1
ATOM 3655 C C . TYR B 2 63 ? 177.571 164.466 143.314 1.00 72.92 63 TYR B C 1
ATOM 3656 O O . TYR B 2 63 ? 178.095 163.356 143.223 1.00 72.92 63 TYR B O 1
ATOM 3674 N N . GLY B 2 64 ? 178.281 165.560 143.588 1.00 84.48 64 GLY B N 1
ATOM 3675 C CA . GLY B 2 64 ? 179.671 165.475 144.022 1.00 84.48 64 GLY B CA 1
ATOM 3676 C C . GLY B 2 64 ? 179.732 164.904 145.438 1.00 84.48 64 GLY B C 1
ATOM 3677 O O . GLY B 2 64 ? 179.269 165.559 146.373 1.00 84.48 64 GLY B O 1
ATOM 3681 N N . ALA B 2 65 ? 180.291 163.703 145.593 1.00 93.34 65 ALA B N 1
ATOM 3682 C CA . ALA B 2 65 ? 180.538 163.089 146.894 1.00 93.34 65 ALA B CA 1
ATOM 3683 C C . ALA B 2 65 ? 182.032 163.110 147.237 1.00 93.34 65 ALA B C 1
ATOM 3684 O O . ALA B 2 65 ? 182.877 162.786 146.404 1.00 93.34 65 ALA B O 1
ATOM 3691 N N . LEU B 2 66 ? 182.347 163.461 148.482 1.00 95.47 66 LEU B N 1
ATOM 3692 C CA . LEU B 2 66 ? 183.695 163.394 149.043 1.00 95.47 66 LEU B CA 1
ATOM 3693 C C . LEU B 2 66 ? 183.674 162.545 150.307 1.00 95.47 66 LEU B C 1
ATOM 3694 O O . LEU B 2 66 ? 182.703 162.569 151.061 1.00 95.47 66 LEU B O 1
ATOM 3710 N N . TYR B 2 67 ? 184.764 161.822 150.542 1.00 98.10 67 TYR B N 1
ATOM 3711 C CA . TYR B 2 67 ? 184.925 160.910 151.668 1.00 98.10 67 TYR B CA 1
ATOM 3712 C C . TYR B 2 67 ? 186.256 161.177 152.349 1.00 98.10 67 TYR B C 1
ATOM 3713 O O . TYR B 2 67 ? 187.252 161.437 151.672 1.00 98.10 67 TYR B O 1
ATOM 3731 N N . ALA B 2 68 ? 186.283 161.062 153.673 1.00 97.94 68 ALA B N 1
ATOM 3732 C CA . ALA B 2 68 ? 187.537 161.011 154.402 1.00 97.94 68 ALA B CA 1
ATOM 3733 C C . ALA B 2 68 ? 188.332 159.759 154.013 1.00 97.94 68 ALA B C 1
ATOM 3734 O O . ALA B 2 68 ? 187.764 158.685 153.781 1.00 97.94 68 ALA B O 1
ATOM 3741 N N . ASP B 2 69 ? 189.658 159.878 153.994 1.00 97.29 69 ASP B N 1
ATOM 3742 C CA . ASP B 2 69 ? 190.546 158.784 153.590 1.00 97.29 69 ASP B CA 1
ATOM 3743 C C . ASP B 2 69 ? 190.350 157.524 154.441 1.00 97.29 69 ASP B C 1
ATOM 3744 O O . ASP B 2 69 ? 190.407 156.407 153.928 1.00 97.29 69 ASP B O 1
ATOM 3753 N N . SER B 2 70 ? 190.021 157.690 155.725 1.00 96.12 70 SER B N 1
ATOM 3754 C CA . SER B 2 70 ? 189.777 156.587 156.660 1.00 96.12 70 SER B CA 1
ATOM 3755 C C . SER B 2 70 ? 188.583 155.699 156.278 1.00 96.12 70 SER B C 1
ATOM 3756 O O . SER B 2 70 ? 188.533 154.535 156.687 1.00 96.12 70 SER B O 1
ATOM 3764 N N . VAL B 2 71 ? 187.633 156.203 155.483 1.00 98.01 71 VAL B N 1
ATOM 3765 C CA . VAL B 2 71 ? 186.391 155.502 155.101 1.00 98.01 71 VAL B CA 1
ATOM 3766 C C . VAL B 2 71 ? 186.244 155.291 153.593 1.00 98.01 71 VAL B C 1
ATOM 3767 O O . VAL B 2 71 ? 185.273 154.675 153.138 1.00 98.01 71 VAL B O 1
ATOM 3780 N N . LYS B 2 72 ? 187.201 155.784 152.801 1.00 95.82 72 LYS B N 1
ATOM 3781 C CA . LYS B 2 72 ? 187.180 155.710 151.340 1.00 95.82 72 LYS B CA 1
ATOM 3782 C C . LYS B 2 72 ? 187.074 154.259 150.864 1.00 95.82 72 LYS B C 1
ATOM 3783 O O . LYS B 2 72 ? 187.781 153.377 151.345 1.00 95.82 72 LYS B O 1
ATOM 3802 N N . GLY B 2 73 ? 186.152 154.010 149.934 1.00 96.44 73 GLY B N 1
ATOM 3803 C CA . GLY B 2 73 ? 185.866 152.671 149.403 1.00 96.44 73 GLY B CA 1
ATOM 3804 C C . GLY B 2 73 ? 185.048 151.764 150.331 1.00 96.44 73 GLY B C 1
ATOM 3805 O O . GLY B 2 73 ? 184.686 150.666 149.923 1.00 96.44 73 GLY B O 1
ATOM 3809 N N . ARG B 2 74 ? 184.729 152.205 151.554 1.00 98.27 74 ARG B N 1
ATOM 3810 C CA . ARG B 2 74 ? 183.908 151.447 152.512 1.00 98.27 74 ARG B CA 1
ATOM 3811 C C . ARG B 2 74 ? 182.535 152.066 152.709 1.00 98.27 74 ARG B C 1
ATOM 3812 O O . ARG B 2 74 ? 181.549 151.346 152.875 1.00 98.27 74 ARG B O 1
ATOM 3833 N N . PHE B 2 75 ? 182.475 153.395 152.744 1.00 98.57 75 PHE B N 1
ATOM 3834 C CA . PHE B 2 75 ? 181.242 154.126 153.004 1.00 98.57 75 PHE B CA 1
ATOM 3835 C C . PHE B 2 75 ? 180.691 154.741 151.721 1.00 98.57 75 PHE B C 1
ATOM 3836 O O . PHE B 2 75 ? 181.428 155.037 150.779 1.00 98.57 75 P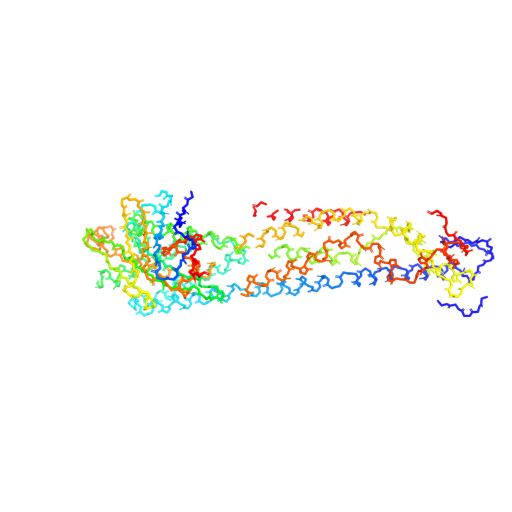HE B O 1
ATOM 3853 N N . THR B 2 76 ? 179.380 154.945 151.688 1.00 98.21 76 THR B N 1
ATOM 3854 C CA . THR B 2 76 ? 178.680 155.579 150.574 1.00 98.21 76 THR B CA 1
ATOM 3855 C C . THR B 2 76 ? 177.637 156.538 151.121 1.00 98.21 76 THR B C 1
ATOM 3856 O O . THR B 2 76 ? 176.735 156.130 151.848 1.00 98.21 76 THR B O 1
ATOM 3867 N N . ILE B 2 77 ? 177.771 157.818 150.780 1.00 97.70 77 ILE B N 1
ATOM 3868 C CA . ILE B 2 77 ? 176.770 158.835 151.091 1.00 97.70 77 ILE B CA 1
ATOM 3869 C C . ILE B 2 77 ? 175.788 158.937 149.928 1.00 97.70 77 ILE B C 1
ATOM 3870 O O . ILE B 2 77 ? 176.180 158.910 148.762 1.00 97.70 77 ILE B O 1
ATOM 3886 N N . SER B 2 78 ? 174.506 159.055 150.245 1.00 95.38 78 SER B N 1
ATOM 3887 C CA . SER B 2 78 ? 173.442 159.253 149.263 1.00 95.38 78 SER B CA 1
ATOM 3888 C C . SER B 2 78 ? 172.405 160.221 149.815 1.00 95.38 78 SER B C 1
ATOM 3889 O O . SER B 2 78 ? 172.298 160.397 151.027 1.00 95.38 78 SER B O 1
ATOM 3897 N N . ARG B 2 79 ? 171.654 160.880 148.935 1.00 92.52 79 ARG B N 1
ATOM 3898 C CA . ARG B 2 79 ? 170.579 161.792 149.331 1.00 92.52 79 ARG B CA 1
ATOM 3899 C C . ARG B 2 79 ? 169.340 161.573 148.480 1.00 92.52 79 ARG B C 1
ATOM 3900 O O . ARG B 2 79 ? 169.450 161.315 147.283 1.00 92.52 79 ARG B O 1
ATOM 3921 N N . ASP B 2 80 ? 168.178 161.702 149.107 1.00 91.95 80 ASP B N 1
ATOM 3922 C CA . ASP B 2 80 ? 166.865 161.660 148.470 1.00 91.95 80 ASP B CA 1
ATOM 3923 C C . ASP B 2 80 ? 166.184 163.007 148.718 1.00 91.95 80 ASP B C 1
ATOM 3924 O O . ASP B 2 80 ? 165.707 163.316 149.812 1.00 91.95 80 ASP B O 1
ATOM 3933 N N . ASP B 2 81 ? 166.159 163.833 147.681 1.00 89.03 81 ASP B N 1
ATOM 3934 C CA . ASP B 2 81 ? 165.600 165.175 147.749 1.00 89.03 81 ASP B CA 1
ATOM 3935 C C . ASP B 2 81 ? 164.073 165.179 147.867 1.00 89.03 81 ASP B C 1
ATOM 3936 O O . ASP B 2 81 ? 163.515 166.130 148.415 1.00 89.03 81 ASP B O 1
ATOM 3945 N N . ALA B 2 82 ? 163.374 164.142 147.405 1.00 88.66 82 ALA B N 1
ATOM 3946 C CA . ALA B 2 82 ? 161.925 164.053 147.562 1.00 88.66 82 ALA B CA 1
ATOM 3947 C C . ALA B 2 82 ? 161.563 163.743 149.023 1.00 88.66 82 ALA B C 1
ATOM 3948 O O . ALA B 2 82 ? 160.665 164.362 149.608 1.00 88.66 82 ALA B O 1
ATOM 3955 N N . LYS B 2 83 ? 162.314 162.832 149.649 1.00 90.96 83 LYS B N 1
ATOM 3956 C CA . LYS B 2 83 ? 162.133 162.468 151.060 1.00 90.96 83 LYS B CA 1
ATOM 3957 C C . LYS B 2 83 ? 162.798 163.446 152.022 1.00 90.96 83 LYS B C 1
ATOM 3958 O O . LYS B 2 83 ? 162.354 163.537 153.162 1.00 90.96 83 LYS B O 1
ATOM 3977 N N . LYS B 2 84 ? 163.752 164.246 151.537 1.00 90.61 84 LYS B N 1
ATOM 3978 C CA . LYS B 2 84 ? 164.602 165.155 152.322 1.00 90.61 84 LYS B CA 1
ATOM 3979 C C . LYS B 2 84 ? 165.452 164.378 153.317 1.00 90.61 84 LYS B C 1
ATOM 3980 O O . LYS B 2 84 ? 165.451 164.655 154.515 1.00 90.61 84 LYS B O 1
ATOM 3999 N N . THR B 2 85 ? 166.138 163.364 152.809 1.00 94.06 85 THR B N 1
ATOM 4000 C CA . THR B 2 85 ? 166.992 162.499 153.616 1.00 94.06 85 THR B CA 1
ATOM 4001 C C . THR B 2 85 ? 168.398 162.435 153.051 1.00 94.06 85 THR B C 1
ATOM 4002 O O . THR B 2 85 ? 168.599 162.512 151.838 1.00 94.06 85 THR B O 1
ATOM 4013 N N . VAL B 2 86 ? 169.379 162.299 153.939 1.00 95.58 86 VAL B N 1
ATOM 4014 C CA . VAL B 2 86 ? 170.760 161.971 153.593 1.00 95.58 86 VAL B CA 1
ATOM 4015 C C . VAL B 2 86 ? 171.163 160.723 154.364 1.00 95.58 86 VAL B C 1
ATOM 4016 O O . VAL B 2 86 ? 171.085 160.680 155.591 1.00 95.58 86 VAL B O 1
ATOM 4029 N N . ASP B 2 87 ? 171.584 159.701 153.636 1.00 98.05 87 ASP B N 1
ATOM 4030 C CA . ASP B 2 87 ? 171.924 158.397 154.184 1.00 98.05 87 ASP B CA 1
ATOM 4031 C C . ASP B 2 87 ? 173.421 158.137 154.043 1.00 98.05 87 ASP B C 1
ATOM 4032 O O . ASP B 2 87 ? 174.045 158.520 153.050 1.00 98.05 87 ASP B O 1
ATOM 4041 N N . LEU B 2 88 ? 173.984 157.443 155.026 1.00 98.63 88 LEU B N 1
ATOM 4042 C CA . LEU B 2 88 ? 175.351 156.944 155.012 1.00 98.63 88 LEU B CA 1
ATOM 4043 C C . LEU B 2 88 ? 175.317 155.422 155.136 1.00 98.63 88 LEU B C 1
ATOM 4044 O O . LEU B 2 88 ? 175.084 154.877 156.214 1.00 98.63 88 LEU B O 1
ATOM 4060 N N . GLN B 2 89 ? 175.559 154.732 154.025 1.00 98.65 89 GLN B N 1
ATOM 4061 C CA . GLN B 2 89 ? 175.803 153.296 154.032 1.00 98.65 89 GLN B CA 1
ATOM 4062 C C . GLN B 2 89 ? 177.248 153.055 154.462 1.00 98.65 89 GLN B C 1
ATOM 4063 O O . GLN B 2 89 ? 178.179 153.557 153.835 1.00 98.65 89 GLN B O 1
ATOM 4077 N N . MET B 2 90 ? 177.438 152.277 155.516 1.00 98.70 90 MET B N 1
ATOM 4078 C CA . MET B 2 90 ? 178.739 151.977 156.100 1.00 98.70 90 MET B CA 1
ATOM 4079 C C . MET B 2 90 ? 178.984 150.479 155.984 1.00 98.70 90 MET B C 1
ATOM 4080 O O . MET B 2 90 ? 178.235 149.695 156.558 1.00 98.70 90 MET B O 1
ATOM 4094 N N . ASN B 2 91 ? 180.012 150.077 155.239 1.00 98.49 91 ASN B N 1
ATOM 4095 C CA . ASN B 2 91 ? 180.375 148.671 155.073 1.00 98.49 91 ASN B CA 1
ATOM 4096 C C . ASN B 2 91 ? 181.766 148.388 155.630 1.00 98.49 91 ASN B C 1
ATOM 4097 O O . ASN B 2 91 ? 182.581 149.303 155.778 1.00 98.49 91 ASN B O 1
ATOM 4108 N N . SER B 2 92 ? 182.044 147.110 155.899 1.00 98.25 92 SER B N 1
ATOM 4109 C CA . SER B 2 92 ? 183.346 146.646 156.392 1.00 98.25 92 SER B CA 1
ATOM 4110 C C . SER B 2 92 ? 183.816 147.493 157.579 1.00 98.25 92 SER B C 1
ATOM 4111 O O . SER B 2 92 ? 184.905 148.081 157.554 1.00 98.25 92 SER B O 1
ATOM 4119 N N . LEU B 2 93 ? 182.923 147.643 158.561 1.00 98.58 93 LEU B N 1
ATOM 4120 C CA . LEU B 2 93 ? 183.130 148.482 159.735 1.00 98.58 93 LEU B CA 1
ATOM 4121 C C . LEU B 2 93 ? 184.319 147.998 160.557 1.00 98.58 93 LEU B C 1
ATOM 4122 O O . LEU B 2 93 ? 184.554 146.800 160.701 1.00 98.58 93 LEU B O 1
ATOM 4138 N N . LYS B 2 94 ? 185.062 148.945 161.116 1.00 98.35 94 LYS B N 1
ATOM 4139 C CA . LYS B 2 94 ? 186.222 148.674 161.964 1.00 98.35 94 LYS B CA 1
ATOM 4140 C C . LYS B 2 94 ? 185.996 149.243 163.364 1.00 98.35 94 LYS B C 1
ATOM 4141 O O . LYS B 2 94 ? 185.210 150.181 163.494 1.00 98.35 94 LYS B O 1
ATOM 4160 N N . PRO B 2 95 ? 186.688 148.747 164.403 1.00 98.13 95 PRO B N 1
ATOM 4161 C CA . PRO B 2 95 ? 186.609 149.329 165.743 1.00 98.13 95 PRO B CA 1
ATOM 4162 C C . PRO B 2 95 ? 186.844 150.847 165.762 1.00 98.13 95 PRO B C 1
ATOM 4163 O O . PRO B 2 95 ? 186.163 151.566 166.492 1.00 98.13 95 PRO B O 1
ATOM 4174 N N . GLU B 2 96 ? 187.729 151.357 164.895 1.00 97.25 96 GLU B N 1
ATOM 4175 C CA . GLU B 2 96 ? 188.019 152.790 164.748 1.00 97.25 96 GLU B CA 1
ATOM 4176 C C . GLU B 2 96 ? 186.845 153.600 164.181 1.00 97.25 96 GLU B C 1
ATOM 4177 O O . GLU B 2 96 ? 186.859 154.829 164.250 1.00 97.25 96 GLU B O 1
ATOM 4189 N N . ASP B 2 97 ? 185.828 152.933 163.626 1.00 98.43 97 ASP B N 1
ATOM 4190 C CA . ASP B 2 97 ? 184.594 153.569 163.185 1.00 98.43 97 ASP B CA 1
ATOM 4191 C C . ASP B 2 97 ? 183.602 153.831 164.321 1.00 98.43 97 ASP B C 1
ATOM 4192 O O . ASP B 2 97 ? 182.608 154.518 164.116 1.00 98.43 97 ASP B O 1
ATOM 4201 N N . THR B 2 98 ? 183.892 153.370 165.536 1.00 98.57 98 THR B N 1
ATOM 4202 C CA . THR B 2 98 ? 183.091 153.696 166.719 1.00 98.57 98 THR B CA 1
ATOM 4203 C C . THR B 2 98 ? 183.068 155.202 166.982 1.00 98.57 98 THR B C 1
ATOM 4204 O O . THR B 2 98 ? 184.106 155.868 167.051 1.00 98.57 98 THR B O 1
ATOM 4215 N N . GLY B 2 99 ? 181.874 155.747 167.199 1.00 98.47 99 GLY B N 1
ATOM 4216 C CA . GLY B 2 99 ? 181.687 157.150 167.537 1.00 98.47 99 GLY B CA 1
ATOM 4217 C C . GLY B 2 99 ? 180.235 157.595 167.443 1.00 98.47 99 GLY B C 1
ATOM 4218 O O . GLY B 2 99 ? 179.355 156.843 167.026 1.00 98.47 99 GLY B O 1
ATOM 4222 N N . VAL B 2 100 ? 179.990 158.845 167.823 1.00 98.73 100 VAL B N 1
ATOM 4223 C CA . VAL B 2 100 ? 178.704 159.500 167.565 1.00 98.73 100 VAL B CA 1
ATOM 4224 C C . VAL B 2 100 ? 178.756 160.128 166.180 1.00 98.73 100 VAL B C 1
ATOM 4225 O O . VAL B 2 100 ? 179.676 160.892 165.875 1.00 98.73 100 VAL B O 1
ATOM 4238 N N . TYR B 2 101 ? 177.788 159.794 165.340 1.00 98.71 101 TYR B N 1
ATOM 4239 C CA . TYR B 2 101 ? 177.671 160.283 163.977 1.00 98.71 101 TYR B CA 1
ATOM 4240 C C . TYR B 2 101 ? 176.619 161.371 163.901 1.00 98.71 101 TYR B C 1
ATOM 4241 O O . TYR B 2 101 ? 175.487 161.145 164.306 1.00 98.71 101 TYR B O 1
ATOM 4259 N N . PHE B 2 102 ? 176.990 162.521 163.355 1.00 98.21 102 PHE B N 1
ATOM 4260 C CA . PHE B 2 102 ? 176.125 163.685 163.209 1.00 98.21 102 PHE B CA 1
ATOM 4261 C C . PHE B 2 102 ? 175.933 163.971 161.730 1.00 98.21 102 PHE B C 1
ATOM 4262 O O . PHE B 2 102 ? 176.919 164.050 160.994 1.00 98.21 102 PHE B O 1
ATOM 4279 N N . CYS B 2 103 ? 174.699 164.183 161.298 1.00 96.52 103 CYS B N 1
ATOM 4280 C CA . CYS B 2 103 ? 174.462 164.849 160.032 1.00 96.52 103 CYS B CA 1
ATOM 4281 C C . CYS B 2 103 ? 174.435 166.360 160.248 1.00 96.52 103 CYS B C 1
ATOM 4282 O O . CYS B 2 103 ? 174.014 166.877 161.287 1.00 96.52 103 CYS B O 1
ATOM 4289 N N . ALA B 2 104 ? 174.903 167.084 159.245 1.00 94.47 104 ALA B N 1
ATOM 4290 C CA . ALA B 2 104 ? 174.967 168.527 159.280 1.00 94.47 104 ALA B CA 1
ATOM 4291 C C . ALA B 2 104 ? 174.680 169.128 157.909 1.00 94.47 104 ALA B C 1
ATOM 4292 O O . ALA B 2 104 ? 174.805 168.495 156.858 1.00 94.47 104 ALA B O 1
ATOM 4299 N N . SER B 2 105 ? 174.319 170.396 157.965 1.00 86.37 105 SER B N 1
ATOM 4300 C CA . SER B 2 105 ? 174.332 171.344 156.866 1.00 86.37 105 SER B CA 1
ATOM 4301 C C . SER B 2 105 ? 175.116 172.573 157.321 1.00 86.37 105 SER B C 1
ATOM 4302 O O . SER B 2 105 ? 175.364 172.748 158.515 1.00 86.37 105 SER B O 1
ATOM 4310 N N . GLY B 2 106 ? 175.428 173.486 156.400 1.00 80.22 106 GLY B N 1
ATOM 4311 C CA . GLY B 2 106 ? 176.098 174.745 156.750 1.00 80.22 106 GLY B CA 1
ATOM 4312 C C . GLY B 2 106 ? 175.359 175.615 157.786 1.00 80.22 106 GLY B C 1
ATOM 4313 O O . GLY B 2 106 ? 175.955 176.554 158.303 1.00 80.22 106 GLY B O 1
ATOM 4317 N N . VAL B 2 107 ? 174.089 175.320 158.102 1.00 82.41 107 VAL B N 1
ATOM 4318 C CA . VAL B 2 107 ? 173.254 176.102 159.035 1.00 82.41 107 VAL B CA 1
ATOM 4319 C C . VAL B 2 107 ? 172.727 175.312 160.234 1.00 82.41 107 VAL B C 1
ATOM 4320 O O . VAL B 2 107 ? 172.276 175.916 161.203 1.00 82.41 107 VAL B O 1
ATOM 4333 N N . ALA B 2 108 ? 172.744 173.981 160.182 1.00 87.30 108 ALA B N 1
ATOM 4334 C CA . ALA B 2 108 ? 172.087 173.139 161.177 1.00 87.30 108 ALA B CA 1
ATOM 4335 C C . ALA B 2 108 ? 172.841 171.831 161.392 1.00 87.30 108 ALA B C 1
ATOM 4336 O O . ALA B 2 108 ? 173.408 171.271 160.456 1.00 87.30 108 ALA B O 1
ATOM 4343 N N . TRP B 2 109 ? 172.774 171.331 162.618 1.00 92.44 109 TRP B N 1
ATOM 4344 C CA . TRP B 2 109 ? 173.341 170.057 163.043 1.00 92.44 109 TRP B CA 1
ATOM 4345 C C . TRP B 2 109 ? 172.237 169.186 163.622 1.00 92.44 109 TRP B C 1
ATOM 4346 O O . TRP B 2 109 ? 171.332 169.699 164.285 1.00 92.44 109 TRP B O 1
ATOM 4367 N N . GLY B 2 110 ? 172.314 167.882 163.384 1.00 93.57 110 GLY B N 1
ATOM 4368 C CA . GLY B 2 110 ? 171.523 166.928 164.141 1.00 93.57 110 GLY B CA 1
ATOM 4369 C C . GLY B 2 110 ? 172.129 166.644 165.515 1.00 93.57 110 GLY B C 1
ATOM 4370 O O . GLY B 2 110 ? 173.210 167.133 165.867 1.00 93.57 110 GLY B O 1
ATOM 4374 N N . GLN B 2 111 ? 171.391 165.889 166.325 1.00 94.55 111 GLN B N 1
ATOM 4375 C CA . GLN B 2 111 ? 171.796 165.530 167.693 1.00 94.55 111 GLN B CA 1
ATOM 4376 C C . GLN B 2 111 ? 172.770 164.347 167.715 1.00 94.55 111 GLN B C 1
ATOM 4377 O O . GLN B 2 111 ? 173.468 164.126 168.706 1.00 94.55 111 GLN B O 1
ATOM 4391 N N . GLY B 2 112 ? 172.850 163.632 166.599 1.00 97.01 112 GLY B N 1
ATOM 4392 C CA . GLY B 2 112 ? 173.742 162.517 166.385 1.00 97.01 112 GLY B CA 1
ATOM 4393 C C . GLY B 2 112 ? 173.165 161.171 166.812 1.00 97.01 112 GLY B C 1
ATOM 4394 O O . GLY B 2 112 ? 172.196 161.067 167.560 1.00 97.01 112 GLY B O 1
ATOM 4398 N N . THR B 2 113 ? 173.789 160.108 166.317 1.00 98.46 113 THR B N 1
ATOM 4399 C CA . THR B 2 113 ? 173.444 158.720 166.624 1.00 98.46 113 THR B CA 1
ATOM 4400 C C . THR B 2 113 ? 174.703 157.925 166.947 1.00 98.46 113 THR B C 1
ATOM 4401 O O . THR B 2 113 ? 175.755 158.131 166.341 1.00 98.46 113 THR B O 1
ATOM 4412 N N . LEU B 2 114 ? 174.629 157.046 167.945 1.00 98.58 114 LEU B N 1
ATOM 4413 C CA . LEU B 2 114 ? 175.780 156.263 168.383 1.00 98.58 114 LEU B CA 1
ATOM 4414 C C . LEU B 2 114 ? 175.981 155.054 167.468 1.00 98.58 114 LEU B C 1
ATOM 4415 O O . LEU B 2 114 ? 175.063 154.265 167.264 1.00 98.58 114 LEU B O 1
ATOM 4431 N N . VAL B 2 115 ? 177.204 154.874 166.979 1.00 98.74 115 VAL B N 1
ATOM 4432 C CA . VAL B 2 115 ? 177.660 153.642 166.334 1.00 98.74 115 VAL B CA 1
ATOM 4433 C C . VAL B 2 115 ? 178.756 153.036 167.192 1.00 98.74 115 VAL B C 1
ATOM 4434 O O . VAL B 2 115 ? 179.733 153.704 167.537 1.00 98.74 115 VAL B O 1
ATOM 4447 N N . THR B 2 116 ? 178.603 151.763 167.537 1.00 98.62 116 THR B N 1
ATOM 4448 C CA . THR B 2 116 ? 179.598 151.001 168.291 1.00 98.62 116 THR B CA 1
ATOM 4449 C C . THR B 2 116 ? 179.994 149.776 167.490 1.00 98.62 116 THR B C 1
ATOM 4450 O O . THR B 2 116 ? 179.144 148.960 167.142 1.00 98.62 116 THR B O 1
ATOM 4461 N N . VAL B 2 117 ? 181.288 149.660 167.190 1.00 98.41 117 VAL B N 1
ATOM 4462 C CA . VAL B 2 117 ? 181.860 148.511 166.491 1.00 98.41 117 VAL B CA 1
ATOM 4463 C C . VAL B 2 117 ? 182.721 147.734 167.476 1.00 98.41 117 VAL B C 1
ATOM 4464 O O . VAL B 2 117 ? 183.848 148.132 167.773 1.00 98.41 117 VAL B O 1
ATOM 4477 N N . SER B 2 118 ? 182.186 146.644 168.017 1.00 96.13 118 SER B N 1
ATOM 4478 C CA . SER B 2 118 ? 182.885 145.821 169.008 1.00 96.13 118 SER B CA 1
ATOM 4479 C C . SER B 2 118 ? 182.438 144.366 168.949 1.00 96.13 118 SER B C 1
ATOM 4480 O O . SER B 2 118 ? 181.330 144.077 168.493 1.00 96.13 118 SER B O 1
ATOM 4488 N N . SER B 2 119 ? 183.318 143.472 169.409 1.00 86.20 119 SER B N 1
ATOM 4489 C CA . SER B 2 119 ? 183.028 142.047 169.576 1.00 86.20 119 SER B CA 1
ATOM 4490 C C . SER B 2 119 ? 182.342 141.723 170.884 1.00 86.20 119 SER B C 1
ATOM 4491 O O . SER B 2 119 ? 182.876 142.190 171.915 1.00 86.20 119 SER B O 1
#

Sequence (470 aa):
CHQVRGSDLQVCLPKGPTCCSRKMEEKYQLTARLNMEQLLQSASMELKFLIIQNAAVFQEAFEIVVRHAKNYTNAMFKNNYPSLTPQAFEFVGEFFTDVSLYILGSDINVDDMVNELFDSLFPVIYTQLMNPGLDINECLRGARRDLKVFGNFPKLIMTQVSKSLQVTRLQALNLGIEVINTTDHLKFSKDCGRMLTRMWYCSYCQGLMMVKPCGGYCNVVMQGCMAGVVEIDKYWREILSLEELVGMDMENVLLGLFSTIHDIQYVQKNAGKLTTTIGKLCTLSSRRRELIQKLKSFISFYSALPGYICSHSPVAENDTLCWNGQELVERYSQEPVVSQIIDKLHINLLTSDVQLVESGGGLVQPGGSLRLSCVASGSFRSVFSSSTMEWYRQPPGKKRELVARIAPGDGTNYGALYADSVKGRFTISRDDAKKTVDLQMNSLKPEDTGVYFCASGVAWGQGTLVTVSS

B-factor: mean 97.33, std 18.22, range [56.69, 195.79]

Solvent-accessible surface area: 24854 Å² total; per-residue (Å²): 118,98,139,64,111,116,62,118,27,128,4,10,79,58,114,34,121,40,32,8,44,56,138,77,0,85,46,28,42,94,49,2,176,96,49,6,76,109,19,4,58,64,16,0,87,115,0,25,92,16,5,75,110,15,11,67,63,20,126,119,35,61,74,92,30,6,134,95,0,63,90,84,2,12,48,53,2,129,117,66,15,84,50,0,45,88,74,0,123,107,8,3,9,109,4,4,68,37,0,17,77,19,12,115,50,46,144,43,86,10,61,77,4,0,25,79,6,2,12,26,0,0,5,10,0,24,48,78,45,22,46,97,123,130,111,74,61,129,37,3,54,30,1,14,116,121,69,134,7,5,19,97,42,9,116,39,0,6,86,22,0,34,70,19,0,118,111,22,118,105,121,20,14,76,29,8,33,76,1,0,60,38,1,3,121,14,91,54,73,154,70,4,23,64,48,6,0,41,1,24,39,4,5,53,3,69,31,50,115,140,21,67,10,0,8,20,22,0,73,82,0,0,95,46,12,0,59,31,6,49,103,0,23,119,63,10,85,87,19,90,14,32,60,85,68,38,81,126,123,5,75,68,35,0,48,20,2,5,55,6,5,58,64,4,83,113,1,64,86,66,23,60,136,11,36,92,47,2,47,94,108,57,138,64,75,67,105,50,46,89,8,8,97,101,4,81,84,56,40,42,18,0,54,57,4,2,40,50,0,9,76,106,10,106,24,7,130,106,37,65,103,0,4,28,1,58,84,72,26,133,74,41,103,175,151,102,46,13,41,101,4,33,100,73,14,138,12,42,100,19,169,101,150,75,86,5,72,20,54,38,30,31,127,25,96,64,56,23,58,32,142,0,28,0,63,3,42,24,121,19,105,89,40,0,39,80,20,23,0,27,0,43,12,66,14,100,96,142,187,88,71,71,1,0,92,4,29,49,28,126,77,121,123,84,50,41,122,66,31,130,65,0,147,83,34,7,71,8,51,19,44,38,82,140,29,18,0,16,0,61,0,53,62,2,98,73,121,2,27,1,49,0,21,0,1,5,49,28,20,93,5,162,22,20,108,0,38,5,46,135

GO terms:
  GO:0060422 peptidyl-dipeptidase inhibitor activity (F, IDA)
  GO:0005886 plasma membrane (C, TAS)
  GO:0005515 protein binding (F, IPI)
  GO:0009653 anatomical structure morphogenesis (P, TAS)
  GO:0043202 lysosomal lumen (C, TAS)
  GO:0005788 endoplasmic reticulum lumen (C, TAS)
  GO:0005796 Golgi lumen (C, TAS)
  GO:0005886 plasma membrane (C, IDA)
  GO:2000050 regulation of non-canonical Wnt signaling pathway (P, IDA)
  GO:0060828 regulation of canonical Wnt signaling pathway (P, IDA)
  GO:0090263 positive regulation of canonical Wnt signaling pathway (P, IDA)
  GO:0005886 plasma membrane (C, EXP)

Organism: Homo sapiens (NCBI:txid9606)

Radius of gyration: 34.54 Å; Cα contacts (8 Å, |Δi|>4): 669; chains: 2; bounding box: 34×66×111 Å

Secondary structure (DSSP, 8-state):
---------SSS--SS--S--HHHHHHHHHHHHHHHHHHHHHHHHHHHHHHHHHHHHHHHSSHHHHHHHHHHHHHHHHHH-GGGTTHHHHHHHHHHHHHHHHHTT----HHHHHHHHHHHHHHHIIIIIIS---TTHHHHHHHHHHTTTTTTHHHHHHHHHHHHHHHH--HHHHHHHHHHHHHTT----HHHHHHHHHHHTHHHHTT-SS--BBHHHHHHHHHHHTHHHHTHHHHHH--HHHHHH----HHHHHHTHHHHHH--HHHHTTHHHHHHHHHHH--HHHHHHHHHHHHHTTTTTTTSHHHHHHHTS--BTT-EEEE-SSSEEEE----HHHHHHHHH--------/--EEEEE--EEE-TT--EEEEEEEE---TTTGGGS-EEEEEE-TTS--EEEEEEPPP-SS---EEE-GGGTTTEEEEEETTTTEEEEEE-S--GGG-EEEEEEESS-B---EEEEE--